Protein AF-A0A7V6B7C3-F1 (afdb_monomer_lite)

Foldseek 3Di:
DDAPPVPRDDDDDQDDWQDDDDPLFLQFPSWTDDPRHTDGDGNDQDPVAQQWDWDQDRVNSDIDTHGHDWQPFGPPPWLQADGWTDDPRHTDGDDGPQLCPVQPQWDWDADTPPGIDTAGHFQDWDPPQFQQQDTWTGDRSDTHGDDGDDLCPVQPQWDWDADRNPGIDTHGDFFDQDDLLFLQFDRFTTDPSDTDGDGDDLCPVQPQFDWDQDRNPGIDTHGDFAADDQQFLQFPRFTTDPSDTDGDGDDLDPVQQQWDWDQDRNPGIDTAGRCDQPRFRDDDPPFTWGGHRSDTDGPPFWWDQDPVRATFDDPPQQQFPWDDDPGHTDTDGDPDFAPRQDDLLFLQFPDWTADSVSHIGGHGDDQDPVFPQWDWDADRNPGIDTHGDDFQPDDVQATDDPSHGDHD

pLDDT: mean 84.81, std 11.3, range [44.75, 97.44]

Sequence (408 aa):
DYCNEQTGECLHRLLPDGTACSDHNPCTENDKCVSGKCTGTIVSCDDNNSCTSDTCDPVTGRCVHTPLPDGTGCSDNDPCTRIDTCQQGQCVGSDIDPCDDNNVCTRDYCEQFVGCKHERLTGTSCDDGNLCNGEDVCDNGQCKHINPLNCDDKNPCTQDSCDPQHGCINVPLDGVLCSANNACTQNDVCKAGVCVGQPVNCDDNNICTTDTCDRTKGCLHTDNTLPCNDGNFCTENDTCRGGQCQGTQVNCDDGNPCTDESCYPQIGCVYSPVTSAFRICGGSFPNYWTCISGVCSDWSNGCRNDQNGAIRCYDGNPCTNDRCREGQCRYPPPSNVTQIFCTDSNACTAPDRCTNQRSCTGTAISCDDANDCTLDACDTRTGCTYTKVQDGLPCQGGQCWFGVCLPL

Secondary structure (DSSP, 8-state):
-EE-TTT-PEEPPPPPTT-B---S-TTEEEEEEETTEEEEEEPP---S-TTEEEEE-TTT--EEEEEPPTT-B-----TTEEEEEEETTEEEEEEE-----S-TTEEEEEETTTEEEEEEPSS-EE--S-TTS-EEEEETTEEEEES--------TTEEEEEETTTEEEEEE-TT-B---S-TTEEEEEEETTEEEEEEP----S-TTEEEEEETTTEEEEEE---B---S-TTEEEEEEETTEEEEEEP----S-TTEEEEEETTTEEEEEEP--TT-EEEEETTEEEEEETTEEE---SSPEEPTTS-EE---S-TTS--EEETTEEE-PPPS-GGG-B---S-TTB-S-EE-TTS-EE-PBPP---S-TTEEEEEETTTEEEEEEPPTT-EETTEEEETTEEE--

Radius of gyration: 83.27 Å; chains: 1; bounding box: 205×44×205 Å

Structure (mmCIF, N/CA/C/O backbone):
data_AF-A0A7V6B7C3-F1
#
_entry.id   AF-A0A7V6B7C3-F1
#
loop_
_atom_site.group_PDB
_atom_site.id
_atom_site.type_symbol
_atom_site.label_atom_id
_atom_site.label_alt_id
_atom_site.label_comp_id
_atom_site.label_asym_id
_atom_site.label_entity_id
_atom_site.label_seq_id
_atom_site.pdbx_PDB_ins_code
_atom_site.Cartn_x
_atom_site.Cartn_y
_atom_site.Cartn_z
_atom_site.occupancy
_atom_site.B_iso_or_equiv
_atom_site.auth_seq_id
_atom_site.auth_comp_id
_atom_site.auth_asym_id
_atom_site.auth_atom_id
_atom_site.pdbx_PDB_model_num
ATOM 1 N N . ASP A 1 1 ? -82.911 -7.696 99.973 1.00 71.31 1 ASP A N 1
ATOM 2 C CA . ASP A 1 1 ? -84.295 -8.201 100.092 1.00 71.31 1 ASP A CA 1
ATOM 3 C C . ASP A 1 1 ? -84.853 -7.896 101.460 1.00 71.31 1 ASP A C 1
ATOM 5 O O . ASP A 1 1 ? -84.077 -7.756 102.401 1.00 71.31 1 ASP A O 1
ATOM 9 N N . TYR A 1 2 ? -86.170 -7.756 101.562 1.00 77.38 2 TYR A N 1
ATOM 10 C CA . TYR A 1 2 ? -86.874 -7.645 102.838 1.00 77.38 2 TYR A CA 1
ATOM 11 C C . TYR A 1 2 ? -88.186 -8.428 102.766 1.00 77.38 2 TYR A C 1
ATOM 13 O O . TYR A 1 2 ? -88.807 -8.521 101.707 1.00 77.38 2 TYR A O 1
ATOM 21 N N . CYS A 1 3 ? -88.587 -9.023 103.886 1.00 74.50 3 CYS A N 1
ATOM 22 C CA . CYS A 1 3 ? -89.841 -9.759 103.975 1.00 74.50 3 CYS A CA 1
ATOM 23 C C . CYS A 1 3 ? -90.998 -8.767 104.122 1.00 74.50 3 CYS A C 1
ATOM 25 O O . CYS A 1 3 ? -90.949 -7.875 104.972 1.00 74.50 3 CYS A O 1
ATOM 27 N N . ASN A 1 4 ? -92.037 -8.911 103.304 1.00 77.25 4 ASN A N 1
ATOM 28 C CA . ASN A 1 4 ? -93.300 -8.238 103.555 1.00 77.25 4 ASN A CA 1
ATOM 29 C C . ASN A 1 4 ? -94.009 -8.953 104.711 1.00 77.25 4 ASN A C 1
ATOM 31 O O . ASN A 1 4 ? -94.552 -10.040 104.532 1.00 77.25 4 ASN A O 1
ATOM 35 N N . GLU A 1 5 ? -94.033 -8.338 105.891 1.00 79.25 5 GLU A N 1
ATOM 36 C CA . GLU A 1 5 ? -94.595 -8.953 107.102 1.00 79.25 5 GLU A CA 1
ATOM 37 C C . GLU A 1 5 ? -96.110 -9.229 107.031 1.00 79.25 5 GLU A C 1
ATOM 39 O O . GLU A 1 5 ? -96.634 -9.963 107.865 1.00 79.25 5 GLU A O 1
ATOM 44 N N . GLN A 1 6 ? -96.825 -8.687 106.037 1.00 77.31 6 GLN A N 1
ATOM 45 C CA . GLN A 1 6 ? -98.259 -8.933 105.845 1.00 77.31 6 GLN A CA 1
ATOM 46 C C . GLN A 1 6 ? -98.562 -10.065 104.859 1.00 77.31 6 GLN A C 1
ATOM 48 O O . GLN A 1 6 ? -99.550 -10.773 105.046 1.00 77.31 6 GLN A O 1
ATOM 53 N N . THR A 1 7 ? -97.748 -10.241 103.814 1.00 80.19 7 THR A N 1
ATOM 54 C CA . THR A 1 7 ? -97.971 -11.282 102.788 1.00 80.19 7 THR A CA 1
ATOM 55 C C . THR A 1 7 ? -97.016 -12.467 102.914 1.00 80.19 7 THR A C 1
ATOM 57 O O . THR A 1 7 ? -97.270 -13.517 102.334 1.00 80.19 7 THR A O 1
ATOM 60 N N . GLY A 1 8 ? -95.929 -12.323 103.677 1.00 80.25 8 GLY A N 1
ATOM 61 C CA . GLY A 1 8 ? -94.854 -13.310 103.779 1.00 80.25 8 GLY A CA 1
ATOM 62 C C . GLY A 1 8 ? -93.966 -13.394 102.532 1.00 80.25 8 GLY A C 1
ATOM 63 O O . GLY A 1 8 ? -93.110 -14.271 102.456 1.00 80.25 8 GLY A O 1
ATOM 64 N N . GLU A 1 9 ? -94.156 -12.510 101.548 1.00 80.94 9 GLU A N 1
ATOM 65 C CA . GLU A 1 9 ? -93.390 -12.516 100.301 1.00 80.94 9 GLU A CA 1
ATOM 66 C C . GLU A 1 9 ? -92.057 -11.770 100.457 1.00 80.94 9 GLU A C 1
ATOM 68 O O . GLU A 1 9 ? -91.987 -10.695 101.060 1.00 80.94 9 GLU A O 1
ATOM 73 N N . CYS A 1 10 ? -90.990 -12.313 99.867 1.00 77.50 10 CYS A N 1
ATOM 74 C CA . CYS A 1 10 ? -89.726 -11.591 99.726 1.00 77.50 10 CYS A CA 1
ATOM 75 C C . CYS A 1 10 ? -89.873 -10.500 98.659 1.00 77.50 10 CYS A C 1
ATOM 77 O O . CYS A 1 10 ? -90.095 -10.794 97.486 1.00 77.50 10 CYS A O 1
ATOM 79 N N . LEU A 1 11 ? -89.716 -9.237 99.061 1.00 75.06 11 LEU A N 1
ATOM 80 C CA . LEU A 1 11 ? -89.668 -8.102 98.147 1.00 75.06 11 LEU A CA 1
ATOM 81 C C . LEU A 1 11 ? -88.210 -7.726 97.852 1.00 75.06 11 LEU A C 1
ATOM 83 O O . LEU A 1 11 ? -87.390 -7.514 98.755 1.00 75.06 11 LEU A O 1
ATOM 87 N N . HIS A 1 12 ? -87.901 -7.595 96.562 1.00 71.69 12 HIS A N 1
ATOM 88 C CA . HIS A 1 12 ? -86.601 -7.160 96.057 1.00 71.69 12 HIS A CA 1
ATOM 89 C C . HIS A 1 12 ? -86.659 -5.661 95.721 1.00 71.69 12 HIS A C 1
ATOM 91 O O . HIS A 1 12 ? -87.493 -5.227 94.927 1.00 71.69 12 HIS A O 1
ATOM 97 N N . ARG A 1 13 ? -85.781 -4.844 96.319 1.00 72.94 13 ARG A N 1
ATOM 98 C CA . ARG A 1 13 ? -85.583 -3.437 95.926 1.00 72.94 13 ARG A CA 1
ATOM 99 C C . ARG A 1 13 ? -84.305 -3.355 95.097 1.00 72.94 13 ARG A C 1
ATOM 101 O O . ARG A 1 13 ? -83.249 -3.741 95.590 1.00 72.94 13 ARG A O 1
ATOM 108 N N . LEU A 1 14 ? -84.400 -2.825 93.878 1.00 72.75 14 LEU A N 1
ATOM 109 C CA . LEU A 1 14 ? -83.226 -2.529 93.054 1.00 72.75 14 LEU A CA 1
ATOM 110 C C . LEU A 1 14 ? -82.358 -1.475 93.757 1.00 72.75 14 LEU A C 1
ATOM 112 O O . LEU A 1 14 ? -82.869 -0.442 94.200 1.00 72.75 14 LEU A O 1
ATOM 116 N N . LEU A 1 15 ? -81.059 -1.751 93.888 1.00 79.38 15 LEU A N 1
ATOM 117 C CA . LEU A 1 15 ? -80.087 -0.773 94.379 1.00 79.38 15 LEU A CA 1
ATOM 118 C C . LEU A 1 15 ? -79.859 0.308 93.304 1.00 79.38 15 LEU A C 1
ATOM 120 O O . LEU A 1 15 ? -79.829 -0.040 92.123 1.00 79.38 15 LEU A O 1
ATOM 124 N N . PRO A 1 16 ? -79.685 1.592 93.679 1.00 84.06 16 PRO A N 1
ATOM 125 C CA . PRO A 1 16 ? -79.365 2.651 92.724 1.00 84.06 16 PRO A CA 1
ATOM 126 C C . PRO A 1 16 ? -78.075 2.368 91.949 1.00 84.06 16 PRO A C 1
ATOM 128 O O . PRO A 1 16 ? -77.126 1.807 92.508 1.00 84.06 16 PRO A O 1
ATOM 131 N N . ASP A 1 17 ? -78.013 2.819 90.697 1.00 86.25 17 ASP A N 1
ATOM 132 C CA . ASP A 1 17 ? -76.798 2.724 89.889 1.00 86.25 17 ASP A CA 1
ATOM 133 C C . ASP A 1 17 ? -75.621 3.448 90.565 1.00 86.25 17 ASP A C 1
ATOM 135 O O . ASP A 1 17 ? -75.782 4.499 91.190 1.00 86.25 17 ASP A O 1
ATOM 139 N N . GLY A 1 18 ? -74.427 2.861 90.477 1.00 82.75 18 GLY A N 1
ATOM 140 C CA . GLY A 1 18 ? -73.211 3.349 91.132 1.00 82.75 18 GLY A CA 1
ATOM 141 C C . GLY A 1 18 ? -73.040 2.909 92.590 1.00 82.75 18 GLY A C 1
ATOM 142 O O . GLY A 1 18 ? -71.967 3.128 93.156 1.00 82.75 18 GLY A O 1
ATOM 143 N N . THR A 1 19 ? -74.045 2.263 93.195 1.00 88.25 19 THR A N 1
ATOM 144 C CA . THR A 1 19 ? -73.910 1.663 94.532 1.00 88.25 19 THR A CA 1
ATOM 145 C C . THR A 1 19 ? -72.855 0.560 94.496 1.00 88.25 19 THR A C 1
ATOM 147 O O . THR A 1 19 ? -72.911 -0.304 93.619 1.00 88.25 19 THR A O 1
ATOM 150 N N . ALA A 1 20 ? -71.914 0.578 95.447 1.00 87.25 20 ALA A N 1
ATOM 151 C CA . ALA A 1 20 ? -70.937 -0.494 95.604 1.00 87.25 20 ALA A CA 1
ATOM 152 C C . ALA A 1 20 ? -71.659 -1.820 95.864 1.00 87.25 20 ALA A C 1
ATOM 154 O O . ALA A 1 20 ? -72.533 -1.918 96.729 1.00 87.25 20 ALA A O 1
ATOM 155 N N . CYS A 1 21 ? -71.295 -2.832 95.098 1.00 87.31 21 CYS A N 1
ATOM 156 C CA . CYS A 1 21 ? -71.798 -4.189 95.229 1.00 87.31 21 CYS A CA 1
ATOM 157 C C . CYS A 1 21 ? -70.635 -5.148 94.962 1.00 87.31 21 CYS A C 1
ATOM 159 O O . CYS A 1 21 ? -69.515 -4.698 94.758 1.00 87.31 21 CYS A O 1
ATOM 161 N N . SER A 1 22 ? -70.879 -6.455 95.000 1.00 87.31 22 SER A N 1
ATOM 162 C CA . SER A 1 22 ? -69.912 -7.426 94.493 1.00 87.31 22 SER A CA 1
ATOM 163 C C . SER A 1 22 ? -70.611 -8.386 93.548 1.00 87.31 22 SER A C 1
ATOM 165 O O . SER A 1 22 ? -71.656 -8.949 93.894 1.00 87.31 22 SER A O 1
ATOM 167 N N . ASP A 1 23 ? -70.047 -8.571 92.360 1.00 85.31 23 ASP A N 1
ATOM 168 C CA . ASP A 1 23 ? -70.493 -9.601 91.420 1.00 85.31 23 ASP A CA 1
ATOM 169 C C . ASP A 1 23 ? -69.881 -10.979 91.742 1.00 85.31 23 ASP A C 1
ATOM 171 O O . ASP A 1 23 ? -70.206 -11.970 91.088 1.00 85.31 23 ASP A O 1
ATOM 175 N N . HIS A 1 24 ? -69.078 -11.043 92.816 1.00 86.31 24 HIS A N 1
ATOM 176 C CA . HIS A 1 24 ? -68.327 -12.202 93.297 1.00 86.31 24 HIS A CA 1
ATOM 177 C C . HIS A 1 24 ? -67.366 -12.785 92.255 1.00 86.31 24 HIS A C 1
ATOM 179 O O . HIS A 1 24 ? -66.953 -13.936 92.394 1.00 86.31 24 HIS A O 1
ATOM 185 N N . ASN A 1 25 ? -66.996 -12.008 91.236 1.00 88.81 25 ASN A N 1
ATOM 186 C CA . ASN A 1 25 ? -65.950 -12.353 90.296 1.00 88.81 25 ASN A CA 1
ATOM 187 C C . ASN A 1 25 ? -64.622 -11.741 90.779 1.00 88.81 25 ASN A C 1
ATOM 189 O O . ASN A 1 25 ? -64.445 -10.528 90.744 1.00 88.81 25 ASN A O 1
ATOM 193 N N . PRO A 1 26 ? -63.648 -12.555 91.216 1.00 87.75 26 PRO A N 1
ATOM 194 C CA . PRO A 1 26 ? -62.340 -12.061 91.647 1.00 87.75 26 PRO A CA 1
ATOM 195 C C . PRO A 1 26 ? -61.542 -11.341 90.547 1.00 87.75 26 PRO A C 1
ATOM 197 O O . PRO A 1 26 ? -60.558 -10.677 90.856 1.00 87.75 26 PRO A O 1
ATOM 200 N N . CYS A 1 27 ? -61.934 -11.493 89.276 1.00 91.31 27 CYS A N 1
ATOM 201 C CA . CYS A 1 27 ? -61.291 -10.875 88.115 1.00 91.31 27 CYS A CA 1
ATOM 202 C C . CYS A 1 27 ? -61.926 -9.559 87.672 1.00 91.31 27 CYS A C 1
ATOM 204 O O . CYS A 1 27 ? -61.607 -9.043 86.597 1.00 91.31 27 CYS A O 1
ATOM 206 N N . THR A 1 28 ? -62.821 -9.016 88.485 1.00 89.81 28 THR A N 1
ATOM 207 C CA . THR A 1 28 ? -63.338 -7.668 88.324 1.00 89.81 28 THR A CA 1
ATOM 208 C C . THR A 1 28 ? -63.030 -6.843 89.563 1.00 89.81 28 THR A C 1
ATOM 210 O O . THR A 1 28 ? -63.019 -7.326 90.693 1.00 89.81 28 THR A O 1
ATOM 213 N N . GLU A 1 29 ? -62.717 -5.576 89.336 1.00 88.12 29 GLU A N 1
ATOM 214 C CA . GLU A 1 29 ? -62.512 -4.588 90.380 1.00 88.12 29 GLU A CA 1
ATOM 215 C C . GLU A 1 29 ? -63.480 -3.422 90.198 1.00 88.12 29 GLU A C 1
ATOM 217 O O . GLU A 1 29 ? -64.020 -3.175 89.117 1.00 88.12 29 GLU A O 1
ATOM 222 N N . ASN A 1 30 ? -63.680 -2.656 91.270 1.00 88.62 30 ASN A N 1
ATOM 223 C CA . ASN A 1 30 ? -64.569 -1.495 91.268 1.00 88.62 30 ASN A CA 1
ATOM 224 C C . ASN A 1 30 ? -66.029 -1.831 90.897 1.00 88.62 30 ASN A C 1
ATOM 226 O O . ASN A 1 30 ? -66.707 -1.018 90.264 1.00 88.62 30 ASN A O 1
ATOM 230 N N . ASP A 1 31 ? -66.507 -2.999 91.334 1.00 90.75 31 ASP A N 1
ATOM 231 C CA . ASP A 1 31 ? -67.874 -3.495 91.170 1.00 90.75 31 ASP A CA 1
ATOM 232 C C . ASP A 1 31 ? -68.937 -2.473 91.601 1.00 90.75 31 ASP A C 1
ATOM 234 O O . ASP A 1 31 ? -69.002 -2.019 92.754 1.00 90.75 31 ASP A O 1
ATOM 238 N N . LYS A 1 32 ? -69.815 -2.119 90.660 1.00 91.31 32 LYS A N 1
ATOM 239 C CA . LYS A 1 32 ? -70.919 -1.181 90.885 1.00 91.31 32 LYS A CA 1
ATOM 240 C C . LYS A 1 32 ? -72.216 -1.713 90.306 1.00 91.31 32 LYS A C 1
ATOM 242 O O . LYS A 1 32 ? -72.234 -2.437 89.313 1.00 91.31 32 LYS A O 1
ATOM 247 N N . CYS A 1 33 ? -73.320 -1.334 90.941 1.00 88.19 33 CYS A N 1
ATOM 248 C CA . CYS A 1 33 ? -74.646 -1.640 90.430 1.00 88.19 33 CYS A CA 1
ATOM 249 C C . CYS A 1 33 ? -74.875 -0.826 89.151 1.00 88.19 33 CYS A C 1
ATOM 251 O O . CYS A 1 33 ? -74.703 0.393 89.163 1.00 88.19 33 CYS A O 1
ATOM 253 N N . VAL A 1 34 ? -75.248 -1.491 88.064 1.00 89.62 34 VAL A N 1
ATOM 254 C CA . VAL A 1 34 ? -75.648 -0.875 86.798 1.00 89.62 34 VAL A CA 1
ATOM 255 C C . VAL A 1 34 ? -76.915 -1.580 86.324 1.00 89.62 34 VAL A C 1
ATOM 257 O O . VAL A 1 34 ? -76.909 -2.781 86.050 1.00 89.62 34 VAL A O 1
ATOM 260 N N . SER A 1 35 ? -78.029 -0.848 86.262 1.00 85.19 35 SER A N 1
ATOM 261 C CA . SER A 1 35 ? -79.347 -1.363 85.866 1.00 85.19 35 SER A CA 1
ATOM 262 C C . SER A 1 35 ? -79.786 -2.603 86.659 1.00 85.19 35 SER A C 1
ATOM 264 O O . SER A 1 35 ? -80.356 -3.547 86.112 1.00 85.19 35 SER A O 1
ATOM 266 N N . GLY A 1 36 ? -79.510 -2.615 87.966 1.00 80.75 36 GLY A N 1
ATOM 267 C CA . GLY A 1 36 ? -79.906 -3.705 88.860 1.00 80.75 36 GLY A CA 1
ATOM 268 C C . GLY A 1 36 ? -79.014 -4.950 88.828 1.00 80.75 36 GLY A C 1
ATOM 269 O O . GLY A 1 36 ? -79.316 -5.910 89.536 1.00 80.75 36 GLY A O 1
ATOM 270 N N . LYS A 1 37 ? -77.919 -4.949 88.056 1.00 87.00 37 LYS A N 1
ATOM 271 C CA . LYS A 1 37 ? -76.891 -6.000 88.065 1.00 87.00 37 LYS A CA 1
ATOM 272 C C . LYS A 1 37 ? -75.584 -5.433 88.612 1.00 87.00 37 LYS A C 1
ATOM 274 O O . LYS A 1 37 ? -75.227 -4.303 88.301 1.00 87.00 37 LYS A O 1
ATOM 279 N N . CYS A 1 38 ? -74.864 -6.211 89.413 1.00 87.94 38 CYS A N 1
ATOM 280 C CA . CYS A 1 38 ? -73.507 -5.841 89.790 1.00 87.94 38 CYS A CA 1
ATOM 281 C C . CYS A 1 38 ? -72.549 -6.143 88.632 1.00 87.94 38 CYS A C 1
ATOM 283 O O . CYS A 1 38 ? -72.582 -7.249 88.091 1.00 87.94 38 CYS A O 1
ATOM 285 N N . THR A 1 39 ? -71.756 -5.156 88.225 1.00 89.12 39 THR A N 1
ATOM 286 C CA . THR A 1 39 ? -70.752 -5.287 87.163 1.00 89.12 39 THR A CA 1
ATOM 287 C C . THR A 1 39 ? -69.480 -4.566 87.585 1.00 89.12 39 THR A C 1
ATOM 289 O O . THR A 1 39 ? -69.563 -3.398 87.978 1.00 89.12 39 THR A O 1
ATOM 292 N N . GLY A 1 40 ? -68.324 -5.216 87.479 1.00 88.06 40 GLY A N 1
ATOM 293 C CA . GLY A 1 40 ? -67.028 -4.564 87.668 1.00 88.06 40 GLY A CA 1
ATOM 294 C C . GLY A 1 40 ? -66.222 -4.372 86.389 1.00 88.06 40 GLY A C 1
ATOM 295 O O . GLY A 1 40 ? -66.574 -4.854 85.308 1.00 88.06 40 GLY A O 1
ATOM 296 N N . THR A 1 41 ? -65.129 -3.631 86.524 1.00 89.00 41 THR A N 1
ATOM 297 C CA . THR A 1 41 ? -64.120 -3.451 85.480 1.00 89.00 41 THR A CA 1
ATOM 298 C C . THR A 1 41 ? -63.187 -4.653 85.505 1.00 89.00 41 THR A C 1
ATOM 300 O O . THR A 1 41 ? -62.711 -5.025 86.571 1.00 89.00 41 THR A O 1
ATOM 303 N N . ILE A 1 42 ? -62.919 -5.266 84.352 1.00 88.12 42 ILE A N 1
ATOM 304 C CA . ILE A 1 42 ? -61.997 -6.406 84.264 1.00 88.12 42 ILE A CA 1
ATOM 305 C C . ILE A 1 42 ? -60.606 -5.979 84.750 1.00 88.12 42 ILE A C 1
ATOM 307 O O . ILE A 1 42 ? -60.086 -4.953 84.309 1.00 88.12 42 ILE A O 1
ATOM 311 N N . VAL A 1 43 ? -60.009 -6.781 85.634 1.00 88.62 43 VAL A N 1
ATOM 312 C CA . VAL A 1 43 ? -58.620 -6.611 86.077 1.00 88.62 43 VAL A CA 1
ATOM 313 C C . VAL A 1 43 ? -57.694 -6.790 84.872 1.00 88.62 43 VAL A C 1
ATOM 315 O O . VAL A 1 43 ? -57.699 -7.841 84.230 1.00 88.62 43 VAL A O 1
ATOM 318 N N . SER A 1 44 ? -56.904 -5.761 84.554 1.00 89.62 44 SER A N 1
ATOM 319 C CA . SER A 1 44 ? -55.896 -5.841 83.493 1.00 89.62 44 SER A CA 1
ATOM 320 C C . SER A 1 44 ? -54.706 -6.658 83.978 1.00 89.62 44 SER A C 1
ATOM 322 O O . SER A 1 44 ? -54.040 -6.265 84.934 1.00 89.62 44 SER A O 1
ATOM 324 N N . CYS A 1 45 ? -54.439 -7.774 83.304 1.00 91.12 45 CYS A N 1
ATOM 325 C CA . CYS A 1 45 ? -53.311 -8.652 83.605 1.00 91.12 45 CYS A CA 1
ATOM 326 C C . CYS A 1 45 ? -52.160 -8.533 82.606 1.00 91.12 45 CYS A C 1
ATOM 328 O O . CYS A 1 45 ? -51.285 -9.380 82.633 1.00 91.12 45 CYS A O 1
ATOM 330 N N . ASP A 1 46 ? -52.157 -7.517 81.748 1.00 90.88 46 ASP A N 1
ATOM 331 C CA . ASP A 1 46 ? -51.095 -7.305 80.761 1.00 90.88 46 ASP A CA 1
ATOM 332 C C . ASP A 1 46 ? -49.733 -7.055 81.441 1.00 90.88 46 ASP A C 1
ATOM 334 O O . ASP A 1 46 ? -49.583 -6.078 82.187 1.00 90.88 46 ASP A O 1
ATOM 338 N N . ASP A 1 47 ? -48.752 -7.934 81.217 1.00 91.06 47 ASP A N 1
ATOM 339 C CA . ASP A 1 47 ? -47.374 -7.774 81.709 1.00 91.06 47 ASP A CA 1
ATOM 340 C C . ASP A 1 47 ? -46.441 -7.062 80.711 1.00 91.06 47 ASP A C 1
ATOM 342 O O . ASP A 1 47 ? -45.261 -6.849 81.008 1.00 91.06 47 ASP A O 1
ATOM 346 N N . ASN A 1 48 ? -46.979 -6.603 79.577 1.00 90.44 48 ASN A N 1
ATOM 347 C CA . ASN A 1 48 ? -46.275 -6.023 78.432 1.00 90.44 48 ASN A CA 1
ATOM 348 C C . ASN A 1 48 ? -45.268 -6.975 77.765 1.00 90.44 48 ASN A C 1
ATOM 350 O O . ASN A 1 48 ? -44.390 -6.519 77.027 1.00 90.44 48 ASN A O 1
ATOM 354 N N . ASN A 1 49 ? -45.365 -8.284 78.001 1.00 90.75 49 ASN A N 1
ATOM 355 C CA . ASN A 1 49 ? -44.586 -9.272 77.278 1.00 90.75 49 ASN A CA 1
ATOM 356 C C . ASN A 1 49 ? -45.442 -9.890 76.165 1.00 90.75 49 ASN A C 1
ATOM 358 O O . ASN A 1 49 ? -46.319 -10.714 76.383 1.00 90.75 49 ASN A O 1
ATOM 362 N N . SER A 1 50 ? -45.123 -9.557 74.916 1.00 92.31 50 SER A N 1
ATOM 363 C CA . SER A 1 50 ? -45.808 -10.104 73.734 1.00 92.31 50 SER A CA 1
ATOM 364 C C . SER A 1 50 ? -45.733 -11.637 73.616 1.00 92.31 50 SER A C 1
ATOM 366 O O . SER A 1 50 ? -46.425 -12.221 72.785 1.00 92.31 50 SER A O 1
ATOM 368 N N . CYS A 1 51 ? -44.877 -12.291 74.409 1.00 95.25 51 CYS A N 1
ATOM 369 C CA . CYS A 1 51 ? -44.705 -13.739 74.457 1.00 95.25 51 CYS A CA 1
ATOM 370 C C . CYS A 1 51 ? -45.435 -14.431 75.606 1.00 95.25 51 CYS A C 1
ATOM 372 O O . CYS A 1 51 ? -45.193 -15.616 75.847 1.00 95.25 51 CYS A O 1
ATOM 374 N N . THR A 1 52 ? -46.339 -13.741 76.292 1.00 93.88 52 THR A N 1
ATOM 375 C CA . THR A 1 52 ? -47.226 -14.315 77.304 1.00 93.88 52 THR A CA 1
ATOM 376 C C . THR A 1 52 ? -48.688 -14.119 76.916 1.00 93.88 52 THR A C 1
ATOM 378 O O . THR A 1 52 ? -49.087 -13.158 76.267 1.00 93.88 52 THR A O 1
ATOM 381 N N . SER A 1 53 ? -49.510 -15.105 77.271 1.00 92.88 53 SER A N 1
ATOM 382 C CA . SER A 1 53 ? -50.959 -14.958 77.311 1.00 92.88 53 SER A CA 1
ATOM 383 C C . SER A 1 53 ? -51.352 -14.594 78.731 1.00 92.88 53 SER A C 1
ATOM 385 O O . SER A 1 53 ? -51.208 -15.410 79.649 1.00 92.88 53 SER A O 1
ATOM 387 N N . ASP A 1 54 ? -51.918 -13.406 78.873 1.00 93.19 54 ASP A N 1
ATOM 388 C CA . ASP A 1 54 ? -52.246 -12.825 80.163 1.00 93.19 54 ASP A CA 1
ATOM 389 C C . ASP A 1 54 ? -53.715 -13.015 80.498 1.00 93.19 54 ASP A C 1
ATOM 391 O O . ASP A 1 54 ? -54.618 -12.549 79.801 1.00 93.19 54 ASP A O 1
ATOM 395 N N . THR A 1 55 ? -53.967 -13.737 81.584 1.00 91.94 55 THR A N 1
ATOM 396 C CA . THR A 1 55 ? -55.326 -14.046 82.029 1.00 91.94 55 THR A CA 1
ATOM 397 C C . THR A 1 55 ? -55.449 -13.860 83.528 1.00 91.94 55 THR A C 1
ATOM 399 O O . THR A 1 55 ? -54.502 -14.082 84.277 1.00 91.94 55 THR A O 1
ATOM 402 N N . CYS A 1 56 ? -56.629 -13.455 83.981 1.00 92.25 56 CYS A N 1
ATOM 403 C CA . CYS A 1 56 ? -56.945 -13.473 85.399 1.00 92.25 56 CYS A CA 1
ATOM 404 C C . CYS A 1 56 ? -57.542 -14.835 85.776 1.00 92.25 56 CYS A C 1
ATOM 406 O O . CYS A 1 56 ? -58.472 -15.312 85.122 1.00 92.25 56 CYS A O 1
ATOM 408 N N . ASP A 1 57 ? -57.015 -15.458 86.831 1.00 90.81 57 ASP A N 1
ATOM 409 C CA . ASP A 1 57 ? -57.565 -16.689 87.393 1.00 90.81 57 ASP A CA 1
ATOM 410 C C . ASP A 1 57 ? -58.927 -16.402 88.058 1.00 90.81 57 ASP A C 1
ATOM 412 O O . ASP A 1 57 ? -58.970 -15.716 89.087 1.00 90.81 57 ASP A O 1
ATOM 416 N N . PRO A 1 58 ? -60.041 -16.957 87.540 1.00 86.19 58 PRO A N 1
ATOM 417 C CA . PRO A 1 58 ? -61.392 -16.659 88.018 1.00 86.19 58 PRO A CA 1
ATOM 418 C C . PRO A 1 58 ? -61.671 -17.155 89.444 1.00 86.19 58 PRO A C 1
ATOM 420 O O . PRO A 1 58 ? -62.702 -16.808 90.016 1.00 86.19 58 PRO A O 1
ATOM 423 N N . VAL A 1 59 ? -60.794 -17.979 90.026 1.00 85.75 59 VAL A N 1
ATOM 424 C CA . VAL A 1 59 ? -60.933 -18.482 91.399 1.00 85.75 59 VAL A CA 1
ATOM 425 C C . VAL A 1 59 ? -60.162 -17.612 92.387 1.00 85.75 59 VAL A C 1
ATOM 427 O O . VAL A 1 59 ? -60.654 -17.343 93.483 1.00 85.75 59 VAL A O 1
ATOM 430 N N . THR A 1 60 ? -58.949 -17.188 92.028 1.00 88.69 60 THR A N 1
ATOM 431 C CA . THR A 1 60 ? -58.050 -16.477 92.954 1.00 88.69 60 THR A CA 1
ATOM 432 C C . THR A 1 60 ? -57.988 -14.969 92.728 1.00 88.69 60 THR A C 1
ATOM 434 O O . THR A 1 60 ? -57.522 -14.256 93.618 1.00 88.69 60 THR A O 1
ATOM 437 N N . GLY A 1 61 ? -58.433 -14.481 91.567 1.00 86.75 61 GLY A N 1
ATOM 438 C CA . GLY A 1 61 ? -58.319 -13.077 91.161 1.00 86.75 61 GLY A CA 1
ATOM 439 C C . GLY A 1 61 ? -56.886 -12.643 90.847 1.00 86.75 61 GLY A C 1
ATOM 440 O O . GLY A 1 61 ? -56.601 -11.451 90.782 1.00 86.75 61 GLY A O 1
ATOM 441 N N . ARG A 1 62 ? -55.949 -13.593 90.714 1.00 90.88 62 ARG A N 1
ATOM 442 C CA . ARG A 1 62 ? -54.538 -13.312 90.425 1.00 90.88 62 ARG A CA 1
ATOM 443 C C . ARG A 1 62 ? -54.265 -13.375 88.930 1.00 90.88 62 ARG A C 1
ATOM 445 O O . ARG A 1 62 ? -54.789 -14.247 88.241 1.00 90.88 62 ARG A O 1
ATOM 452 N N . CYS A 1 63 ? -53.385 -12.499 88.460 1.00 92.50 63 CYS A N 1
ATOM 453 C CA . CYS A 1 63 ? -52.883 -12.564 87.096 1.00 92.50 63 CYS A CA 1
ATOM 454 C C . CYS A 1 63 ? -51.972 -13.777 86.899 1.00 92.50 63 CYS A C 1
ATOM 456 O O . CYS A 1 63 ? -51.126 -14.094 87.742 1.00 92.50 63 CYS A O 1
ATOM 458 N N . VAL A 1 64 ? -52.190 -14.461 85.782 1.00 93.06 64 VAL A N 1
ATOM 459 C CA . VAL A 1 64 ? -51.448 -15.627 85.319 1.00 93.06 64 VAL A CA 1
ATOM 460 C C . VAL A 1 64 ? -50.954 -15.322 83.910 1.00 93.06 64 VAL A C 1
ATOM 462 O O . VAL A 1 64 ? -51.755 -15.169 82.987 1.00 93.06 64 VAL A O 1
ATOM 465 N N . HIS A 1 65 ? -49.632 -15.275 83.767 1.00 92.88 65 HIS A N 1
ATOM 466 C CA . HIS A 1 65 ? -48.926 -15.011 82.515 1.00 92.88 65 HIS A CA 1
ATOM 467 C C . HIS A 1 65 ? -48.355 -16.333 82.010 1.00 92.88 65 HIS A C 1
ATOM 469 O O . HIS A 1 65 ? -47.442 -16.902 82.615 1.00 92.88 65 HIS A O 1
ATOM 475 N N . THR A 1 66 ? -48.947 -16.884 80.954 1.00 92.94 66 THR A N 1
ATOM 476 C CA . THR A 1 66 ? -48.533 -18.189 80.422 1.00 92.94 66 THR A CA 1
ATOM 477 C C . THR A 1 66 ? -47.666 -17.982 79.186 1.00 92.94 66 THR A C 1
ATOM 479 O O . THR A 1 66 ? -48.164 -17.376 78.239 1.00 92.94 66 THR A O 1
ATOM 482 N N . PRO A 1 67 ? -46.417 -18.487 79.143 1.00 93.69 67 PRO A N 1
ATOM 483 C CA . PRO A 1 67 ? -45.580 -18.385 77.952 1.00 93.69 67 PRO A CA 1
ATOM 484 C C . PRO A 1 67 ? -46.277 -18.952 76.713 1.00 93.69 67 PRO A C 1
ATOM 486 O O . PRO A 1 67 ? -46.817 -20.062 76.743 1.00 93.69 67 PRO A O 1
ATOM 489 N N . LEU A 1 68 ? -46.251 -18.189 75.626 1.00 94.00 68 LEU A N 1
ATOM 490 C CA . LEU A 1 68 ? -46.684 -18.639 74.311 1.00 94.00 68 LEU A CA 1
ATOM 491 C C . LEU A 1 68 ? -45.685 -19.666 73.746 1.00 94.00 68 LEU A C 1
ATOM 493 O O . LEU A 1 68 ? -44.516 -19.672 74.143 1.00 94.00 68 LEU A O 1
ATOM 497 N N . PRO A 1 69 ? -46.119 -20.549 72.825 1.00 94.94 69 PRO A N 1
ATOM 498 C CA . PRO A 1 69 ? -45.231 -21.518 72.189 1.00 94.94 69 PRO A CA 1
ATOM 499 C C . PRO A 1 69 ? -44.044 -20.858 71.481 1.00 94.94 69 PRO A C 1
ATOM 501 O O . PRO A 1 69 ? -44.196 -19.800 70.861 1.00 94.94 69 PRO A O 1
ATOM 504 N N . ASP A 1 70 ? -42.891 -21.528 71.503 1.00 92.62 70 ASP A N 1
ATOM 505 C CA . ASP A 1 70 ? -41.715 -21.079 70.759 1.00 92.62 70 ASP A CA 1
ATOM 506 C C . ASP A 1 70 ? -42.036 -20.943 69.260 1.00 92.62 70 ASP A C 1
ATOM 508 O O . ASP A 1 70 ? -42.725 -21.784 68.674 1.00 92.62 70 ASP A O 1
ATOM 512 N N . GLY A 1 71 ? -41.550 -19.867 68.641 1.00 89.69 71 GLY A N 1
ATOM 513 C CA . GLY A 1 71 ? -41.854 -19.521 67.250 1.00 89.69 71 GLY A CA 1
ATOM 514 C C . GLY A 1 71 ? -43.141 -18.711 67.054 1.00 89.69 71 GLY A C 1
ATOM 515 O O . GLY A 1 71 ? -43.432 -18.314 65.926 1.00 89.69 71 GLY A O 1
ATOM 516 N N . THR A 1 72 ? -43.910 -18.435 68.116 1.00 93.88 72 THR A N 1
ATOM 517 C CA . THR A 1 72 ? -45.023 -17.473 68.037 1.00 93.88 72 THR A CA 1
ATOM 518 C C . THR A 1 72 ? -44.468 -16.094 67.686 1.00 93.88 72 THR A C 1
ATOM 520 O O . THR A 1 72 ? -43.488 -15.662 68.289 1.00 93.88 72 THR A O 1
ATOM 523 N N . GLY A 1 73 ? -45.071 -15.421 66.703 1.00 91.31 73 GLY A N 1
ATOM 524 C CA . GLY A 1 73 ? -44.657 -14.076 66.309 1.00 91.31 73 GLY A CA 1
ATOM 525 C C . GLY A 1 73 ? -44.851 -13.085 67.454 1.00 91.31 73 GLY A C 1
ATOM 526 O O . GLY A 1 73 ? -45.901 -13.079 68.097 1.00 91.31 73 GLY A O 1
ATOM 527 N N . CYS A 1 74 ? -43.842 -12.261 67.697 1.00 93.56 74 CYS A N 1
ATOM 528 C CA . CYS A 1 74 ? -43.855 -11.205 68.702 1.00 93.56 74 CYS A CA 1
ATOM 529 C C . CYS A 1 74 ? -43.200 -9.940 68.125 1.00 93.56 74 CYS A C 1
ATOM 531 O O . CYS A 1 74 ? -43.004 -9.855 66.919 1.00 93.56 74 CYS A O 1
ATOM 533 N N . SER A 1 75 ? -42.935 -8.940 68.962 1.00 90.00 75 SER A N 1
ATOM 534 C CA . SER A 1 75 ? -42.163 -7.748 68.596 1.00 90.00 75 SER A CA 1
ATOM 535 C C . SER A 1 75 ? -41.212 -7.448 69.743 1.00 90.00 75 SER A C 1
ATOM 537 O O . SER A 1 75 ? -41.684 -7.250 70.868 1.00 90.00 75 SER A O 1
ATOM 539 N N . ASP A 1 76 ? -39.904 -7.434 69.492 1.00 86.25 76 ASP A N 1
ATOM 540 C CA . ASP A 1 76 ? -38.901 -7.070 70.506 1.00 86.25 76 ASP A CA 1
ATOM 541 C C . ASP A 1 76 ? -38.639 -5.550 70.545 1.00 86.25 76 ASP A C 1
ATOM 543 O O . ASP A 1 76 ? -37.993 -5.041 71.464 1.00 86.25 76 ASP A O 1
ATOM 547 N N . ASN A 1 77 ? -39.262 -4.817 69.612 1.00 86.38 77 ASN A N 1
ATOM 548 C CA . ASN A 1 77 ? -39.132 -3.377 69.381 1.00 86.38 77 ASN A CA 1
ATOM 549 C C . ASN A 1 77 ? -37.733 -2.944 68.914 1.00 86.38 77 ASN A C 1
ATOM 551 O O . ASN A 1 77 ? -37.439 -1.743 68.939 1.00 86.38 77 ASN A O 1
ATOM 555 N N . ASP A 1 78 ? -36.882 -3.876 68.483 1.00 87.00 78 ASP A N 1
ATOM 556 C CA . ASP A 1 78 ? -35.644 -3.558 67.792 1.00 87.00 78 ASP A CA 1
ATOM 557 C C . ASP A 1 78 ? -35.955 -3.295 66.306 1.00 87.00 78 ASP A C 1
ATOM 559 O O . ASP A 1 78 ? -36.416 -4.177 65.586 1.00 87.00 78 ASP A O 1
ATOM 563 N N . PRO A 1 79 ? -35.721 -2.074 65.792 1.00 85.50 79 PRO A N 1
ATOM 564 C CA . PRO A 1 79 ? -35.934 -1.785 64.376 1.00 85.50 79 PRO A CA 1
ATOM 565 C C . PRO A 1 79 ? -34.953 -2.523 63.447 1.00 85.50 79 PRO A C 1
ATOM 567 O O . PRO A 1 79 ? -35.080 -2.388 62.234 1.00 85.50 79 PRO A O 1
ATOM 570 N N . CYS A 1 80 ? -33.957 -3.237 63.986 1.00 87.44 80 CYS A N 1
ATOM 571 C CA . CYS A 1 80 ? -32.957 -3.982 63.226 1.00 87.44 80 CYS A CA 1
ATOM 572 C C . CYS A 1 80 ? -33.249 -5.476 63.081 1.00 87.44 80 CYS A C 1
ATOM 574 O O . CYS A 1 80 ? -32.436 -6.180 62.479 1.00 87.44 80 CYS A O 1
ATOM 576 N N . THR A 1 81 ? -34.363 -5.978 63.609 1.00 86.81 81 THR A N 1
ATOM 577 C CA . THR A 1 81 ? -34.768 -7.381 63.477 1.00 86.81 81 THR A CA 1
ATOM 578 C C . THR A 1 81 ? -36.032 -7.479 62.635 1.00 86.81 81 THR A C 1
ATOM 580 O O . THR A 1 81 ? -36.971 -6.696 62.760 1.00 86.81 81 THR A O 1
ATOM 583 N N . ARG A 1 82 ? -36.037 -8.428 61.692 1.00 82.25 82 ARG A N 1
ATOM 584 C CA . ARG A 1 82 ? -37.184 -8.642 60.794 1.00 82.25 82 ARG A CA 1
ATOM 585 C C . ARG A 1 82 ? -38.083 -9.779 61.266 1.00 82.25 82 ARG A C 1
ATOM 587 O O . ARG A 1 82 ? -39.261 -9.828 60.908 1.00 82.25 82 ARG A O 1
ATOM 594 N N . ILE A 1 83 ? -37.518 -10.734 62.002 1.00 87.31 83 ILE A N 1
ATOM 595 C CA . ILE A 1 83 ? -38.227 -11.915 62.485 1.00 87.31 83 ILE A CA 1
ATOM 596 C C . ILE A 1 83 ? -38.110 -11.979 63.998 1.00 87.31 83 ILE A C 1
ATOM 598 O O . ILE A 1 83 ? -37.130 -12.486 64.544 1.00 87.31 83 ILE A O 1
ATOM 602 N N . ASP A 1 84 ? -39.174 -11.552 64.655 1.00 92.31 84 ASP A N 1
ATOM 603 C CA . ASP A 1 84 ? -39.285 -11.575 66.103 1.00 92.31 84 ASP A CA 1
ATOM 604 C C . ASP A 1 84 ? -40.150 -12.759 66.519 1.00 92.31 84 ASP A C 1
ATOM 606 O O . ASP A 1 84 ? -41.326 -12.875 66.149 1.00 92.31 84 ASP A O 1
ATOM 610 N N . THR A 1 85 ? -39.551 -13.680 67.272 1.00 94.44 85 THR A N 1
ATOM 611 C CA . THR A 1 85 ? -40.243 -14.889 67.726 1.00 94.44 85 THR A CA 1
ATOM 612 C C . THR A 1 85 ? -40.041 -15.140 69.204 1.00 94.44 85 THR A C 1
ATOM 614 O O . THR A 1 85 ? -38.988 -14.860 69.776 1.00 94.44 85 THR A O 1
ATOM 617 N N . CYS A 1 86 ? -41.067 -15.708 69.828 1.00 95.25 86 CYS A N 1
ATOM 618 C CA . CYS A 1 86 ? -40.975 -16.151 71.202 1.00 95.25 86 CYS A CA 1
ATOM 619 C C . CYS A 1 86 ? -39.995 -17.314 71.313 1.00 95.25 86 CYS A C 1
ATOM 621 O O . CYS A 1 86 ? -40.106 -18.300 70.582 1.00 95.25 86 CYS A O 1
ATOM 623 N N . GLN A 1 87 ? -39.057 -17.203 72.245 1.00 94.62 87 GLN A N 1
ATOM 624 C CA . GLN A 1 87 ? -38.181 -18.283 72.670 1.00 94.62 87 GLN A CA 1
ATOM 625 C C . GLN A 1 87 ? -38.138 -18.290 74.192 1.00 94.62 87 GLN A C 1
ATOM 627 O O . GLN A 1 87 ? -37.759 -17.303 74.820 1.00 94.62 87 GLN A O 1
ATOM 632 N N . GLN A 1 88 ? -38.555 -19.402 74.796 1.00 92.75 88 GLN A N 1
ATOM 633 C CA . GLN A 1 88 ? -38.580 -19.573 76.253 1.00 92.75 88 GLN A CA 1
ATOM 634 C C . GLN A 1 88 ? -39.382 -18.469 76.974 1.00 92.75 88 GLN A C 1
ATOM 636 O O . GLN A 1 88 ? -39.031 -18.042 78.072 1.00 92.75 88 GLN A O 1
ATOM 641 N N . GLY A 1 89 ? -40.472 -18.004 76.353 1.00 90.19 89 GLY A N 1
ATOM 642 C CA . GLY A 1 89 ? -41.347 -16.966 76.907 1.00 90.19 89 GLY A CA 1
ATOM 643 C C . GLY A 1 89 ? -40.813 -15.533 76.803 1.00 90.19 89 GLY A C 1
ATOM 644 O O . GLY A 1 89 ? -41.420 -14.633 77.378 1.00 90.19 89 GLY A O 1
ATOM 645 N N . GLN A 1 90 ? -39.715 -15.301 76.079 1.00 92.69 90 GLN A N 1
ATOM 646 C CA . GLN A 1 90 ? -39.211 -13.964 75.755 1.00 92.69 90 GLN A CA 1
ATOM 647 C C . GLN A 1 90 ? -39.264 -13.726 74.252 1.00 92.69 90 GLN A C 1
ATOM 649 O O . GLN A 1 90 ? -39.039 -14.650 73.472 1.00 92.69 90 GLN A O 1
ATOM 654 N N . CYS A 1 91 ? -39.538 -12.489 73.849 1.00 92.81 91 CYS A N 1
ATOM 655 C CA . CYS A 1 91 ? -39.427 -12.119 72.449 1.00 92.81 91 CYS A CA 1
ATOM 656 C C . CYS A 1 91 ? -37.954 -11.949 72.074 1.00 92.81 91 CYS A C 1
ATOM 658 O O . CYS A 1 91 ? -37.233 -11.204 72.737 1.00 92.81 91 CYS A O 1
ATOM 660 N N . VAL A 1 92 ? -37.514 -12.666 71.043 1.00 91.19 92 VAL A N 1
ATOM 661 C CA . VAL A 1 92 ? -36.149 -12.604 70.524 1.00 91.19 92 VAL A CA 1
ATOM 662 C C . VAL A 1 92 ? -36.222 -12.275 69.040 1.00 91.19 92 VAL A C 1
ATOM 664 O O . VAL A 1 92 ? -36.759 -13.065 68.255 1.00 91.19 92 VAL A O 1
ATOM 667 N N . GLY A 1 93 ? -35.667 -11.127 68.664 1.00 88.12 93 GLY A N 1
ATOM 668 C CA . GLY A 1 93 ? -35.450 -10.768 67.277 1.00 88.12 93 GLY A CA 1
ATOM 669 C C . GLY A 1 93 ? -34.311 -11.557 66.644 1.00 88.12 93 GLY A C 1
ATOM 670 O O . GLY A 1 93 ? -33.280 -11.867 67.249 1.00 88.12 93 GLY A O 1
ATOM 671 N N . SER A 1 94 ? -34.531 -11.938 65.396 1.00 80.69 94 SER A N 1
ATOM 672 C CA . SER A 1 94 ? -33.623 -12.698 64.545 1.00 80.69 94 SER A CA 1
ATOM 673 C C . SER A 1 94 ? -33.727 -12.180 63.111 1.00 80.69 94 SER A C 1
ATOM 675 O O . SER A 1 94 ? -34.631 -11.404 62.801 1.00 80.69 94 SER A O 1
ATOM 677 N N . ASP A 1 95 ? -32.791 -12.589 62.248 1.00 76.44 95 ASP A N 1
ATOM 678 C CA . ASP A 1 95 ? -32.584 -12.000 60.918 1.00 76.44 95 ASP A CA 1
ATOM 679 C C . ASP A 1 95 ? -32.380 -10.479 60.999 1.00 76.44 95 ASP A C 1
ATOM 681 O O . ASP A 1 95 ? -33.336 -9.704 60.918 1.00 76.44 95 ASP A O 1
ATOM 685 N N . ILE A 1 96 ? -31.112 -10.064 61.147 1.00 71.50 96 ILE A N 1
ATOM 686 C CA . ILE A 1 96 ? -30.728 -8.649 61.035 1.00 71.50 96 ILE A CA 1
ATOM 687 C C . ILE A 1 96 ? -31.287 -8.127 59.717 1.00 71.50 96 ILE A C 1
ATOM 689 O O . ILE A 1 96 ? -30.988 -8.712 58.673 1.00 71.50 96 ILE A O 1
ATOM 693 N N . ASP A 1 97 ? -32.085 -7.061 59.783 1.00 70.44 97 ASP A N 1
ATOM 694 C CA . ASP A 1 97 ? -32.677 -6.429 58.612 1.00 70.44 97 ASP A CA 1
ATOM 695 C C . ASP A 1 97 ? -31.544 -6.024 57.657 1.00 70.44 97 ASP A C 1
ATOM 697 O O . ASP A 1 97 ? -30.717 -5.167 58.010 1.00 70.44 97 ASP A O 1
ATOM 701 N N . PRO A 1 98 ? -31.416 -6.671 56.481 1.00 71.44 98 PRO A N 1
ATOM 702 C CA . PRO A 1 98 ? -30.499 -6.189 55.480 1.00 71.44 98 PRO A CA 1
ATOM 703 C C . PRO A 1 98 ? -31.130 -4.903 54.966 1.00 71.44 98 PRO A C 1
ATOM 705 O O . PRO A 1 98 ? -32.030 -4.935 54.132 1.00 71.44 98 PRO A O 1
ATOM 708 N N . CYS A 1 99 ? -30.654 -3.774 55.482 1.00 84.06 99 CYS A N 1
ATOM 709 C CA . CYS A 1 99 ? -31.013 -2.427 55.047 1.00 84.06 99 CYS A CA 1
ATOM 710 C C . CYS A 1 99 ? -30.604 -2.140 53.589 1.00 84.06 99 CYS A C 1
ATOM 712 O O . CYS A 1 99 ? -30.275 -1.010 53.265 1.00 84.06 99 CYS A O 1
ATOM 714 N N . ASP A 1 100 ? -30.567 -3.153 52.732 1.00 86.69 100 ASP A N 1
ATOM 715 C CA . ASP A 1 100 ? -30.128 -3.102 51.352 1.00 86.69 100 ASP A CA 1
ATOM 716 C C . ASP A 1 100 ? -31.124 -2.281 50.526 1.00 86.69 100 ASP A C 1
ATOM 718 O O . ASP A 1 100 ? -32.255 -2.710 50.265 1.00 86.69 100 ASP A O 1
ATOM 722 N N . ASP A 1 101 ? -30.716 -1.078 50.126 1.00 89.31 101 ASP A N 1
ATOM 723 C CA . ASP A 1 101 ? -31.505 -0.215 49.243 1.00 89.31 101 ASP A CA 1
ATOM 724 C C . ASP A 1 101 ? -31.267 -0.518 47.751 1.00 89.31 101 ASP A C 1
ATOM 726 O O . ASP A 1 101 ? -31.833 0.149 46.879 1.00 89.31 101 ASP A O 1
ATOM 730 N N . ASN A 1 102 ? -30.498 -1.572 47.450 1.00 89.88 102 ASN A N 1
ATOM 731 C CA . ASN A 1 102 ? -30.030 -1.984 46.129 1.00 89.88 102 ASN A CA 1
ATOM 732 C C . ASN A 1 102 ? -29.185 -0.921 45.405 1.00 89.88 102 ASN A C 1
ATOM 734 O O . ASN A 1 102 ? -29.030 -0.986 44.181 1.00 89.88 102 ASN A O 1
ATOM 738 N N . ASN A 1 103 ? -28.626 0.058 46.121 1.00 90.50 103 ASN A N 1
ATOM 739 C CA . ASN A 1 103 ? -27.696 1.022 45.553 1.00 90.50 103 ASN A CA 1
ATOM 740 C C . ASN A 1 103 ? -26.250 0.630 45.893 1.00 90.50 103 ASN A C 1
ATOM 742 O O . ASN A 1 103 ? -25.769 0.756 47.008 1.00 90.50 103 ASN A O 1
ATOM 746 N N . VAL A 1 104 ? -25.486 0.221 44.880 1.00 91.50 104 VAL A N 1
ATOM 747 C CA . VAL A 1 104 ? -24.064 -0.145 45.043 1.00 91.50 104 VAL A CA 1
ATOM 748 C C . VAL A 1 104 ? -23.187 1.007 45.573 1.00 91.50 104 VAL A C 1
ATOM 750 O O . VAL A 1 104 ? -22.087 0.781 46.077 1.00 91.50 104 VAL A O 1
ATOM 753 N N . CYS A 1 105 ? -23.657 2.254 45.467 1.00 94.62 105 CYS A N 1
ATOM 754 C CA . CYS A 1 105 ? -22.976 3.439 45.980 1.00 94.62 105 CYS A CA 1
ATOM 755 C C . CYS A 1 105 ? -23.407 3.851 47.389 1.00 94.62 105 CYS A C 1
ATOM 757 O O . CYS A 1 105 ? -23.019 4.929 47.855 1.00 94.62 105 CYS A O 1
ATOM 759 N N . THR A 1 106 ? -24.157 3.013 48.090 1.00 93.56 106 THR A N 1
ATOM 760 C CA . THR A 1 106 ? -24.411 3.139 49.522 1.00 93.56 106 THR A CA 1
ATOM 761 C C . THR A 1 106 ? -23.793 1.966 50.266 1.00 93.56 106 THR A C 1
ATOM 763 O O . THR A 1 106 ? -23.626 0.861 49.757 1.00 93.56 106 THR A O 1
ATOM 766 N N . ARG A 1 107 ? -23.354 2.240 51.493 1.00 91.50 107 ARG A N 1
ATOM 767 C CA . ARG A 1 107 ? -23.062 1.202 52.472 1.00 91.50 107 ARG A CA 1
ATOM 768 C C . ARG A 1 107 ? -24.235 1.131 53.427 1.00 91.50 107 ARG A C 1
ATOM 770 O O . ARG A 1 107 ? -24.454 2.068 54.198 1.00 91.50 107 ARG A O 1
ATOM 777 N N . ASP A 1 108 ? -24.908 -0.004 53.392 1.00 90.88 108 ASP A N 1
ATOM 778 C CA . ASP A 1 108 ? -26.111 -0.240 54.166 1.00 90.88 108 ASP A CA 1
ATOM 779 C C . ASP A 1 108 ? -25.803 -0.954 55.471 1.00 90.88 108 ASP A C 1
ATOM 781 O O . ASP A 1 108 ? -25.048 -1.929 55.523 1.00 90.88 108 ASP A O 1
ATOM 785 N N . TYR A 1 109 ? -26.371 -0.439 56.553 1.00 88.56 109 TYR A N 1
ATOM 786 C CA . TYR A 1 109 ? -26.269 -1.044 57.870 1.00 88.56 109 TYR A CA 1
ATOM 787 C C . TYR A 1 109 ? -27.448 -0.615 58.732 1.00 88.56 109 TYR A C 1
ATOM 789 O O . TYR A 1 109 ? -28.012 0.466 58.563 1.00 88.56 109 TYR A O 1
ATOM 797 N N . CYS A 1 110 ? -27.799 -1.461 59.693 1.00 88.19 110 CYS A N 1
ATOM 798 C CA . CYS A 1 110 ? -28.766 -1.086 60.706 1.00 88.19 110 CYS A CA 1
ATOM 799 C C . CYS A 1 110 ? -28.051 -0.499 61.924 1.00 88.19 110 CYS A C 1
ATOM 801 O O . CYS A 1 110 ? -27.125 -1.103 62.472 1.00 88.19 110 CYS A O 1
ATOM 803 N N . GLU A 1 111 ? -28.463 0.697 62.335 1.00 87.75 111 GLU A N 1
ATOM 804 C CA . GLU A 1 111 ? -27.993 1.324 63.564 1.00 87.75 111 GLU A CA 1
ATOM 805 C C . GLU A 1 111 ? -28.978 1.012 64.693 1.00 87.75 111 GLU A C 1
ATOM 807 O O . GLU A 1 111 ? -30.170 1.320 64.606 1.00 87.75 111 GLU A O 1
ATOM 812 N N . GLN A 1 112 ? -28.468 0.410 65.768 1.00 82.19 112 GLN A N 1
ATOM 813 C CA . GLN A 1 112 ? -29.273 -0.010 66.913 1.00 82.19 112 GLN A CA 1
ATOM 814 C C . GLN A 1 112 ? -30.123 1.156 67.447 1.00 82.19 112 GLN A C 1
ATOM 816 O O . GLN A 1 112 ? -29.615 2.262 67.641 1.00 82.19 112 GLN A O 1
ATOM 821 N N . PHE A 1 113 ? -31.416 0.911 67.685 1.00 80.75 113 PHE A N 1
ATOM 822 C CA . PHE A 1 113 ? -32.418 1.896 68.139 1.00 80.75 113 PHE A CA 1
ATOM 823 C C . PHE A 1 113 ? -32.760 3.037 67.165 1.00 80.75 113 PHE A C 1
ATOM 825 O O . PHE A 1 113 ? -33.651 3.834 67.462 1.00 80.75 113 PHE A O 1
ATOM 832 N N . VAL A 1 114 ? -32.086 3.136 66.018 1.00 86.69 114 VAL A N 1
ATOM 833 C CA . VAL A 1 114 ? -32.370 4.149 64.990 1.00 86.69 114 VAL A CA 1
ATOM 834 C C . VAL A 1 114 ? -33.018 3.515 63.760 1.00 86.69 114 VAL A C 1
ATOM 836 O O . VAL A 1 114 ? -33.887 4.135 63.148 1.00 86.69 114 VAL A O 1
ATOM 839 N N . GLY A 1 115 ? -32.625 2.286 63.422 1.00 84.25 115 GLY A N 1
ATOM 840 C CA . GLY A 1 115 ? -33.052 1.575 62.221 1.00 84.25 115 GLY A CA 1
ATOM 841 C C . GLY A 1 115 ? -32.072 1.764 61.062 1.00 84.25 115 GLY A C 1
ATOM 842 O O . GLY A 1 115 ? -30.893 2.071 61.262 1.00 84.25 115 GLY A O 1
ATOM 843 N N . CYS A 1 116 ? -32.554 1.574 59.838 1.00 88.44 116 CYS A N 1
ATOM 844 C CA . CYS A 1 116 ? -31.699 1.533 58.657 1.00 88.44 116 CYS A CA 1
ATOM 845 C C . CYS A 1 116 ? -30.965 2.841 58.339 1.00 88.44 116 CYS A C 1
ATOM 847 O O . CYS A 1 116 ? -31.519 3.946 58.400 1.00 88.44 116 CYS A O 1
ATOM 849 N N . LYS A 1 117 ? -29.696 2.688 57.951 1.00 91.56 117 LYS A N 1
ATOM 850 C CA . LYS A 1 117 ? -28.803 3.738 57.467 1.00 91.56 117 LYS A CA 1
ATOM 851 C C . LYS A 1 117 ? -28.180 3.324 56.137 1.00 91.56 117 LYS A C 1
ATOM 853 O O . LYS A 1 117 ? -27.736 2.192 55.985 1.00 91.56 117 LYS A O 1
ATOM 858 N N . HIS A 1 118 ? -28.086 4.300 55.236 1.00 92.31 118 HIS A N 1
ATOM 859 C CA . HIS A 1 118 ? -27.484 4.168 53.909 1.00 92.31 118 HIS A CA 1
ATOM 860 C C . HIS A 1 118 ? -26.418 5.258 53.756 1.00 92.31 118 HIS A C 1
ATOM 862 O O . HIS A 1 118 ? -26.721 6.438 53.534 1.00 92.31 118 HIS A O 1
ATOM 868 N N . GLU A 1 119 ? -25.151 4.907 53.962 1.00 93.56 119 GLU A N 1
ATOM 869 C CA . GLU A 1 119 ? -24.047 5.863 53.879 1.00 93.56 119 GLU A CA 1
ATOM 870 C C . GLU A 1 119 ? -23.556 6.014 52.443 1.00 93.56 119 GLU A C 1
ATOM 872 O O . GLU A 1 119 ? -23.114 5.055 51.819 1.00 93.56 119 GLU A O 1
ATOM 877 N N . ARG A 1 120 ? -23.582 7.245 51.927 1.00 95.31 120 ARG A N 1
ATOM 878 C CA . ARG A 1 120 ? -23.158 7.559 50.558 1.00 95.31 120 ARG A CA 1
ATOM 879 C C . ARG A 1 120 ? -21.653 7.360 50.383 1.00 95.31 120 ARG A C 1
ATOM 881 O O . ARG A 1 120 ? -20.860 8.017 51.058 1.00 95.31 120 ARG A O 1
ATOM 888 N N . LEU A 1 121 ? -21.273 6.506 49.439 1.00 94.25 121 LEU A N 1
ATOM 889 C CA . LEU A 1 121 ? -19.886 6.223 49.093 1.00 94.25 121 LEU A CA 1
ATOM 890 C C . LEU A 1 121 ? -19.353 7.198 48.034 1.00 94.25 121 LEU A C 1
ATOM 892 O O . LEU A 1 121 ? -20.099 7.716 47.195 1.00 94.25 121 LEU A O 1
ATOM 896 N N . THR A 1 122 ? -18.037 7.417 48.079 1.00 93.25 122 THR A N 1
ATOM 897 C CA . THR A 1 122 ? -17.265 8.136 47.061 1.00 93.25 122 THR A CA 1
ATOM 898 C C . THR A 1 122 ? -15.965 7.380 46.788 1.00 93.25 122 THR A C 1
ATOM 900 O O . THR A 1 122 ? -15.282 6.976 47.729 1.00 93.25 122 THR A O 1
ATOM 903 N N . GLY A 1 123 ? -15.595 7.212 45.518 1.00 88.62 123 GLY A N 1
ATOM 904 C CA . GLY A 1 123 ? -14.331 6.586 45.110 1.00 88.62 123 GLY A CA 1
ATOM 905 C C . GLY A 1 123 ? -14.355 5.056 45.030 1.00 88.62 123 GLY A C 1
ATOM 906 O O . GLY A 1 123 ? -13.368 4.458 44.612 1.00 88.62 123 GLY A O 1
ATOM 907 N N . THR A 1 124 ? -15.456 4.413 45.415 1.00 89.88 124 THR A N 1
ATOM 908 C CA . THR A 1 124 ? -15.675 2.976 45.206 1.00 89.88 124 THR A CA 1
ATOM 909 C C . THR A 1 124 ? -16.125 2.714 43.775 1.00 89.88 124 THR A C 1
ATOM 911 O O . THR A 1 124 ? -16.890 3.502 43.222 1.00 89.88 124 THR A O 1
ATOM 914 N N . SER A 1 125 ? -15.659 1.614 43.183 1.00 89.81 125 SER A N 1
ATOM 915 C CA . SER A 1 125 ? -16.135 1.180 41.868 1.00 89.81 125 SER A CA 1
ATOM 916 C C . SER A 1 125 ? -17.616 0.817 41.947 1.00 89.81 125 SER A C 1
ATOM 918 O O . SER A 1 125 ? -18.056 0.170 42.900 1.00 89.81 125 SER A O 1
ATOM 920 N N . CYS A 1 126 ? -18.357 1.261 40.946 1.00 90.94 126 CYS A N 1
ATOM 921 C CA . CYS A 1 126 ? -19.705 0.816 40.634 1.00 90.94 126 CYS A CA 1
ATOM 922 C C . CYS A 1 126 ? -19.740 0.397 39.156 1.00 90.94 126 CYS A C 1
ATOM 924 O O . CYS A 1 126 ? -18.708 0.452 38.493 1.00 90.94 126 CYS A O 1
ATOM 926 N N . ASP A 1 127 ? -20.882 -0.082 38.674 1.00 87.56 127 ASP A N 1
ATOM 927 C CA . ASP A 1 127 ? -21.110 -0.414 37.263 1.00 87.56 127 ASP A CA 1
ATOM 928 C C . ASP A 1 127 ? -22.579 -0.101 36.955 1.00 87.56 127 ASP A C 1
ATOM 930 O O . ASP A 1 127 ? -23.478 -0.635 37.617 1.00 87.56 127 ASP A O 1
ATOM 934 N N . ASP A 1 128 ? -22.829 0.813 36.020 1.00 83.38 128 ASP A N 1
ATOM 935 C CA . ASP A 1 128 ? -24.170 1.176 35.555 1.00 83.38 128 ASP A CA 1
ATOM 936 C C . ASP A 1 128 ? -24.613 0.382 34.309 1.00 83.38 128 ASP A C 1
ATOM 938 O O . ASP A 1 128 ? -25.734 0.552 33.813 1.00 83.38 128 ASP A O 1
ATOM 942 N N . GLY A 1 129 ? -23.759 -0.531 33.837 1.00 84.00 129 GLY A N 1
ATOM 943 C CA . GLY A 1 129 ? -23.992 -1.402 32.695 1.00 84.00 129 GLY A CA 1
ATOM 944 C C . GLY A 1 129 ? -23.779 -0.732 31.338 1.00 84.00 129 GLY A C 1
ATOM 945 O O . GLY A 1 129 ? -24.126 -1.337 30.320 1.00 84.00 129 GLY A O 1
ATOM 946 N N . ASN A 1 130 ? -23.251 0.494 31.288 1.00 87.81 130 ASN A N 1
ATOM 947 C CA . ASN A 1 130 ? -22.959 1.204 30.049 1.00 87.81 130 ASN A CA 1
ATOM 948 C C . ASN A 1 130 ? -21.461 1.184 29.735 1.00 87.81 130 ASN A C 1
ATOM 950 O O . ASN A 1 130 ? -20.679 1.985 30.226 1.00 87.81 130 ASN A O 1
ATOM 954 N N . LEU A 1 131 ? -21.056 0.353 28.781 1.00 87.38 131 LEU A N 1
ATOM 955 C CA . LEU A 1 131 ? -19.650 0.235 28.384 1.00 87.38 131 LEU A CA 1
ATOM 956 C C . LEU A 1 131 ? -19.057 1.520 27.771 1.00 87.38 131 LEU A C 1
ATOM 958 O O . LEU A 1 131 ? -17.842 1.619 27.613 1.00 87.38 131 LEU A O 1
ATOM 962 N N . CYS A 1 132 ? -19.882 2.500 27.391 1.00 89.25 132 CYS A N 1
ATOM 963 C CA . CYS A 1 132 ? -19.449 3.694 26.666 1.00 89.25 132 CYS A CA 1
ATOM 964 C C . CYS A 1 132 ? -18.995 4.854 27.545 1.00 89.25 132 CYS A C 1
ATOM 966 O O . CYS A 1 132 ? -18.415 5.817 27.037 1.00 89.25 132 CYS A O 1
ATOM 968 N N . ASN A 1 133 ? -19.309 4.829 28.832 1.00 83.69 133 ASN A N 1
ATOM 969 C CA . ASN A 1 133 ? -19.095 5.973 29.712 1.00 83.69 133 ASN A CA 1
ATOM 970 C C . ASN A 1 133 ? -17.809 5.841 30.559 1.00 83.69 133 ASN A C 1
ATOM 972 O O . ASN A 1 133 ? -17.374 6.846 31.123 1.00 83.69 133 ASN A O 1
ATOM 976 N N . GLY A 1 134 ? -17.136 4.686 30.497 1.00 81.56 134 GLY A N 1
ATOM 977 C CA . GLY A 1 134 ? -15.785 4.478 31.011 1.00 81.56 134 GLY A CA 1
ATOM 978 C C . GLY A 1 134 ? -15.756 3.657 32.292 1.00 81.56 134 GLY A C 1
ATOM 979 O O . GLY A 1 134 ? -16.476 2.674 32.423 1.00 81.56 134 GLY A O 1
ATOM 980 N N . GLU A 1 135 ? -14.863 4.030 33.211 1.00 83.06 135 GLU A N 1
ATOM 981 C CA . GLU A 1 135 ? -14.883 3.467 34.560 1.00 83.06 135 GLU A CA 1
ATOM 982 C C . GLU A 1 135 ? -15.948 4.186 35.387 1.00 83.06 135 GLU A C 1
ATOM 984 O O . GLU A 1 135 ? -16.041 5.418 35.393 1.00 83.06 135 GLU A O 1
ATOM 989 N N . ASP A 1 136 ? -16.713 3.396 36.124 1.00 90.19 136 ASP A N 1
ATOM 990 C CA . ASP A 1 136 ? -17.795 3.863 36.965 1.00 90.19 136 ASP A CA 1
ATOM 991 C C . ASP A 1 136 ? -17.342 3.943 38.422 1.00 90.19 136 ASP A C 1
ATOM 993 O O . ASP A 1 136 ? -16.845 2.983 39.027 1.00 90.19 136 ASP A O 1
ATOM 997 N N . VAL A 1 137 ? -17.496 5.131 39.002 1.00 92.19 137 VAL A N 1
ATOM 998 C CA . VAL A 1 137 ? -17.069 5.429 40.365 1.00 92.19 137 VAL A CA 1
ATOM 999 C C . VAL A 1 137 ? -18.187 6.145 41.103 1.00 92.19 137 VAL A C 1
ATOM 1001 O O . VAL A 1 137 ? -18.793 7.098 40.614 1.00 92.19 137 VAL A O 1
ATOM 1004 N N . CYS A 1 138 ? -18.444 5.715 42.331 1.00 93.56 138 CYS A N 1
ATOM 1005 C CA . CYS A 1 138 ? -19.392 6.392 43.194 1.00 93.56 138 CYS A CA 1
ATOM 1006 C C . CYS A 1 138 ? -18.916 7.817 43.497 1.00 93.56 138 CYS A C 1
ATOM 1008 O O . CYS A 1 138 ? -17.765 8.038 43.883 1.00 93.56 138 CYS A O 1
ATOM 1010 N N . ASP A 1 139 ? -19.819 8.783 43.387 1.00 93.50 139 ASP A N 1
ATOM 1011 C CA . ASP A 1 139 ? -19.616 10.154 43.834 1.00 93.50 139 ASP A CA 1
ATOM 1012 C C . ASP A 1 139 ? -20.856 10.627 44.588 1.00 93.50 139 ASP A C 1
ATOM 1014 O O . ASP A 1 139 ? -21.921 10.853 44.006 1.00 93.50 139 ASP A O 1
ATOM 1018 N N . ASN A 1 140 ? -20.709 10.759 45.908 1.00 92.94 140 ASN A N 1
ATOM 1019 C CA . ASN A 1 140 ? -21.776 11.163 46.816 1.00 92.94 140 ASN A CA 1
ATOM 1020 C C . ASN A 1 140 ? -23.038 10.295 46.646 1.00 92.94 140 ASN A C 1
ATOM 1022 O O . ASN A 1 140 ? -24.149 10.814 46.528 1.00 92.94 140 ASN A O 1
ATOM 1026 N N . GLY A 1 141 ? -22.860 8.970 46.650 1.00 90.75 141 GLY A N 1
ATOM 1027 C CA . GLY A 1 141 ? -23.959 7.997 46.651 1.00 90.75 141 GLY A CA 1
ATOM 1028 C C . GLY A 1 141 ? -24.619 7.746 45.297 1.00 90.75 141 GLY A C 1
ATOM 1029 O O . GLY A 1 141 ? -25.625 7.044 45.240 1.00 90.75 141 GLY A O 1
ATOM 1030 N N . GLN A 1 142 ? -24.078 8.314 44.220 1.00 91.62 142 GLN A N 1
ATOM 1031 C CA . GLN A 1 142 ? -24.520 8.063 42.851 1.00 91.62 142 GLN A CA 1
ATOM 1032 C C . GLN A 1 142 ? -23.373 7.473 42.046 1.00 91.62 142 GLN A C 1
ATOM 1034 O O . GLN A 1 142 ? -22.244 7.950 42.156 1.00 91.62 142 GLN A O 1
ATOM 1039 N N . CYS A 1 143 ? -23.669 6.471 41.222 1.00 90.31 143 CYS A N 1
ATOM 1040 C CA . CYS A 1 143 ? -22.692 5.959 40.278 1.00 90.31 143 CYS A CA 1
ATOM 1041 C C . CYS A 1 143 ? -22.467 7.004 39.184 1.00 90.31 143 CYS A C 1
ATOM 1043 O O . CYS A 1 143 ? -23.425 7.460 38.552 1.00 90.31 143 CYS A O 1
ATOM 1045 N N . LYS A 1 144 ? -21.223 7.461 39.034 1.00 88.81 144 LYS A N 1
ATOM 1046 C CA . LYS A 1 144 ? -20.841 8.432 38.016 1.00 88.81 144 LYS A CA 1
ATOM 1047 C C . LYS A 1 144 ? -19.749 7.858 37.141 1.00 88.81 144 LYS A C 1
ATOM 1049 O O . LYS A 1 144 ? -18.762 7.310 37.617 1.00 88.81 144 LYS A O 1
ATOM 1054 N N . HIS A 1 145 ? -19.901 8.138 35.866 1.00 84.62 145 HIS A N 1
ATOM 1055 C CA . HIS A 1 145 ? -18.975 7.735 34.836 1.00 84.62 145 HIS A CA 1
ATOM 1056 C C . HIS A 1 145 ? -17.853 8.760 34.663 1.00 84.62 145 HIS A C 1
ATOM 1058 O O . HIS A 1 145 ? -18.091 9.971 34.526 1.00 84.62 145 HIS A O 1
ATOM 1064 N N . ILE A 1 146 ? -16.618 8.270 34.640 1.00 75.88 146 ILE A N 1
ATOM 1065 C CA . ILE A 1 146 ? -15.428 9.059 34.339 1.00 75.88 146 ILE A CA 1
ATOM 1066 C C . ILE A 1 146 ? -14.755 8.520 33.076 1.00 75.88 146 ILE A C 1
ATOM 1068 O O . ILE A 1 146 ? -14.632 7.318 32.883 1.00 75.88 146 ILE A O 1
ATOM 1072 N N . ASN A 1 147 ? -14.252 9.438 32.245 1.00 78.69 147 ASN A N 1
ATOM 1073 C CA . ASN A 1 147 ? -13.540 9.140 30.996 1.00 78.69 147 ASN A CA 1
ATOM 1074 C C . ASN A 1 147 ? -14.371 8.328 29.980 1.00 78.69 147 ASN A C 1
ATOM 1076 O O . ASN A 1 147 ? -14.172 7.121 29.862 1.00 78.69 147 ASN A O 1
ATOM 1080 N N . PRO A 1 148 ? -15.224 8.997 29.178 1.00 82.75 148 PRO A N 1
ATOM 1081 C CA . PRO A 1 148 ? -15.991 8.340 28.124 1.00 82.75 148 PRO A CA 1
ATOM 1082 C C . PRO A 1 148 ? -15.109 7.471 27.222 1.00 82.75 148 PRO A C 1
ATOM 1084 O O . PRO A 1 148 ? -14.007 7.885 26.840 1.00 82.75 148 PRO A O 1
ATOM 1087 N N . LEU A 1 149 ? -15.613 6.292 26.855 1.00 88.00 149 LEU A N 1
ATOM 1088 C CA . LEU A 1 149 ? -14.926 5.374 25.959 1.00 88.00 149 LEU A CA 1
ATOM 1089 C C . LEU A 1 149 ? -14.758 6.038 24.588 1.00 88.00 149 LEU A C 1
ATOM 1091 O O . LEU A 1 149 ? -15.730 6.373 23.910 1.00 88.00 149 LEU A O 1
ATOM 1095 N N . ASN A 1 150 ? -13.507 6.242 24.178 1.00 91.12 150 ASN A N 1
ATOM 1096 C CA . ASN A 1 150 ? -13.199 6.761 22.854 1.00 91.12 150 ASN A CA 1
ATOM 1097 C C . ASN A 1 150 ? -13.141 5.608 21.844 1.00 91.12 150 ASN A C 1
ATOM 1099 O O . ASN A 1 150 ? -12.205 4.811 21.881 1.00 91.12 150 ASN A O 1
ATOM 1103 N N . CYS A 1 151 ? -14.125 5.554 20.946 1.00 93.62 151 CYS A N 1
ATOM 1104 C CA . CYS A 1 151 ? -14.226 4.531 19.904 1.00 93.62 151 CYS A CA 1
ATOM 1105 C C . CYS A 1 151 ? -13.594 4.922 18.562 1.00 93.62 151 CYS A C 1
ATOM 1107 O O . CYS A 1 151 ? -13.690 4.139 17.625 1.00 93.62 151 CYS A O 1
ATOM 1109 N N . ASP A 1 152 ? -12.947 6.090 18.472 1.00 94.62 152 ASP A N 1
ATOM 1110 C CA . ASP A 1 152 ? -12.232 6.523 17.266 1.00 94.62 152 ASP A CA 1
ATOM 1111 C C . ASP A 1 152 ? -11.072 5.566 16.946 1.00 94.62 152 ASP A C 1
ATOM 1113 O O . ASP A 1 152 ? -10.045 5.551 17.640 1.00 94.62 152 ASP A O 1
ATOM 1117 N N . ASP A 1 153 ? -11.229 4.764 15.892 1.00 94.38 153 ASP A N 1
ATOM 1118 C CA . ASP A 1 153 ? -10.213 3.813 15.429 1.00 94.38 153 ASP A CA 1
ATOM 1119 C C . ASP A 1 153 ? -9.253 4.423 14.390 1.00 94.38 153 ASP A C 1
ATOM 1121 O O . ASP A 1 153 ? -8.318 3.761 13.920 1.00 94.38 153 ASP A O 1
ATOM 1125 N N . LYS A 1 154 ? -9.440 5.715 14.083 1.00 94.62 154 LYS A N 1
ATOM 1126 C CA . LYS A 1 154 ? -8.698 6.514 13.100 1.00 94.62 154 LYS A CA 1
ATOM 1127 C C . LYS A 1 154 ? -8.826 6.012 11.667 1.00 94.62 154 LYS A C 1
ATOM 1129 O O . LYS A 1 154 ? -8.040 6.427 10.805 1.00 94.62 154 LYS A O 1
ATOM 1134 N N . ASN A 1 155 ? -9.784 5.136 11.387 1.00 93.81 155 ASN A N 1
ATOM 1135 C CA . ASN A 1 155 ? -10.066 4.668 10.050 1.00 93.81 155 ASN A CA 1
ATOM 1136 C C . ASN A 1 155 ? -11.122 5.577 9.398 1.00 93.81 155 ASN A C 1
ATOM 1138 O O . ASN A 1 155 ? -12.287 5.566 9.780 1.00 93.81 155 ASN A O 1
ATOM 1142 N N . PRO A 1 156 ? -10.777 6.333 8.341 1.00 94.25 156 PRO A N 1
ATOM 1143 C CA . PRO A 1 156 ? -11.752 7.180 7.651 1.00 94.25 156 PRO A CA 1
ATOM 1144 C C . PRO A 1 156 ? -12.869 6.385 6.947 1.00 94.25 156 PRO A C 1
ATOM 1146 O O . PRO A 1 156 ? -13.810 6.986 6.434 1.00 94.25 156 PRO A O 1
ATOM 1149 N N . CYS A 1 157 ? -12.752 5.053 6.876 1.00 97.12 157 CYS A N 1
ATOM 1150 C CA . CYS A 1 157 ? -13.727 4.159 6.259 1.00 97.12 157 CYS A CA 1
ATOM 1151 C C . CYS A 1 157 ? -14.678 3.475 7.233 1.00 97.12 157 CYS A C 1
ATOM 1153 O O . CYS A 1 157 ? -15.442 2.598 6.812 1.00 97.12 157 CYS A O 1
ATOM 1155 N N . THR A 1 158 ? -14.663 3.878 8.496 1.00 96.69 158 THR A N 1
ATOM 1156 C CA . THR A 1 158 ? -15.643 3.462 9.490 1.00 96.69 158 THR A CA 1
ATOM 1157 C C . THR A 1 158 ? -16.368 4.671 10.052 1.00 96.69 158 THR A C 1
ATOM 1159 O O . THR A 1 158 ? -15.852 5.785 10.125 1.00 96.69 158 THR A O 1
ATOM 1162 N N . GLN A 1 159 ? -17.633 4.453 10.389 1.00 96.06 159 GLN A N 1
ATOM 1163 C CA . GLN A 1 159 ? -18.374 5.334 11.261 1.00 96.06 159 GLN A CA 1
ATOM 1164 C C . GLN A 1 159 ? -18.282 4.763 12.666 1.00 96.06 159 GLN A C 1
ATOM 1166 O O . GLN A 1 159 ? -18.887 3.729 12.966 1.00 96.06 159 GLN A O 1
ATOM 1171 N N . ASP A 1 160 ? -17.534 5.464 13.503 1.00 96.06 160 ASP A N 1
ATOM 1172 C CA . ASP A 1 160 ? -17.289 5.047 14.870 1.00 96.06 160 ASP A CA 1
ATOM 1173 C C . ASP A 1 160 ? -18.432 5.522 15.760 1.00 96.06 160 ASP A C 1
ATOM 1175 O O . ASP A 1 160 ? -18.876 6.675 15.725 1.00 96.06 160 ASP A O 1
ATOM 1179 N N . SER A 1 161 ? -18.949 4.599 16.553 1.00 94.31 161 SER A N 1
ATOM 1180 C CA . SER A 1 161 ? -19.972 4.874 17.550 1.00 94.31 161 SER A CA 1
ATOM 1181 C C . SER A 1 161 ? -19.788 3.939 18.736 1.00 94.31 161 SER A C 1
ATOM 1183 O O . SER A 1 161 ? -18.974 3.016 18.703 1.00 94.31 161 SER A O 1
ATOM 1185 N N . CYS A 1 162 ? -20.512 4.209 19.814 1.00 93.69 162 CYS A N 1
ATOM 1186 C CA . CYS A 1 162 ? -20.488 3.356 20.984 1.00 93.69 162 CYS A CA 1
ATOM 1187 C C . CYS A 1 162 ? -21.901 2.884 21.307 1.00 93.69 162 CYS A C 1
ATOM 1189 O O . CYS A 1 162 ? -22.826 3.692 21.415 1.00 93.69 162 CYS A O 1
ATOM 1191 N N . ASP A 1 163 ? -22.050 1.570 21.428 1.00 93.75 163 ASP A N 1
ATOM 1192 C CA . ASP A 1 163 ? -23.255 0.902 21.884 1.00 93.75 163 ASP A CA 1
ATOM 1193 C C . ASP A 1 163 ? -23.132 0.609 23.390 1.00 93.75 163 ASP A C 1
ATOM 1195 O O . ASP A 1 163 ? -22.177 -0.057 23.794 1.00 93.75 163 ASP A O 1
ATOM 1199 N N . PRO A 1 164 ? -24.073 1.058 24.241 1.00 90.19 164 PRO A N 1
ATOM 1200 C CA . PRO A 1 164 ? -23.965 0.885 25.691 1.00 90.19 164 PRO A CA 1
ATOM 1201 C C . PRO A 1 164 ? -23.785 -0.563 26.167 1.00 90.19 164 PRO A C 1
ATOM 1203 O O . PRO A 1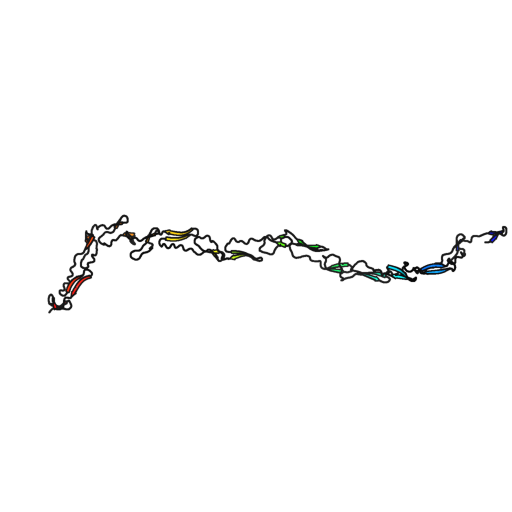 164 ? -23.201 -0.777 27.222 1.00 90.19 164 PRO A O 1
ATOM 1206 N N . GLN A 1 165 ? -24.259 -1.557 25.409 1.00 90.50 165 GLN A N 1
ATOM 1207 C CA . GLN A 1 165 ? -24.179 -2.973 25.788 1.00 90.50 165 GLN A CA 1
ATOM 1208 C C . GLN A 1 165 ? -23.015 -3.710 25.123 1.00 90.50 165 GLN A C 1
ATOM 1210 O O . GLN A 1 165 ? -22.514 -4.688 25.677 1.00 90.50 165 GLN A O 1
ATOM 1215 N N . HIS A 1 166 ? -22.601 -3.275 23.932 1.00 90.44 166 HIS A N 1
ATOM 1216 C CA . HIS A 1 166 ? -21.588 -3.960 23.123 1.00 90.44 166 HIS A CA 1
ATOM 1217 C C . HIS A 1 166 ? -20.253 -3.201 23.033 1.00 90.44 166 HIS A C 1
ATOM 1219 O O . HIS A 1 166 ? -19.281 -3.744 22.509 1.00 90.44 166 HIS A O 1
ATOM 1225 N N . GLY A 1 167 ? -20.180 -1.976 23.557 1.00 91.38 167 GLY A N 1
ATOM 1226 C CA . GLY A 1 167 ? -19.000 -1.120 23.506 1.00 91.38 167 GLY A CA 1
ATOM 1227 C C . GLY A 1 167 ? -18.804 -0.491 22.125 1.00 91.38 167 GLY A C 1
ATOM 1228 O O . GLY A 1 167 ? -19.760 -0.075 21.471 1.00 91.38 167 GLY A O 1
ATOM 1229 N N . CYS A 1 168 ? -17.554 -0.389 21.674 1.00 94.38 168 CYS A N 1
ATOM 1230 C CA . CYS A 1 168 ? -17.245 0.262 20.403 1.00 94.38 168 CYS A CA 1
ATOM 1231 C C . CYS A 1 168 ? -17.759 -0.518 19.190 1.00 94.38 168 CYS A C 1
ATOM 1233 O O . CYS A 1 168 ? -17.528 -1.720 19.052 1.00 94.38 168 CYS A O 1
ATOM 1235 N N . ILE A 1 169 ? -18.411 0.209 18.285 1.00 95.44 169 ILE A N 1
ATOM 1236 C CA . ILE A 1 169 ? -18.952 -0.296 17.028 1.00 95.44 169 ILE A CA 1
ATOM 1237 C C . ILE A 1 169 ? -18.460 0.575 15.864 1.00 95.44 169 ILE A C 1
ATOM 1239 O O . ILE A 1 169 ? -18.711 1.779 15.816 1.00 95.44 169 ILE A O 1
ATOM 1243 N N . ASN A 1 170 ? -17.790 -0.059 14.898 1.00 96.12 170 ASN A N 1
ATOM 1244 C CA . ASN A 1 170 ? -17.166 0.621 13.759 1.00 96.12 170 ASN A CA 1
ATOM 1245 C C . ASN A 1 170 ? -17.841 0.128 12.474 1.00 96.12 170 ASN A C 1
ATOM 1247 O O . ASN A 1 170 ? -17.568 -0.974 11.989 1.00 96.12 170 ASN A O 1
ATOM 1251 N N . VAL A 1 171 ? -18.784 0.910 11.946 1.00 95.62 171 VAL A N 1
ATOM 1252 C CA . VAL A 1 171 ? -19.618 0.495 10.806 1.00 95.62 171 VAL A CA 1
ATOM 1253 C C . VAL A 1 171 ? -18.948 0.894 9.484 1.00 95.62 171 VAL A C 1
ATOM 1255 O O . VAL A 1 171 ? -18.658 2.074 9.307 1.00 95.62 171 VAL A O 1
ATOM 1258 N N . PRO A 1 172 ? -18.724 -0.031 8.527 1.00 97.12 172 PRO A N 1
ATOM 1259 C CA . PRO A 1 172 ? -18.142 0.297 7.224 1.00 97.12 172 PRO A CA 1
ATOM 1260 C C . PRO A 1 172 ? -18.911 1.372 6.440 1.00 97.12 172 PRO A C 1
ATOM 1262 O O . PRO A 1 172 ? -20.123 1.266 6.251 1.00 97.12 172 PRO A O 1
ATOM 1265 N N . LEU A 1 173 ? -18.189 2.363 5.913 1.00 95.75 173 LEU A N 1
ATOM 1266 C CA . LEU A 1 173 ? -18.727 3.465 5.109 1.00 95.75 173 LEU A CA 1
ATOM 1267 C C . LEU A 1 173 ? -18.478 3.274 3.605 1.00 95.75 173 LEU A C 1
ATOM 1269 O O . LEU A 1 173 ? -17.698 4.000 2.994 1.00 95.75 173 LEU A O 1
ATOM 1273 N N . ASP A 1 174 ? -19.139 2.302 2.979 1.00 95.38 174 ASP A N 1
ATOM 1274 C CA . ASP A 1 174 ? -18.919 1.995 1.559 1.00 95.38 174 ASP A CA 1
ATOM 1275 C C . ASP A 1 174 ? -19.227 3.179 0.619 1.00 95.38 174 ASP A C 1
ATOM 1277 O O . ASP A 1 174 ? -20.283 3.808 0.686 1.00 95.38 174 ASP A O 1
ATOM 1281 N N . GLY A 1 175 ? -18.303 3.461 -0.304 1.00 92.44 175 GLY A N 1
ATOM 1282 C CA . GLY A 1 175 ? -18.430 4.513 -1.319 1.00 92.44 175 GLY A CA 1
ATOM 1283 C C . GLY A 1 175 ? -18.048 5.922 -0.855 1.00 92.44 175 GLY A C 1
ATOM 1284 O O . GLY A 1 175 ? -18.021 6.837 -1.680 1.00 92.44 175 GLY A O 1
ATOM 1285 N N . VAL A 1 176 ? -17.719 6.113 0.425 1.00 94.94 176 VAL A N 1
ATOM 1286 C CA . VAL A 1 176 ? -17.191 7.388 0.933 1.00 94.94 176 VAL A CA 1
ATOM 1287 C C . VAL A 1 176 ? -15.766 7.606 0.418 1.00 94.94 176 VAL A C 1
ATOM 1289 O O . VAL A 1 176 ? -14.974 6.666 0.350 1.00 94.94 176 VAL A O 1
ATOM 1292 N N . LEU A 1 177 ? -15.445 8.846 0.031 1.00 94.50 177 LEU A N 1
ATOM 1293 C CA . LEU A 1 177 ? -14.092 9.229 -0.379 1.00 94.50 177 LEU A CA 1
ATOM 1294 C C . LEU A 1 177 ? -13.132 9.119 0.804 1.00 94.50 177 LEU A C 1
ATOM 1296 O O . LEU A 1 177 ? -13.418 9.607 1.896 1.00 94.50 177 LEU A O 1
ATOM 1300 N N . CYS A 1 178 ? -11.967 8.541 0.559 1.00 94.81 178 CYS A N 1
ATOM 1301 C CA . CYS A 1 178 ? -10.909 8.397 1.551 1.00 94.81 178 CYS A CA 1
ATOM 1302 C C . CYS A 1 178 ? -9.542 8.646 0.902 1.00 94.81 178 CYS A C 1
ATOM 1304 O O . CYS A 1 178 ? -9.463 8.966 -0.280 1.00 94.81 178 CYS A O 1
ATOM 1306 N N . SER A 1 179 ? -8.462 8.539 1.678 1.00 92.38 179 SER A N 1
ATOM 1307 C CA . SER A 1 179 ? -7.091 8.545 1.155 1.00 92.38 179 SER A CA 1
ATOM 1308 C C . SER A 1 179 ? -6.409 7.250 1.564 1.00 92.38 179 SER A C 1
ATOM 1310 O O . SER A 1 179 ? -6.201 7.010 2.755 1.00 92.38 179 SER A O 1
ATOM 1312 N N . ALA A 1 180 ? -6.021 6.430 0.590 1.00 88.56 180 ALA A N 1
ATOM 1313 C CA . ALA A 1 180 ? -5.234 5.225 0.829 1.00 88.56 180 ALA A CA 1
ATOM 1314 C C . ALA A 1 180 ? -3.762 5.561 1.136 1.00 88.56 180 ALA A C 1
ATOM 1316 O O . ALA A 1 180 ? -2.968 4.659 1.406 1.00 88.56 180 ALA A O 1
ATOM 1317 N N . ASN A 1 181 ? -3.392 6.853 1.088 1.00 89.12 181 ASN A N 1
ATOM 1318 C CA . ASN A 1 181 ? -2.024 7.358 1.234 1.00 89.12 181 ASN A CA 1
ATOM 1319 C C . ASN A 1 181 ? -1.039 6.627 0.309 1.00 89.12 181 ASN A C 1
ATOM 1321 O O . ASN A 1 181 ? 0.097 6.334 0.681 1.00 89.12 181 ASN A O 1
ATOM 1325 N N . ASN A 1 182 ? -1.505 6.308 -0.897 1.00 93.06 182 ASN A N 1
ATOM 1326 C CA . ASN A 1 182 ? -0.767 5.578 -1.908 1.00 93.06 182 ASN A CA 1
ATOM 1327 C C . ASN A 1 182 ? -0.818 6.369 -3.216 1.00 93.06 182 ASN A C 1
ATOM 1329 O O . ASN A 1 182 ? -1.862 6.461 -3.850 1.00 93.06 182 ASN A O 1
ATOM 1333 N N . ALA A 1 183 ? 0.320 6.910 -3.645 1.00 94.50 183 ALA A N 1
ATOM 1334 C CA . ALA A 1 183 ? 0.425 7.686 -4.880 1.00 94.50 183 ALA A CA 1
ATOM 1335 C C . ALA A 1 183 ? 0.155 6.856 -6.155 1.00 94.50 183 ALA A C 1
ATOM 1337 O O . ALA A 1 183 ? 0.019 7.418 -7.239 1.00 94.50 183 ALA A O 1
ATOM 1338 N N . CYS A 1 184 ? 0.073 5.527 -6.032 1.00 95.12 184 CYS A N 1
ATOM 1339 C CA . CYS A 1 184 ? -0.263 4.602 -7.115 1.00 95.12 184 CYS A CA 1
ATOM 1340 C C . CYS A 1 184 ? -1.752 4.320 -7.259 1.00 95.12 184 CYS A C 1
ATOM 1342 O O . CYS A 1 184 ? -2.135 3.499 -8.097 1.00 95.12 184 CYS A O 1
ATOM 1344 N N . THR A 1 185 ? -2.587 4.942 -6.432 1.00 94.44 185 THR A N 1
ATOM 1345 C CA . THR A 1 185 ? -4.032 4.837 -6.548 1.00 94.44 185 THR A CA 1
ATOM 1346 C C . THR A 1 185 ? -4.677 6.200 -6.746 1.00 94.44 185 THR A C 1
ATOM 1348 O O . THR A 1 185 ? -4.146 7.235 -6.354 1.00 94.44 185 THR A O 1
ATOM 1351 N N . GLN A 1 186 ? -5.815 6.194 -7.428 1.00 93.62 186 GLN A N 1
ATOM 1352 C CA . GLN A 1 186 ? -6.660 7.357 -7.646 1.00 93.62 186 GLN A CA 1
ATOM 1353 C C . GLN A 1 186 ? -8.117 6.998 -7.368 1.00 93.62 186 GLN A C 1
ATOM 1355 O O . GLN A 1 186 ? -8.514 5.835 -7.477 1.00 93.62 186 GLN A O 1
ATOM 1360 N N . ASN A 1 187 ? -8.935 8.017 -7.096 1.00 93.25 187 ASN A N 1
ATOM 1361 C CA . ASN A 1 187 ? -10.358 7.848 -6.785 1.00 93.25 187 ASN A CA 1
ATOM 1362 C C . ASN A 1 187 ? -10.572 6.852 -5.632 1.00 93.25 187 ASN A C 1
ATOM 1364 O O . ASN A 1 187 ? -11.384 5.931 -5.734 1.00 93.25 187 ASN A O 1
ATOM 1368 N N . ASP A 1 188 ? -9.787 7.030 -4.570 1.00 96.31 188 ASP A N 1
ATOM 1369 C CA . ASP A 1 188 ? -9.818 6.211 -3.367 1.00 96.31 188 ASP A CA 1
ATOM 1370 C C . ASP A 1 188 ? -11.195 6.301 -2.689 1.00 96.31 188 ASP A C 1
ATOM 1372 O O . ASP A 1 188 ? -11.703 7.384 -2.380 1.00 96.31 188 ASP A O 1
ATOM 1376 N N . VAL A 1 189 ? -11.803 5.139 -2.467 1.00 96.62 189 VAL A N 1
ATOM 1377 C CA . VAL A 1 189 ? -13.109 4.985 -1.831 1.00 96.62 189 VAL A CA 1
ATOM 1378 C C . VAL A 1 189 ? -13.079 3.864 -0.810 1.00 96.62 189 VAL A C 1
ATOM 1380 O O . VAL A 1 189 ? -12.366 2.868 -0.933 1.00 96.62 189 VAL A O 1
ATOM 1383 N N . CYS A 1 190 ? -13.904 4.012 0.207 1.00 97.12 190 CYS A N 1
ATOM 1384 C CA . CYS A 1 190 ? -14.091 2.994 1.213 1.00 97.12 190 CYS A CA 1
ATOM 1385 C C . CYS A 1 190 ? -14.864 1.801 0.644 1.00 97.12 190 CYS A C 1
ATOM 1387 O O . CYS A 1 190 ? -15.882 1.959 -0.036 1.00 97.12 190 CYS A O 1
ATOM 1389 N N . LYS A 1 191 ? -14.369 0.594 0.921 1.00 96.56 191 LYS A N 1
ATOM 1390 C CA . LYS A 1 191 ? -15.024 -0.669 0.584 1.00 96.56 191 LYS A CA 1
ATOM 1391 C C . LYS A 1 191 ? -14.758 -1.697 1.677 1.00 96.56 191 LYS A C 1
ATOM 1393 O O . LYS A 1 191 ? -13.606 -2.038 1.935 1.00 96.56 191 LYS A O 1
ATOM 1398 N N . ALA A 1 192 ? -15.821 -2.201 2.294 1.00 94.62 192 ALA A N 1
ATOM 1399 C CA . ALA A 1 192 ? -15.783 -3.130 3.418 1.00 94.62 192 ALA A CA 1
ATOM 1400 C C . ALA A 1 192 ? -14.864 -2.653 4.562 1.00 94.62 192 ALA A C 1
ATOM 1402 O O . ALA A 1 192 ? -14.092 -3.431 5.116 1.00 94.62 192 ALA A O 1
ATOM 1403 N N . GLY A 1 193 ? -14.922 -1.356 4.885 1.00 93.75 193 GLY A N 1
ATOM 1404 C CA . GLY A 1 193 ? -14.152 -0.755 5.980 1.00 93.75 193 GLY A CA 1
ATOM 1405 C C . GLY A 1 193 ? -12.683 -0.483 5.650 1.00 93.75 193 GLY A C 1
ATOM 1406 O O . GLY A 1 193 ? -11.924 -0.105 6.534 1.00 93.75 193 GLY A O 1
ATOM 1407 N N . VAL A 1 194 ? -12.260 -0.650 4.394 1.00 95.25 194 VAL A N 1
ATOM 1408 C CA . VAL A 1 194 ? -10.884 -0.385 3.953 1.00 95.25 194 VAL A CA 1
ATOM 1409 C C . VAL A 1 194 ? -10.888 0.664 2.852 1.00 95.25 194 VAL A C 1
ATOM 1411 O O . VAL A 1 194 ? -11.702 0.600 1.930 1.00 95.25 194 VAL A O 1
ATOM 1414 N N . CYS A 1 195 ? -9.957 1.613 2.921 1.00 95.56 195 CYS A N 1
ATOM 1415 C CA . CYS A 1 195 ? -9.755 2.573 1.846 1.00 95.56 195 CYS A CA 1
ATOM 1416 C C . CYS A 1 195 ? -9.029 1.903 0.675 1.00 95.56 195 CYS A C 1
ATOM 1418 O O . CYS A 1 195 ? -7.886 1.463 0.814 1.00 95.56 195 CYS A O 1
ATOM 1420 N N . VAL A 1 196 ? -9.695 1.805 -0.474 1.00 93.81 196 VAL A N 1
ATOM 1421 C CA . VAL A 1 196 ? -9.156 1.181 -1.687 1.00 93.81 196 VAL A CA 1
ATOM 1422 C C . VAL A 1 196 ? -9.267 2.143 -2.859 1.00 93.81 196 VAL A C 1
ATOM 1424 O O . VAL A 1 196 ? -10.272 2.827 -3.018 1.00 93.81 196 VAL A O 1
ATOM 1427 N N . GLY A 1 197 ? -8.255 2.178 -3.716 1.00 92.44 197 GLY A N 1
ATOM 1428 C CA . GLY A 1 197 ? -8.259 3.038 -4.894 1.00 92.44 197 GLY A CA 1
ATOM 1429 C C . GLY A 1 197 ? -8.047 2.288 -6.194 1.00 92.44 197 GLY A C 1
ATOM 1430 O O . GLY A 1 197 ? -7.627 1.129 -6.211 1.00 92.44 197 GLY A O 1
ATOM 1431 N N . GLN A 1 198 ? -8.358 2.959 -7.300 1.00 91.69 198 GLN A N 1
ATOM 1432 C CA . GLN A 1 198 ? -8.107 2.437 -8.638 1.00 91.69 198 GLN A CA 1
ATOM 1433 C C . GLN A 1 198 ? -6.627 2.609 -8.988 1.00 91.69 198 GLN A C 1
ATOM 1435 O O . GLN A 1 198 ? -6.093 3.688 -8.736 1.00 91.69 198 GLN A O 1
ATOM 1440 N N . PRO A 1 199 ? -5.960 1.602 -9.579 1.00 93.25 199 PRO A N 1
ATOM 1441 C CA . PRO A 1 199 ? -4.570 1.736 -9.999 1.00 93.25 199 PRO A CA 1
ATOM 1442 C C . PRO A 1 199 ? -4.388 2.909 -10.967 1.00 93.25 199 PRO A C 1
ATOM 1444 O O . PRO A 1 199 ? -5.142 3.045 -11.934 1.00 93.25 199 PRO A O 1
ATOM 1447 N N . VAL A 1 200 ? -3.379 3.740 -10.718 1.00 94.00 200 VAL A N 1
ATOM 1448 C CA . VAL A 1 200 ? -2.926 4.753 -11.677 1.00 94.00 200 VAL A CA 1
ATOM 1449 C C . VAL A 1 200 ? -2.208 4.046 -12.826 1.00 94.00 200 VAL A C 1
ATOM 1451 O O . VAL A 1 200 ? -1.391 3.152 -12.599 1.00 94.00 200 VAL A O 1
ATOM 1454 N N . ASN A 1 201 ? -2.510 4.441 -14.065 1.00 94.81 201 ASN A N 1
ATOM 1455 C CA . ASN A 1 201 ? -1.726 4.012 -15.217 1.00 94.81 201 ASN A CA 1
ATOM 1456 C C . ASN A 1 201 ? -0.447 4.855 -15.289 1.00 94.81 201 ASN A C 1
ATOM 1458 O O . ASN A 1 201 ? -0.530 6.059 -15.525 1.00 94.81 201 ASN A O 1
ATOM 1462 N N . CYS A 1 202 ? 0.704 4.220 -15.077 1.00 95.75 202 CYS A N 1
ATOM 1463 C CA . CYS A 1 202 ? 2.012 4.870 -15.130 1.00 95.75 202 CYS A CA 1
ATOM 1464 C C . CYS A 1 202 ? 2.715 4.731 -16.483 1.00 95.75 202 CYS A C 1
ATOM 1466 O O . CYS A 1 202 ? 3.887 5.063 -16.563 1.00 95.75 202 CYS A O 1
ATOM 1468 N N . ASP A 1 203 ? 2.038 4.241 -17.519 1.00 95.56 203 ASP A N 1
ATOM 1469 C CA . ASP A 1 203 ? 2.597 4.163 -18.870 1.00 95.56 203 ASP A CA 1
ATOM 1470 C C . ASP A 1 203 ? 2.819 5.571 -19.456 1.00 95.56 203 ASP A C 1
ATOM 1472 O O . ASP A 1 203 ? 1.856 6.321 -19.662 1.00 95.56 203 ASP A O 1
ATOM 1476 N N . ASP A 1 204 ? 4.078 5.948 -19.703 1.00 95.62 204 ASP A N 1
ATOM 1477 C CA . ASP A 1 204 ? 4.442 7.221 -20.347 1.00 95.62 204 ASP A CA 1
ATOM 1478 C C . ASP A 1 204 ? 4.508 7.127 -21.883 1.00 95.62 204 ASP A C 1
ATOM 1480 O O . ASP A 1 204 ? 4.766 8.125 -22.561 1.00 95.62 204 ASP A O 1
ATOM 1484 N N . ASN A 1 205 ? 4.191 5.957 -22.444 1.00 95.50 205 ASN A N 1
ATOM 1485 C CA . ASN A 1 205 ? 4.311 5.589 -23.852 1.00 95.50 205 ASN A CA 1
ATOM 1486 C C . ASN A 1 205 ? 5.748 5.651 -24.398 1.00 95.50 205 ASN A C 1
ATOM 1488 O O . ASN A 1 205 ? 5.939 5.697 -25.619 1.00 95.50 205 ASN A O 1
ATOM 1492 N N . ASN A 1 206 ? 6.767 5.642 -23.537 1.00 94.56 206 ASN A N 1
ATOM 1493 C CA . ASN A 1 206 ? 8.160 5.548 -23.942 1.00 94.56 206 ASN A CA 1
ATOM 1494 C C . ASN A 1 206 ? 8.663 4.106 -23.784 1.00 94.56 206 ASN A C 1
ATOM 1496 O O . ASN A 1 206 ? 8.926 3.614 -22.697 1.00 94.56 206 ASN A O 1
ATOM 1500 N N . ILE A 1 207 ? 8.902 3.421 -24.903 1.00 94.94 207 ILE A N 1
ATOM 1501 C CA . ILE A 1 207 ? 9.445 2.050 -24.891 1.00 94.94 207 ILE A CA 1
ATOM 1502 C C . ILE A 1 207 ? 10.813 1.938 -24.185 1.00 94.94 207 ILE A C 1
ATOM 1504 O O . ILE A 1 207 ? 11.212 0.855 -23.752 1.00 94.94 207 ILE A O 1
ATOM 1508 N N . CYS A 1 208 ? 11.541 3.053 -24.069 1.00 97.31 208 CYS A N 1
ATOM 1509 C CA . CYS A 1 208 ? 12.858 3.118 -23.447 1.00 97.31 208 CYS A CA 1
ATOM 1510 C C . CYS A 1 208 ? 12.860 3.426 -21.955 1.00 97.31 208 CYS A C 1
ATOM 1512 O O . CYS A 1 208 ? 13.936 3.567 -21.366 1.00 97.31 208 CYS A O 1
ATOM 1514 N N . THR A 1 209 ? 11.692 3.451 -21.328 1.00 97.19 209 THR A N 1
ATOM 1515 C CA . THR A 1 209 ? 11.531 3.480 -19.879 1.00 97.19 209 THR A CA 1
ATOM 1516 C C . THR A 1 209 ? 10.866 2.189 -19.406 1.00 97.19 209 THR A C 1
ATOM 1518 O O . THR A 1 209 ? 10.245 1.436 -20.152 1.00 97.19 209 THR A O 1
ATOM 1521 N N . THR A 1 210 ? 11.124 1.823 -18.156 1.00 96.50 210 THR A N 1
ATOM 1522 C CA . THR A 1 210 ? 10.341 0.820 -17.434 1.00 96.50 210 THR A CA 1
ATOM 1523 C C . THR A 1 210 ? 9.451 1.564 -16.467 1.00 96.50 210 THR A C 1
ATOM 1525 O O . THR A 1 210 ? 9.949 2.182 -15.518 1.00 96.50 210 THR A O 1
ATOM 1528 N N . ASP A 1 211 ? 8.151 1.478 -16.710 1.00 97.00 211 ASP A N 1
ATOM 1529 C CA . ASP A 1 211 ? 7.155 2.131 -15.883 1.00 97.00 211 ASP A CA 1
ATOM 1530 C C . ASP A 1 211 ? 6.878 1.305 -14.643 1.00 97.00 211 ASP A C 1
ATOM 1532 O O . ASP A 1 211 ? 6.524 0.123 -14.681 1.00 97.00 211 ASP A O 1
ATOM 1536 N N . THR A 1 212 ? 7.060 1.948 -13.505 1.00 95.69 212 THR A N 1
ATOM 1537 C CA . THR A 1 212 ? 6.760 1.379 -12.202 1.00 95.69 212 THR A CA 1
ATOM 1538 C C . THR A 1 212 ? 5.995 2.401 -11.390 1.00 95.69 212 THR A C 1
ATOM 1540 O O . THR A 1 212 ? 5.973 3.590 -11.709 1.00 95.69 212 THR A O 1
ATOM 1543 N N . CYS A 1 213 ? 5.355 1.941 -10.324 1.00 96.31 213 CYS A N 1
ATOM 1544 C CA . CYS A 1 213 ? 4.723 2.846 -9.390 1.00 96.31 213 CYS A CA 1
ATOM 1545 C C . CYS A 1 213 ? 5.247 2.616 -7.977 1.00 96.31 213 CYS A C 1
ATOM 1547 O O . CYS A 1 213 ? 5.147 1.518 -7.424 1.00 96.31 213 CYS A O 1
ATOM 1549 N N . ASP A 1 214 ? 5.814 3.672 -7.403 1.00 96.06 214 ASP A N 1
ATOM 1550 C CA . ASP A 1 214 ? 6.256 3.723 -6.018 1.00 96.06 214 ASP A CA 1
ATOM 1551 C C . ASP A 1 214 ? 5.140 4.313 -5.151 1.00 96.06 214 ASP A C 1
ATOM 1553 O O . ASP A 1 214 ? 4.604 5.380 -5.446 1.00 96.06 214 ASP A O 1
ATOM 1557 N N . ARG A 1 215 ? 4.799 3.636 -4.047 1.00 92.69 215 ARG A N 1
ATOM 1558 C CA . ARG A 1 215 ? 3.660 4.026 -3.194 1.00 92.69 215 ARG A CA 1
ATOM 1559 C C . ARG A 1 215 ? 3.746 5.452 -2.648 1.00 92.69 215 ARG A C 1
ATOM 1561 O O . ARG A 1 215 ? 2.712 6.031 -2.334 1.00 92.69 215 ARG A O 1
ATOM 1568 N N . THR A 1 216 ? 4.949 6.004 -2.519 1.00 94.38 216 THR A N 1
ATOM 1569 C CA . THR A 1 216 ? 5.180 7.337 -1.956 1.00 94.38 216 THR A CA 1
ATOM 1570 C C . THR A 1 216 ? 5.454 8.366 -3.047 1.00 94.38 216 THR A C 1
ATOM 1572 O O . THR A 1 216 ? 4.991 9.499 -2.953 1.00 94.38 216 THR A O 1
ATOM 1575 N N . LYS A 1 217 ? 6.232 7.997 -4.071 1.00 93.69 217 LYS A N 1
ATOM 1576 C CA . LYS A 1 217 ? 6.678 8.919 -5.128 1.00 93.69 217 LYS A CA 1
ATOM 1577 C C . LYS A 1 217 ? 5.739 8.971 -6.335 1.00 93.69 217 LYS A C 1
ATOM 1579 O O . LYS A 1 217 ? 5.835 9.917 -7.110 1.00 93.69 217 LYS A O 1
ATOM 1584 N N . GLY A 1 218 ? 4.843 7.998 -6.483 1.00 94.19 218 GLY A N 1
ATOM 1585 C CA . GLY A 1 218 ? 3.952 7.862 -7.632 1.00 94.19 218 GLY A CA 1
ATOM 1586 C C . GLY A 1 218 ? 4.629 7.160 -8.805 1.00 94.19 218 GLY A C 1
ATOM 1587 O O . GLY A 1 218 ? 5.481 6.288 -8.615 1.00 94.19 218 GLY A O 1
ATOM 1588 N N . CYS A 1 219 ? 4.228 7.524 -10.022 1.00 96.50 219 CYS A N 1
ATOM 1589 C CA . CYS A 1 219 ? 4.775 6.941 -11.242 1.00 96.50 219 CYS A CA 1
ATOM 1590 C C . CYS A 1 219 ? 6.265 7.260 -11.405 1.00 96.50 219 CYS A C 1
ATOM 1592 O O . CYS A 1 219 ? 6.700 8.401 -11.241 1.00 96.50 219 CYS A O 1
ATOM 1594 N N . LEU A 1 220 ? 7.039 6.226 -11.727 1.00 97.38 220 LEU A N 1
ATOM 1595 C CA . LEU A 1 220 ? 8.469 6.292 -11.986 1.00 97.38 220 LEU A CA 1
ATOM 1596 C C . LEU A 1 220 ? 8.760 5.659 -13.345 1.00 97.38 220 LEU A C 1
ATOM 1598 O O . LEU A 1 220 ? 8.406 4.504 -13.577 1.00 97.38 220 LEU A O 1
ATOM 1602 N N . HIS A 1 221 ? 9.492 6.391 -14.178 1.00 96.62 221 HIS A N 1
ATOM 1603 C CA . HIS A 1 221 ? 9.899 5.973 -15.518 1.00 96.62 221 HIS A CA 1
ATOM 1604 C C . HIS A 1 221 ? 11.419 5.821 -15.512 1.00 96.62 221 HIS A C 1
ATOM 1606 O O . HIS A 1 221 ? 12.150 6.811 -15.477 1.00 96.62 221 HIS A O 1
ATOM 1612 N N . THR A 1 222 ? 11.910 4.583 -15.422 1.00 96.69 222 THR A N 1
ATOM 1613 C CA . THR A 1 222 ? 13.358 4.329 -15.314 1.00 96.69 222 THR A CA 1
ATOM 1614 C C . THR A 1 222 ? 13.917 3.912 -16.661 1.00 96.69 222 THR A C 1
ATOM 1616 O O . THR A 1 222 ? 13.461 2.911 -17.209 1.00 96.69 222 THR A O 1
ATOM 1619 N N . ASP A 1 223 ? 14.916 4.634 -17.166 1.00 97.44 223 ASP A N 1
ATOM 1620 C CA . ASP A 1 223 ? 15.602 4.300 -18.417 1.00 97.44 223 ASP A CA 1
ATOM 1621 C C . ASP A 1 223 ? 16.018 2.823 -18.453 1.00 97.44 223 ASP A C 1
ATOM 1623 O O . ASP A 1 223 ? 16.684 2.323 -17.541 1.00 97.44 223 ASP A O 1
ATOM 1627 N N . ASN A 1 224 ? 15.637 2.127 -19.520 1.00 95.38 224 ASN A N 1
ATOM 1628 C CA . ASN A 1 224 ? 15.967 0.724 -19.734 1.00 95.38 224 ASN A CA 1
ATOM 1629 C C . ASN A 1 224 ? 16.996 0.567 -20.871 1.00 95.38 224 ASN A C 1
ATOM 1631 O O . ASN A 1 224 ? 17.410 1.542 -21.499 1.00 95.38 224 ASN A O 1
ATOM 1635 N N . THR A 1 225 ? 17.442 -0.668 -21.113 1.00 96.12 225 THR A N 1
ATOM 1636 C CA . THR A 1 225 ? 18.382 -1.010 -22.199 1.00 96.12 225 THR A CA 1
ATOM 1637 C C . THR A 1 225 ? 17.805 -2.059 -23.148 1.00 96.12 225 THR A C 1
ATOM 1639 O O . THR A 1 225 ? 18.540 -2.876 -23.706 1.00 96.12 225 THR A O 1
ATOM 1642 N N . LEU A 1 226 ? 16.476 -2.115 -23.253 1.00 95.81 226 LEU A N 1
ATOM 1643 C CA . LEU A 1 226 ? 15.783 -3.082 -24.093 1.00 95.81 226 LEU A CA 1
ATOM 1644 C C . LEU A 1 226 ? 15.914 -2.715 -25.582 1.00 95.81 226 LEU A C 1
ATOM 1646 O O . LEU A 1 226 ? 16.199 -1.560 -25.914 1.00 95.81 226 LEU A O 1
ATOM 1650 N N . PRO A 1 227 ? 15.725 -3.689 -26.491 1.00 96.25 227 PRO A N 1
ATOM 1651 C CA . PRO A 1 227 ? 15.591 -3.408 -27.914 1.00 96.25 227 PRO A CA 1
ATOM 1652 C C . PRO A 1 227 ? 14.411 -2.475 -28.184 1.00 96.25 227 PRO A C 1
ATOM 1654 O O . PRO A 1 227 ? 13.342 -2.625 -27.588 1.00 96.25 227 PRO A O 1
ATOM 1657 N N . CYS A 1 228 ? 14.597 -1.550 -29.114 1.00 96.19 228 CYS A N 1
ATOM 1658 C CA . CYS A 1 228 ? 13.576 -0.599 -29.538 1.00 96.19 228 CYS A CA 1
ATOM 1659 C C . CYS A 1 228 ? 13.650 -0.401 -31.059 1.00 96.19 228 CYS A C 1
ATOM 1661 O O . CYS A 1 228 ? 14.353 -1.138 -31.743 1.00 96.19 228 CYS A O 1
ATOM 1663 N N . ASN A 1 229 ? 12.873 0.534 -31.600 1.00 93.94 229 ASN A N 1
ATOM 1664 C CA . ASN A 1 229 ? 12.970 0.950 -32.996 1.00 93.94 229 ASN A CA 1
ATOM 1665 C C . ASN A 1 229 ? 12.838 2.474 -33.045 1.00 93.94 229 ASN A C 1
ATOM 1667 O O . ASN A 1 229 ? 11.834 3.009 -32.568 1.00 93.94 229 ASN A O 1
ATOM 1671 N N . ASP A 1 230 ? 13.848 3.165 -33.570 1.00 92.44 230 ASP A N 1
ATOM 1672 C CA . ASP A 1 230 ? 13.869 4.634 -33.642 1.00 92.44 230 ASP A CA 1
ATOM 1673 C C . ASP A 1 230 ? 13.203 5.185 -34.921 1.00 92.44 230 ASP A C 1
ATOM 1675 O O . ASP A 1 230 ? 13.111 6.398 -35.124 1.00 92.44 230 ASP A O 1
ATOM 1679 N N . GLY A 1 231 ? 12.695 4.292 -35.776 1.00 92.25 231 GLY A N 1
ATOM 1680 C CA . GLY A 1 231 ? 12.053 4.599 -37.049 1.00 92.25 231 GLY A CA 1
ATOM 1681 C C . GLY A 1 231 ? 13.026 5.042 -38.142 1.00 92.25 231 GLY A C 1
ATOM 1682 O O . GLY A 1 231 ? 12.573 5.489 -39.200 1.00 92.25 231 GLY A O 1
ATOM 1683 N N . ASN A 1 232 ? 14.335 4.955 -37.904 1.00 94.19 232 ASN A N 1
ATOM 1684 C CA . ASN A 1 232 ? 15.368 5.393 -38.824 1.00 94.19 232 ASN A CA 1
ATOM 1685 C C . ASN A 1 232 ? 16.015 4.187 -39.525 1.00 94.19 232 ASN A C 1
ATOM 1687 O O . ASN A 1 232 ? 16.745 3.396 -38.950 1.00 94.19 232 ASN A O 1
ATOM 1691 N N . PHE A 1 233 ? 15.806 4.075 -40.836 1.00 94.69 233 PHE A N 1
ATOM 1692 C CA . PHE A 1 233 ? 16.386 3.002 -41.656 1.00 94.69 233 PHE A CA 1
ATOM 1693 C C . PHE A 1 233 ? 17.911 3.118 -41.845 1.00 94.69 233 PHE A C 1
ATOM 1695 O O . PHE A 1 233 ? 18.524 2.244 -42.455 1.00 94.69 233 PHE A O 1
ATOM 1702 N N . CYS A 1 234 ? 18.521 4.210 -41.377 1.00 94.81 234 CYS A N 1
ATOM 1703 C CA . CYS A 1 234 ? 19.970 4.417 -41.382 1.00 94.81 234 CYS A CA 1
ATOM 1704 C C . CYS A 1 234 ? 20.659 3.953 -40.104 1.00 94.81 234 CYS A C 1
ATOM 1706 O O . CYS A 1 234 ? 21.875 4.117 -39.982 1.00 94.81 234 CYS A O 1
ATOM 1708 N N . THR A 1 235 ? 19.902 3.405 -39.165 1.00 94.62 235 THR A N 1
ATOM 1709 C CA . THR A 1 235 ? 20.393 2.838 -37.920 1.00 94.62 235 THR A CA 1
ATOM 1710 C C . THR A 1 235 ? 20.021 1.360 -37.839 1.00 94.62 235 THR A C 1
ATOM 1712 O O . THR A 1 235 ? 19.041 0.899 -38.421 1.00 94.62 235 THR A O 1
ATOM 1715 N N . GLU A 1 236 ? 20.883 0.584 -37.191 1.00 93.94 236 GLU A N 1
ATOM 1716 C CA . GLU A 1 236 ? 20.667 -0.828 -36.901 1.00 93.94 236 GLU A CA 1
ATOM 1717 C C . GLU A 1 236 ? 20.996 -1.132 -35.438 1.00 93.94 236 GLU A C 1
ATOM 1719 O O . GLU A 1 236 ? 21.759 -0.414 -34.787 1.00 93.94 236 GLU A O 1
ATOM 1724 N N . ASN A 1 237 ? 20.469 -2.249 -34.929 1.00 94.50 237 ASN A N 1
ATOM 1725 C CA . ASN A 1 237 ? 20.659 -2.678 -33.539 1.00 94.50 237 ASN A CA 1
ATOM 1726 C C . ASN A 1 237 ? 20.195 -1.625 -32.515 1.00 94.50 237 ASN A C 1
ATOM 1728 O O . ASN A 1 237 ? 20.863 -1.376 -31.509 1.00 94.50 237 ASN A O 1
ATOM 1732 N N . ASP A 1 238 ? 19.042 -1.019 -32.791 1.00 97.06 238 ASP A N 1
ATOM 1733 C CA . ASP A 1 238 ? 18.391 -0.019 -31.954 1.00 97.06 238 ASP A CA 1
ATOM 1734 C C . ASP A 1 238 ? 18.152 -0.539 -30.532 1.00 97.06 238 ASP A C 1
ATOM 1736 O O . ASP A 1 238 ? 17.459 -1.537 -30.295 1.00 97.06 238 ASP A O 1
ATOM 1740 N N . THR A 1 239 ? 18.734 0.162 -29.564 1.00 97.00 239 THR A N 1
ATOM 1741 C CA . THR A 1 239 ? 18.590 -0.141 -28.141 1.00 97.00 239 THR A CA 1
ATOM 1742 C C . THR A 1 239 ? 18.367 1.130 -27.346 1.00 97.00 239 THR A C 1
ATOM 1744 O O . THR A 1 239 ? 18.783 2.229 -27.719 1.00 97.00 239 THR A O 1
ATOM 1747 N N . CYS A 1 240 ? 17.682 0.980 -26.224 1.00 97.38 240 CYS A N 1
ATOM 1748 C CA . CYS A 1 240 ? 17.423 2.091 -25.336 1.00 97.38 240 CYS A CA 1
ATOM 1749 C C . CYS A 1 240 ? 18.693 2.525 -24.598 1.00 97.38 240 CYS A C 1
ATOM 1751 O O . CYS A 1 240 ? 19.429 1.709 -24.033 1.00 97.38 240 CYS A O 1
ATOM 1753 N N . ARG A 1 241 ? 18.961 3.834 -24.605 1.00 95.50 241 ARG A N 1
ATOM 1754 C CA . ARG A 1 241 ? 20.091 4.440 -23.900 1.00 95.50 241 ARG A CA 1
ATOM 1755 C C . ARG A 1 241 ? 19.742 5.851 -23.443 1.00 95.50 241 ARG A C 1
ATOM 1757 O O . ARG A 1 241 ? 19.511 6.735 -24.261 1.00 95.50 241 ARG A O 1
ATOM 1764 N N . GLY A 1 242 ? 19.733 6.068 -22.127 1.00 93.75 242 GLY A N 1
ATOM 1765 C CA . GLY A 1 242 ? 19.385 7.372 -21.546 1.00 93.75 242 GLY A CA 1
ATOM 1766 C C . GLY A 1 242 ? 17.954 7.813 -21.883 1.00 93.75 242 GLY A C 1
ATOM 1767 O O . GLY A 1 242 ? 17.748 8.964 -22.262 1.00 93.75 242 GLY A O 1
ATOM 1768 N N . GLY A 1 243 ? 17.006 6.868 -21.871 1.00 94.31 243 GLY A N 1
ATOM 1769 C CA . GLY A 1 243 ? 15.583 7.129 -22.116 1.00 94.31 243 GLY A CA 1
ATOM 1770 C C . GLY A 1 243 ? 15.211 7.351 -23.584 1.00 94.31 243 GLY A C 1
ATOM 1771 O O . GLY A 1 243 ? 14.066 7.685 -23.881 1.00 94.31 243 GLY A O 1
ATOM 1772 N N . GLN A 1 244 ? 16.154 7.167 -24.511 1.00 95.94 244 GLN A N 1
ATOM 1773 C CA . GLN A 1 244 ? 15.950 7.338 -25.949 1.00 95.94 244 GLN A CA 1
ATOM 1774 C C . GLN A 1 244 ? 16.315 6.069 -26.710 1.00 95.94 244 GLN A C 1
ATOM 1776 O O . GLN A 1 244 ? 17.265 5.373 -26.345 1.00 95.94 244 GLN A O 1
ATOM 1781 N N . CYS A 1 245 ? 15.588 5.804 -27.792 1.00 96.12 245 CYS A N 1
ATOM 1782 C CA . CYS A 1 245 ? 15.936 4.738 -28.716 1.00 96.12 245 CYS A CA 1
ATOM 1783 C C . CYS A 1 245 ? 17.068 5.204 -29.632 1.00 96.12 245 CYS A C 1
ATOM 1785 O O . CYS A 1 245 ? 16.942 6.242 -30.283 1.00 96.12 245 CYS A O 1
ATOM 1787 N N . GLN A 1 246 ? 18.189 4.484 -29.625 1.00 94.44 246 GLN A N 1
ATOM 1788 C CA . GLN A 1 246 ? 19.380 4.834 -30.395 1.00 94.44 246 GLN A CA 1
ATOM 1789 C C . GLN A 1 246 ? 19.949 3.578 -31.058 1.00 94.44 246 GLN A C 1
ATOM 1791 O O . GLN A 1 246 ? 20.193 2.575 -30.384 1.00 94.44 246 GLN A O 1
ATOM 1796 N N . GLY A 1 247 ? 20.206 3.644 -32.363 1.00 92.75 247 GLY A N 1
ATOM 1797 C CA . GLY A 1 247 ? 20.911 2.596 -33.099 1.00 92.75 247 GLY A CA 1
ATOM 1798 C C . GLY A 1 247 ? 22.327 2.968 -33.521 1.00 92.75 247 GLY A C 1
ATOM 1799 O O . GLY A 1 247 ? 22.806 4.091 -33.348 1.00 92.75 247 GLY A O 1
ATOM 1800 N N . THR A 1 248 ? 23.021 1.987 -34.086 1.00 93.81 248 THR A N 1
ATOM 1801 C CA . THR A 1 248 ? 24.336 2.167 -34.707 1.00 93.81 248 THR A CA 1
ATOM 1802 C C . THR A 1 248 ? 24.146 2.551 -36.165 1.00 93.81 248 THR A C 1
ATOM 1804 O O . THR A 1 248 ? 23.341 1.942 -36.857 1.00 93.81 248 THR A O 1
ATOM 1807 N N . GLN A 1 249 ? 24.890 3.548 -36.643 1.00 93.38 249 GLN A N 1
ATOM 1808 C CA . GLN A 1 249 ? 24.809 3.984 -38.035 1.00 93.38 249 GLN A CA 1
ATOM 1809 C C . GLN A 1 249 ? 25.144 2.828 -38.992 1.00 93.38 249 GLN A C 1
ATOM 1811 O O . GLN A 1 249 ? 26.231 2.251 -38.913 1.00 93.38 249 GLN A O 1
ATOM 1816 N N . VAL A 1 250 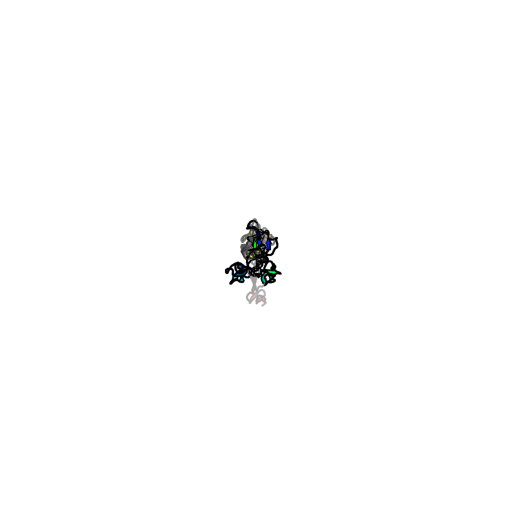? 24.237 2.546 -39.926 1.00 93.25 250 VAL A N 1
ATOM 1817 C CA . VAL A 1 250 ? 24.452 1.588 -41.013 1.00 93.25 250 VAL A CA 1
ATOM 1818 C C . VAL A 1 250 ? 25.544 2.116 -41.942 1.00 93.25 250 VAL A C 1
ATOM 1820 O O . VAL A 1 250 ? 25.523 3.278 -42.361 1.00 93.25 250 VAL A O 1
ATOM 1823 N N . ASN A 1 251 ? 26.502 1.254 -42.286 1.00 92.38 251 ASN A N 1
ATOM 1824 C CA . ASN A 1 251 ? 27.486 1.559 -43.315 1.00 92.38 251 ASN A CA 1
ATOM 1825 C C . ASN A 1 251 ? 26.860 1.365 -44.704 1.00 92.38 251 ASN A C 1
ATOM 1827 O O . ASN A 1 251 ? 26.579 0.238 -45.103 1.00 92.38 251 ASN A O 1
ATOM 1831 N N . CYS A 1 252 ? 26.668 2.464 -45.432 1.00 92.69 252 CYS A N 1
ATOM 1832 C CA . CYS A 1 252 ? 26.109 2.451 -46.781 1.00 92.69 252 CYS A CA 1
ATOM 1833 C C . CYS A 1 252 ? 27.158 2.309 -47.891 1.00 92.69 252 CYS A C 1
ATOM 1835 O O . CYS A 1 252 ? 26.825 2.586 -49.030 1.00 92.69 252 CYS A O 1
ATOM 1837 N N . ASP A 1 253 ? 28.397 1.917 -47.600 1.00 91.19 253 ASP A N 1
ATOM 1838 C CA . ASP A 1 253 ? 29.397 1.609 -48.630 1.00 91.19 253 ASP A CA 1
ATOM 1839 C C . ASP A 1 253 ? 29.059 0.284 -49.340 1.00 91.19 253 ASP A C 1
ATOM 1841 O O . ASP A 1 253 ? 29.032 -0.774 -48.707 1.00 91.19 253 ASP A O 1
ATOM 1845 N N . ASP A 1 254 ? 28.786 0.325 -50.649 1.00 90.75 254 ASP A N 1
ATOM 1846 C CA . ASP A 1 254 ? 28.575 -0.871 -51.482 1.00 90.75 254 ASP A CA 1
ATOM 1847 C C . ASP A 1 254 ? 29.871 -1.404 -52.118 1.00 90.75 254 ASP A C 1
ATOM 1849 O O . ASP A 1 254 ? 29.847 -2.388 -52.864 1.00 90.75 254 ASP A O 1
ATOM 1853 N N . GLY A 1 255 ? 31.012 -0.775 -51.826 1.00 89.94 255 GLY A N 1
ATOM 1854 C CA . GLY A 1 255 ? 32.308 -1.101 -52.403 1.00 89.94 255 GLY A CA 1
ATOM 1855 C C . GLY A 1 255 ? 32.471 -0.653 -53.857 1.00 89.94 255 GLY A C 1
ATOM 1856 O O . GLY A 1 255 ? 33.480 -1.005 -54.481 1.00 89.94 255 GLY A O 1
ATOM 1857 N N . ASN A 1 256 ? 31.522 0.101 -54.422 1.00 88.62 256 ASN A N 1
ATOM 1858 C CA . ASN A 1 256 ? 31.624 0.653 -55.763 1.00 88.62 256 ASN A CA 1
ATOM 1859 C C . ASN A 1 256 ? 32.148 2.101 -55.715 1.00 88.62 256 ASN A C 1
ATOM 1861 O O . ASN A 1 256 ? 31.407 3.032 -55.422 1.00 88.62 256 ASN A O 1
ATOM 1865 N N . PRO A 1 257 ? 33.396 2.372 -56.135 1.00 86.38 257 PRO A N 1
ATOM 1866 C CA . PRO A 1 257 ? 33.933 3.738 -56.151 1.00 86.38 257 PRO A CA 1
ATOM 1867 C C . PRO A 1 257 ? 33.198 4.692 -57.115 1.00 86.38 257 PRO A C 1
ATOM 1869 O O . PRO A 1 257 ? 33.492 5.890 -57.140 1.00 86.38 257 PRO A O 1
ATOM 1872 N N . CYS A 1 258 ? 32.293 4.178 -57.953 1.00 87.69 258 CYS A N 1
ATOM 1873 C CA . CYS A 1 258 ? 31.513 4.942 -58.921 1.00 87.69 258 CYS A CA 1
ATOM 1874 C C . CYS A 1 258 ? 30.083 5.254 -58.489 1.00 87.69 258 CYS A C 1
ATOM 1876 O O . CYS A 1 258 ? 29.318 5.786 -59.300 1.00 87.69 258 CYS A O 1
ATOM 1878 N N . THR A 1 259 ? 29.730 4.983 -57.240 1.00 90.19 259 THR A N 1
ATOM 1879 C CA . THR A 1 259 ? 28.519 5.496 -56.604 1.00 90.19 259 THR A CA 1
ATOM 1880 C C . THR A 1 259 ? 28.856 6.606 -55.614 1.00 90.19 259 THR A C 1
ATOM 1882 O O . THR A 1 259 ? 30.005 6.799 -55.218 1.00 90.19 259 THR A O 1
ATOM 1885 N N . ASP A 1 260 ? 27.854 7.437 -55.344 1.00 89.25 260 ASP A N 1
ATOM 1886 C CA . ASP A 1 260 ? 27.797 8.284 -54.164 1.00 89.25 260 ASP A CA 1
ATOM 1887 C C . ASP A 1 260 ? 26.774 7.670 -53.208 1.00 89.25 260 ASP A C 1
ATOM 1889 O O . ASP A 1 260 ? 25.614 7.436 -53.575 1.00 89.25 260 ASP A O 1
ATOM 1893 N N . GLU A 1 261 ? 27.215 7.416 -51.984 1.00 91.25 261 GLU A N 1
ATOM 1894 C CA . GLU A 1 261 ? 26.438 6.760 -50.945 1.00 91.25 261 GLU A CA 1
ATOM 1895 C C . GLU A 1 261 ? 25.759 7.819 -50.078 1.00 91.25 261 GLU A C 1
ATOM 1897 O O . GLU A 1 261 ? 26.379 8.748 -49.555 1.00 91.25 261 GLU A O 1
ATOM 1902 N N . SER A 1 262 ? 24.448 7.707 -49.916 1.00 92.19 262 SER A N 1
ATOM 1903 C CA . SER A 1 262 ? 23.687 8.555 -49.004 1.00 92.19 262 SER A CA 1
ATOM 1904 C C . SER A 1 262 ? 22.689 7.709 -48.247 1.00 92.19 262 SER A C 1
ATOM 1906 O O . SER A 1 262 ? 22.073 6.811 -48.813 1.00 92.19 262 SER A O 1
ATOM 1908 N N . CYS A 1 263 ? 22.510 8.004 -46.965 1.00 94.31 263 CYS A N 1
ATOM 1909 C CA . CYS A 1 263 ? 21.495 7.340 -46.170 1.00 94.31 263 CYS A CA 1
ATOM 1910 C C . CYS A 1 263 ? 20.349 8.295 -45.857 1.00 94.31 263 CYS A C 1
ATOM 1912 O O . CYS A 1 263 ? 20.566 9.381 -45.316 1.00 94.31 263 CYS A O 1
ATOM 1914 N N . TYR A 1 264 ? 19.128 7.878 -46.189 1.00 93.06 264 TYR A N 1
ATOM 1915 C CA . TYR A 1 264 ? 17.914 8.635 -45.907 1.00 93.06 264 TYR A CA 1
ATOM 1916 C C . TYR A 1 264 ? 17.103 7.938 -44.812 1.00 93.06 264 TYR A C 1
ATOM 1918 O O . TYR A 1 264 ? 16.706 6.793 -45.019 1.00 93.06 264 TYR A O 1
ATOM 1926 N N . PRO A 1 265 ? 16.755 8.612 -43.699 1.00 91.62 265 PRO A N 1
ATOM 1927 C CA . PRO A 1 265 ? 16.141 7.955 -42.543 1.00 91.62 265 PRO A CA 1
ATOM 1928 C C . PRO A 1 265 ? 14.847 7.174 -42.792 1.00 91.62 265 PRO A C 1
ATOM 1930 O O . PRO A 1 265 ? 14.473 6.346 -41.979 1.00 91.62 265 PRO A O 1
ATOM 1933 N N . GLN A 1 266 ? 14.145 7.430 -43.896 1.00 93.81 266 GLN A N 1
ATOM 1934 C CA . GLN A 1 266 ? 12.870 6.786 -44.236 1.00 93.81 266 GLN A CA 1
ATOM 1935 C C . GLN A 1 266 ? 12.997 5.691 -45.308 1.00 93.81 266 GLN A C 1
ATOM 1937 O O . GLN A 1 266 ? 12.022 5.009 -45.608 1.00 93.81 266 GLN A O 1
ATOM 1942 N N . ILE A 1 267 ? 14.164 5.579 -45.948 1.00 92.44 267 ILE A N 1
ATOM 1943 C CA . ILE A 1 267 ? 14.382 4.735 -47.135 1.00 92.44 267 ILE A CA 1
ATOM 1944 C C . ILE A 1 267 ? 15.576 3.793 -46.917 1.00 92.44 267 ILE A C 1
ATOM 1946 O O . ILE A 1 267 ? 15.579 2.682 -47.437 1.00 92.44 267 ILE A O 1
ATOM 1950 N N . GLY A 1 268 ? 16.569 4.216 -46.131 1.00 92.12 268 GLY A N 1
ATOM 1951 C CA . GLY A 1 268 ? 17.830 3.515 -45.915 1.00 92.12 268 GLY A CA 1
ATOM 1952 C C . GLY A 1 268 ? 18.917 3.982 -46.882 1.00 92.12 268 GLY A C 1
ATOM 1953 O O . GLY A 1 268 ? 18.901 5.124 -47.358 1.00 92.12 268 GLY A O 1
ATOM 1954 N N . CYS A 1 269 ? 19.882 3.105 -47.151 1.00 94.06 269 CYS A N 1
ATOM 1955 C CA . CYS A 1 269 ? 20.985 3.385 -48.062 1.00 94.06 269 CYS A CA 1
ATOM 1956 C C . CYS A 1 269 ? 20.496 3.550 -49.506 1.00 94.06 269 CYS A C 1
ATOM 1958 O O . CYS A 1 269 ? 19.770 2.714 -50.044 1.00 94.06 269 CYS A O 1
ATOM 1960 N N . VAL A 1 270 ? 20.929 4.633 -50.142 1.00 94.56 270 VAL A N 1
ATOM 1961 C CA . VAL A 1 270 ? 20.670 4.949 -51.543 1.00 94.56 270 VAL A CA 1
ATOM 1962 C C . VAL A 1 270 ? 22.003 5.203 -52.233 1.00 94.56 270 VAL A C 1
ATOM 1964 O O . VAL A 1 270 ? 22.811 6.014 -51.780 1.00 94.56 270 VAL A O 1
ATOM 1967 N N . TYR A 1 271 ? 22.190 4.523 -53.360 1.00 92.94 271 TYR A N 1
ATOM 1968 C CA . TYR A 1 271 ? 23.418 4.526 -54.146 1.00 92.94 271 TYR A CA 1
ATOM 1969 C C . TYR A 1 271 ? 23.166 5.282 -55.448 1.00 92.94 271 TYR A C 1
ATOM 197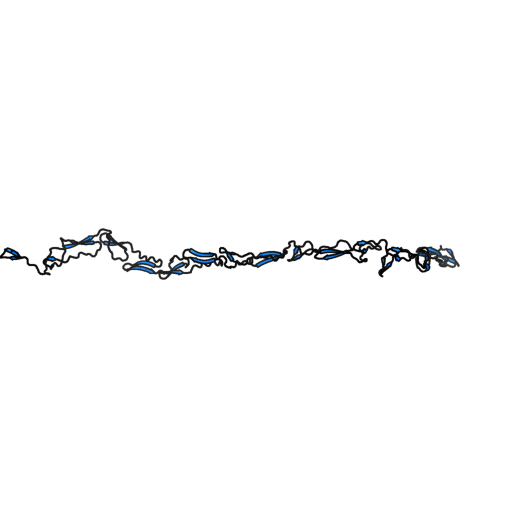1 O O . TYR A 1 271 ? 22.415 4.822 -56.313 1.00 92.94 271 TYR A O 1
ATOM 1979 N N . SER A 1 272 ? 23.745 6.475 -55.576 1.00 90.00 272 SER A N 1
ATOM 1980 C CA . SER A 1 272 ? 23.552 7.326 -56.753 1.00 90.00 272 SER A CA 1
ATOM 1981 C C . SER A 1 272 ? 24.727 7.179 -57.720 1.00 90.00 272 SER A C 1
ATOM 1983 O O . SER A 1 272 ? 25.865 7.392 -57.315 1.00 90.00 272 SER A O 1
ATOM 1985 N N . PRO A 1 273 ? 24.503 6.849 -59.005 1.00 86.94 273 PRO A N 1
ATOM 1986 C CA . PRO A 1 273 ? 25.585 6.740 -59.978 1.00 86.94 273 PRO A CA 1
ATOM 1987 C C . PRO A 1 273 ? 26.337 8.064 -60.146 1.00 86.94 273 PRO A C 1
ATOM 1989 O O . PRO A 1 273 ? 25.732 9.087 -60.479 1.00 86.94 273 PRO A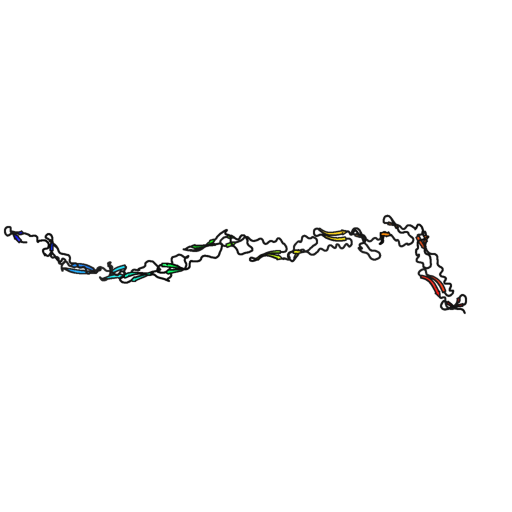 O 1
ATOM 1992 N N . VAL A 1 274 ? 27.666 8.041 -60.017 1.00 81.75 274 VAL A N 1
ATOM 1993 C CA . VAL A 1 274 ? 28.501 9.207 -60.323 1.00 81.75 274 VAL A CA 1
ATOM 1994 C C . VAL A 1 274 ? 28.423 9.483 -61.826 1.00 81.75 274 VAL A C 1
ATOM 1996 O O . VAL A 1 274 ? 28.784 8.649 -62.661 1.00 81.75 274 VAL A O 1
ATOM 1999 N N . THR A 1 275 ? 27.940 10.674 -62.188 1.00 68.38 275 THR A N 1
ATOM 2000 C CA . THR A 1 275 ? 27.809 11.118 -63.588 1.00 68.38 275 THR A CA 1
ATOM 2001 C C . THR A 1 275 ? 29.052 11.838 -64.111 1.00 68.38 275 THR A C 1
ATOM 2003 O O . THR A 1 275 ? 29.132 12.144 -65.301 1.00 68.38 275 THR A O 1
ATOM 2006 N N . SER A 1 276 ? 30.032 12.117 -63.244 1.00 62.03 276 SER A N 1
ATOM 2007 C CA . SER A 1 276 ? 31.265 12.800 -63.626 1.00 62.03 276 SER A CA 1
ATOM 2008 C C . SER A 1 276 ? 32.335 11.804 -64.084 1.00 62.03 276 SER A C 1
ATOM 2010 O O . SER A 1 276 ? 32.845 10.998 -63.310 1.00 62.03 276 SER A O 1
ATOM 2012 N N . ALA A 1 277 ? 32.742 11.921 -65.350 1.00 60.19 277 ALA A N 1
ATOM 2013 C CA . ALA A 1 277 ? 33.762 11.073 -65.980 1.00 60.19 277 ALA A CA 1
ATOM 2014 C C . ALA A 1 277 ? 35.194 11.259 -65.425 1.00 60.19 277 ALA A C 1
ATOM 2016 O O . ALA A 1 277 ? 36.144 10.709 -65.978 1.00 60.19 277 ALA A O 1
ATOM 2017 N N . PHE A 1 278 ? 35.364 12.053 -64.361 1.00 64.06 278 PHE A N 1
ATOM 2018 C CA . PHE A 1 278 ? 36.659 12.408 -63.777 1.00 64.06 278 PHE A CA 1
ATOM 2019 C C . PHE A 1 278 ? 36.957 11.703 -62.446 1.00 64.06 278 PHE A C 1
ATOM 2021 O O . PHE A 1 278 ? 38.091 11.788 -61.976 1.00 64.06 278 PHE A O 1
ATOM 2028 N N . ARG A 1 279 ? 35.992 10.997 -61.831 1.00 77.00 279 ARG A N 1
ATOM 2029 C CA . ARG A 1 279 ? 36.278 10.183 -60.640 1.00 77.00 279 ARG A CA 1
ATOM 2030 C C . ARG A 1 279 ? 37.069 8.942 -61.064 1.00 77.00 279 ARG A C 1
ATOM 2032 O O . ARG A 1 279 ? 36.573 8.129 -61.843 1.00 77.00 279 ARG A O 1
ATOM 2039 N N . ILE A 1 280 ? 38.308 8.831 -60.582 1.00 78.12 280 ILE A N 1
ATOM 2040 C CA . ILE A 1 280 ? 39.174 7.669 -60.815 1.00 78.12 280 ILE A CA 1
ATOM 2041 C C . ILE A 1 280 ? 38.686 6.525 -59.928 1.00 78.12 280 ILE A C 1
ATOM 2043 O O . ILE A 1 280 ? 38.532 6.707 -58.724 1.00 78.12 280 ILE A O 1
ATOM 2047 N N . CYS A 1 281 ? 38.468 5.358 -60.522 1.00 81.50 281 CYS A N 1
ATOM 2048 C CA . CYS A 1 281 ?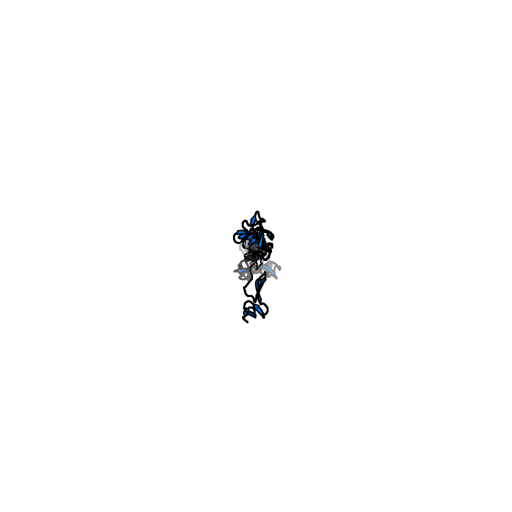 37.952 4.172 -59.836 1.00 81.50 281 CYS A CA 1
ATOM 2049 C C . CYS A 1 281 ? 38.916 2.981 -59.853 1.00 81.50 281 CYS A C 1
ATOM 2051 O O . CYS A 1 281 ? 38.642 1.957 -59.235 1.00 81.50 281 CYS A O 1
ATOM 2053 N N . GLY A 1 282 ? 40.047 3.098 -60.554 1.00 80.38 282 GLY A N 1
ATOM 2054 C CA . GLY A 1 282 ? 41.043 2.038 -60.652 1.00 80.38 282 GLY A CA 1
ATOM 2055 C C . GLY A 1 282 ? 42.148 2.350 -61.658 1.00 80.38 282 GLY A C 1
ATOM 2056 O O . GLY A 1 282 ? 42.202 3.441 -62.230 1.00 80.38 282 GLY A O 1
ATOM 2057 N N . GLY A 1 283 ? 43.027 1.374 -61.879 1.00 71.44 283 GLY A N 1
ATOM 2058 C CA . GLY A 1 283 ? 44.156 1.486 -62.800 1.00 71.44 283 GLY A CA 1
ATOM 2059 C C . GLY A 1 283 ? 45.396 2.164 -62.206 1.00 71.44 283 GLY A C 1
ATOM 2060 O O . GLY A 1 283 ? 45.394 2.687 -61.092 1.00 71.44 283 GLY A O 1
ATOM 2061 N N . SER A 1 284 ? 46.491 2.126 -62.957 1.00 68.12 284 SER A N 1
ATOM 2062 C CA . SER A 1 284 ? 47.777 2.731 -62.601 1.00 68.12 284 SER A CA 1
ATOM 2063 C C . SER A 1 284 ? 48.352 3.453 -63.814 1.00 68.12 284 SER A C 1
ATOM 2065 O O . SER A 1 284 ? 48.012 3.130 -64.951 1.00 68.12 284 SER A O 1
ATOM 2067 N N . PHE A 1 285 ? 49.196 4.464 -63.592 1.00 54.66 285 PHE A N 1
ATOM 2068 C CA . PHE A 1 285 ? 49.769 5.253 -64.684 1.00 54.66 285 PHE A CA 1
ATOM 2069 C C . PHE A 1 285 ? 50.419 4.341 -65.747 1.00 54.66 285 PHE A C 1
ATOM 2071 O O . PHE A 1 285 ? 51.237 3.496 -65.372 1.00 54.66 285 PHE A O 1
ATOM 2078 N N . PRO A 1 286 ? 50.110 4.495 -67.053 1.00 55.00 286 PRO A N 1
ATOM 2079 C CA . PRO A 1 286 ? 49.310 5.554 -67.695 1.00 55.00 286 PRO A CA 1
ATOM 2080 C C . PRO A 1 286 ? 47.808 5.238 -67.908 1.00 55.00 286 PRO A C 1
ATOM 2082 O O . PRO A 1 286 ? 47.096 6.043 -68.508 1.00 55.00 286 PRO A O 1
ATOM 2085 N N . ASN A 1 287 ? 47.307 4.094 -67.435 1.00 63.25 287 ASN A N 1
ATOM 2086 C CA . ASN A 1 287 ? 45.959 3.580 -67.701 1.00 63.25 287 ASN A CA 1
ATOM 2087 C C . ASN A 1 287 ? 45.061 3.658 -66.456 1.00 63.25 287 ASN A C 1
ATOM 2089 O O . ASN A 1 287 ? 44.846 2.662 -65.769 1.00 63.25 287 ASN A O 1
ATOM 2093 N N . TYR A 1 288 ? 44.532 4.848 -66.169 1.00 68.44 288 TYR A N 1
ATOM 2094 C CA . TYR A 1 288 ? 43.497 5.029 -65.146 1.00 68.44 288 TYR A CA 1
ATOM 2095 C C . TYR A 1 288 ? 42.109 4.669 -65.683 1.00 68.44 288 TYR A C 1
ATOM 2097 O O . TYR A 1 288 ? 41.795 4.940 -66.845 1.00 68.44 288 TYR A O 1
ATOM 2105 N N . TRP A 1 289 ? 41.274 4.107 -64.814 1.00 76.25 289 TRP A N 1
ATOM 2106 C CA . TRP A 1 289 ? 39.864 3.818 -65.062 1.00 76.25 289 TRP A CA 1
ATOM 2107 C C . TRP A 1 289 ? 39.006 4.912 -64.433 1.00 76.25 289 TRP A C 1
ATOM 2109 O O . TRP A 1 289 ? 39.314 5.387 -63.334 1.00 76.25 289 TRP A O 1
ATOM 2119 N N . THR A 1 290 ? 37.934 5.311 -65.115 1.00 75.50 290 THR A N 1
ATOM 2120 C CA . THR A 1 290 ? 37.025 6.356 -64.630 1.00 75.50 290 THR A CA 1
ATOM 2121 C C . THR A 1 290 ? 35.579 5.885 -64.569 1.00 75.50 290 THR A C 1
ATOM 2123 O O . THR A 1 290 ? 35.169 4.936 -65.248 1.00 75.50 290 THR A O 1
ATOM 2126 N N . CYS A 1 291 ? 34.811 6.558 -63.715 1.00 80.56 291 CYS A N 1
ATOM 2127 C CA . CYS A 1 291 ? 33.397 6.289 -63.511 1.00 80.56 291 CYS A CA 1
ATOM 2128 C C . CYS A 1 291 ? 32.539 6.854 -64.637 1.00 80.56 291 CYS A C 1
ATOM 2130 O O . CYS A 1 291 ? 32.579 8.051 -64.918 1.00 80.56 291 CYS A O 1
ATOM 2132 N N . ILE A 1 292 ? 31.718 6.003 -65.249 1.00 77.50 292 ILE A N 1
ATOM 2133 C CA . ILE A 1 292 ? 30.721 6.410 -66.241 1.00 77.50 292 ILE A CA 1
ATOM 2134 C C . ILE A 1 292 ? 29.401 5.751 -65.866 1.00 77.50 292 ILE A C 1
ATOM 2136 O O . ILE A 1 292 ? 29.294 4.527 -65.855 1.00 77.50 292 ILE A O 1
ATOM 2140 N N . SER A 1 293 ? 28.394 6.569 -65.550 1.00 80.31 293 SER A N 1
ATOM 2141 C CA . SER A 1 293 ? 27.045 6.095 -65.214 1.00 80.31 293 SER A CA 1
ATOM 2142 C C . SER A 1 293 ? 27.039 4.994 -64.141 1.00 80.31 293 SER A C 1
ATOM 2144 O O . SER A 1 293 ? 26.298 4.023 -64.255 1.00 80.31 293 SER A O 1
ATOM 2146 N N . GLY A 1 294 ? 27.870 5.137 -63.102 1.00 80.12 294 GLY A N 1
ATOM 2147 C CA . GLY A 1 294 ? 27.925 4.188 -61.982 1.00 80.12 294 GLY A CA 1
ATOM 2148 C C . GLY A 1 294 ? 28.832 2.972 -62.176 1.00 80.12 294 GLY A C 1
ATOM 2149 O O . GLY A 1 294 ? 28.925 2.145 -61.273 1.00 80.12 294 GLY A O 1
ATOM 2150 N N . VAL A 1 295 ? 29.515 2.850 -63.319 1.00 82.75 295 VAL A N 1
ATOM 2151 C CA . VAL A 1 295 ? 30.387 1.706 -63.626 1.00 82.75 295 VAL A CA 1
ATOM 2152 C C . VAL A 1 295 ? 31.832 2.165 -63.803 1.00 82.75 295 VAL A C 1
ATOM 2154 O O . VAL A 1 295 ? 32.103 3.141 -64.507 1.00 82.75 295 VAL A O 1
ATOM 2157 N N . CYS A 1 296 ? 32.766 1.438 -63.186 1.00 80.75 296 CYS A N 1
ATOM 2158 C CA . CYS A 1 296 ? 34.193 1.638 -63.407 1.00 80.75 296 CYS A CA 1
ATOM 2159 C C . CYS A 1 296 ? 34.608 1.018 -64.745 1.00 80.75 296 CYS A C 1
ATOM 2161 O O . CYS A 1 296 ? 34.448 -0.187 -64.943 1.00 80.75 296 CYS A O 1
ATOM 2163 N N . SER A 1 297 ? 35.120 1.830 -65.672 1.00 73.12 297 SER A N 1
ATOM 2164 C CA . SER A 1 297 ? 35.440 1.371 -67.028 1.00 73.12 297 SER A CA 1
ATOM 2165 C C . SER A 1 297 ? 36.889 1.667 -67.429 1.00 73.12 297 SER A C 1
ATOM 2167 O O . SER A 1 297 ? 37.372 2.794 -67.295 1.00 73.12 297 SER A O 1
ATOM 2169 N N . ASP A 1 298 ? 37.576 0.634 -67.934 1.00 65.50 298 ASP A N 1
ATOM 2170 C CA . ASP A 1 298 ? 38.866 0.743 -68.620 1.00 65.50 298 ASP A CA 1
ATOM 2171 C C . ASP A 1 298 ? 38.612 1.160 -70.071 1.00 65.50 298 ASP A C 1
ATOM 2173 O O . ASP A 1 298 ? 38.027 0.419 -70.865 1.00 65.50 298 ASP A O 1
ATOM 2177 N N . TRP A 1 299 ? 39.015 2.377 -70.423 1.00 55.31 299 TRP A N 1
ATOM 2178 C CA . TRP A 1 299 ? 38.865 2.886 -71.778 1.00 55.31 299 TRP A CA 1
ATOM 2179 C C . TRP A 1 299 ? 40.085 2.511 -72.619 1.00 55.31 299 TRP A C 1
ATOM 2181 O O . TRP A 1 299 ? 40.973 3.323 -72.884 1.00 55.31 299 TRP A O 1
ATOM 2191 N N . SER A 1 300 ? 40.128 1.249 -73.043 1.00 50.56 300 SER A N 1
ATOM 2192 C CA . SER A 1 300 ? 41.292 0.687 -73.727 1.00 50.56 300 SER A CA 1
ATOM 2193 C C . SER A 1 300 ? 41.423 1.068 -75.211 1.00 50.56 300 SER A C 1
ATOM 2195 O O . SER A 1 300 ? 42.383 0.614 -75.811 1.00 50.56 300 SER A O 1
ATOM 2197 N N . ASN A 1 301 ? 40.529 1.871 -75.830 1.00 48.91 301 ASN A N 1
ATOM 2198 C CA . ASN A 1 301 ? 40.639 2.303 -77.249 1.00 48.91 301 ASN A CA 1
ATOM 2199 C C . ASN A 1 301 ? 39.729 3.515 -77.638 1.00 48.91 301 ASN A C 1
ATOM 2201 O O . ASN A 1 301 ? 38.798 3.356 -78.429 1.00 48.91 301 ASN A O 1
ATOM 2205 N N . GLY A 1 302 ? 39.969 4.743 -77.143 1.00 55.53 302 GLY A N 1
ATOM 2206 C CA . GLY A 1 302 ? 39.157 5.919 -77.539 1.00 55.53 302 GLY A CA 1
ATOM 2207 C C . GLY A 1 302 ? 39.694 7.312 -77.151 1.00 55.53 302 GLY A C 1
ATOM 2208 O O . GLY A 1 302 ? 40.607 7.437 -76.338 1.00 55.53 302 GLY A O 1
ATOM 2209 N N . CYS A 1 303 ? 39.117 8.369 -77.752 1.00 56.22 303 CYS A N 1
ATOM 2210 C CA . CYS A 1 303 ? 39.543 9.783 -77.690 1.00 56.22 303 CYS A CA 1
ATOM 2211 C C . CYS A 1 303 ? 39.346 10.490 -76.326 1.00 56.22 303 CYS A C 1
ATOM 2213 O O . CYS A 1 303 ? 38.214 10.635 -75.867 1.00 56.22 303 CYS A O 1
ATOM 2215 N N . ARG A 1 304 ? 40.405 11.020 -75.702 1.00 60.66 304 ARG A N 1
ATOM 2216 C CA . ARG A 1 304 ? 40.340 11.653 -74.366 1.00 60.66 304 ARG A CA 1
ATOM 2217 C C . ARG A 1 304 ? 40.129 13.171 -74.456 1.00 60.66 304 ARG A C 1
ATOM 2219 O O . ARG A 1 304 ? 40.597 13.789 -75.406 1.00 60.66 304 ARG A O 1
ATOM 2226 N N . ASN A 1 305 ? 39.503 13.781 -73.447 1.00 52.00 305 ASN A N 1
ATOM 2227 C CA . ASN A 1 305 ? 39.585 15.232 -73.226 1.00 52.00 305 ASN A CA 1
ATOM 2228 C C . ASN A 1 305 ? 40.908 15.562 -72.523 1.00 52.00 305 ASN A C 1
ATOM 2230 O O . ASN A 1 305 ? 41.227 14.939 -71.509 1.00 52.00 305 ASN A O 1
ATOM 2234 N N . ASP A 1 306 ? 41.667 16.536 -73.026 1.00 49.94 306 ASP A N 1
ATOM 2235 C CA . ASP A 1 306 ? 42.740 17.147 -72.235 1.00 49.94 306 ASP A CA 1
ATOM 2236 C C . ASP A 1 306 ? 42.174 18.142 -71.198 1.00 49.94 306 ASP A C 1
ATOM 2238 O O . ASP A 1 306 ? 40.977 18.440 -71.182 1.00 49.94 306 ASP A O 1
ATOM 2242 N N . GLN A 1 307 ? 43.033 18.659 -70.310 1.00 45.97 307 GLN A N 1
ATOM 2243 C CA . GLN A 1 307 ? 42.662 19.601 -69.238 1.00 45.97 307 GLN A CA 1
ATOM 2244 C C . GLN A 1 307 ? 42.037 20.918 -69.752 1.00 45.97 307 GLN A C 1
ATOM 2246 O O . GLN A 1 307 ? 41.530 21.700 -68.954 1.00 45.97 307 GLN A O 1
ATOM 2251 N N . ASN A 1 308 ? 42.030 21.138 -71.073 1.00 44.75 308 ASN A N 1
ATOM 2252 C CA . ASN A 1 308 ? 41.469 22.307 -71.744 1.00 44.75 308 ASN A CA 1
ATOM 2253 C C . ASN A 1 308 ? 40.206 21.979 -72.570 1.00 44.75 308 ASN A C 1
ATOM 2255 O O . ASN A 1 308 ? 39.728 22.831 -73.318 1.00 44.75 308 ASN A O 1
ATOM 2259 N N . GLY A 1 309 ? 39.657 20.763 -72.454 1.00 48.44 309 GLY A N 1
ATOM 2260 C CA . GLY A 1 309 ? 38.418 20.359 -73.127 1.00 48.44 309 GLY A CA 1
ATOM 2261 C C . GLY A 1 309 ? 38.568 20.021 -74.615 1.00 48.44 309 GLY A C 1
ATOM 2262 O O . GLY A 1 309 ? 37.557 19.896 -75.307 1.00 48.44 309 GLY A O 1
ATOM 2263 N N . ALA A 1 310 ? 39.793 19.856 -75.129 1.00 49.81 310 ALA A N 1
ATOM 2264 C CA . ALA A 1 310 ? 40.010 19.400 -76.499 1.00 49.81 310 ALA A CA 1
ATOM 2265 C C . ALA A 1 310 ? 40.068 17.863 -76.559 1.00 49.81 310 ALA A C 1
ATOM 2267 O O . ALA A 1 310 ? 40.885 17.235 -75.881 1.00 49.81 310 ALA A O 1
ATOM 2268 N N . ILE A 1 311 ? 39.219 17.255 -77.399 1.00 55.62 311 ILE A N 1
ATOM 2269 C CA . ILE A 1 311 ? 39.214 15.808 -77.654 1.00 55.62 311 ILE A CA 1
ATOM 2270 C C . ILE A 1 311 ? 40.446 15.448 -78.500 1.00 55.62 311 ILE A C 1
ATOM 2272 O O . ILE A 1 311 ? 40.485 15.761 -79.694 1.00 55.62 311 ILE A O 1
ATOM 2276 N N . ARG A 1 312 ? 41.431 14.751 -77.921 1.00 58.94 312 ARG A N 1
ATOM 2277 C CA . ARG A 1 312 ? 42.585 14.199 -78.648 1.00 58.94 312 ARG A CA 1
ATOM 2278 C C . ARG A 1 312 ? 42.649 12.680 -78.538 1.00 58.94 312 ARG A C 1
ATOM 2280 O O . ARG A 1 312 ? 42.484 12.085 -77.474 1.00 58.94 312 ARG A O 1
ATOM 2287 N N . CYS A 1 313 ? 42.915 12.052 -79.673 1.00 63.28 313 CYS A N 1
ATOM 2288 C CA . CYS A 1 313 ? 43.448 10.700 -79.757 1.00 63.28 313 CYS A CA 1
ATOM 2289 C C . CYS A 1 313 ? 44.925 10.806 -80.144 1.00 63.28 313 CYS A C 1
ATOM 2291 O O . CYS A 1 313 ? 45.281 11.758 -80.829 1.00 63.28 313 CYS A O 1
ATOM 2293 N N . TYR A 1 314 ? 45.766 9.876 -79.698 1.00 65.25 314 TYR A N 1
ATOM 2294 C CA . TYR A 1 314 ? 47.171 9.818 -80.099 1.00 65.25 314 TYR A CA 1
ATOM 2295 C C . TYR A 1 314 ? 47.547 8.362 -80.361 1.00 65.25 314 TYR A C 1
ATOM 2297 O O . TYR A 1 314 ? 47.308 7.524 -79.490 1.00 65.25 314 TYR A O 1
ATOM 2305 N N . ASP A 1 315 ? 48.067 8.042 -81.546 1.00 62.00 315 ASP A N 1
ATOM 2306 C CA . ASP A 1 315 ? 48.515 6.681 -81.900 1.00 62.00 315 ASP A CA 1
ATOM 2307 C C . ASP A 1 315 ? 50.022 6.457 -81.698 1.00 62.00 315 ASP A C 1
ATOM 2309 O O . ASP A 1 315 ? 50.537 5.381 -81.999 1.00 62.00 315 ASP A O 1
ATOM 2313 N N . GLY A 1 316 ? 50.734 7.454 -81.166 1.00 63.38 316 GLY A N 1
ATOM 2314 C CA . GLY A 1 316 ? 52.187 7.399 -81.033 1.00 63.38 316 GLY A CA 1
ATOM 2315 C C . GLY A 1 316 ? 52.940 7.881 -82.273 1.00 63.38 316 GLY A C 1
ATOM 2316 O O . GLY A 1 316 ? 54.161 8.014 -82.195 1.00 63.38 316 GLY A O 1
ATOM 2317 N N . ASN A 1 317 ? 52.257 8.170 -83.387 1.00 69.62 317 ASN A N 1
ATOM 2318 C CA . ASN A 1 317 ? 52.868 8.655 -84.616 1.00 69.62 317 ASN A CA 1
ATOM 2319 C C . ASN A 1 317 ? 52.779 10.193 -84.703 1.00 69.62 317 ASN A C 1
ATOM 2321 O O . ASN A 1 317 ? 51.710 10.752 -84.934 1.00 69.62 317 ASN A O 1
ATOM 2325 N N . PRO A 1 318 ? 53.901 10.926 -84.603 1.00 68.88 318 PRO A N 1
ATOM 2326 C CA . PRO A 1 318 ? 53.888 12.384 -84.745 1.00 68.88 318 PRO A CA 1
ATOM 2327 C C . PRO A 1 318 ? 53.556 12.852 -86.176 1.00 68.88 318 PRO A C 1
ATOM 2329 O O . PRO A 1 318 ? 53.304 14.036 -86.387 1.00 68.88 318 PRO A O 1
ATOM 2332 N N . CYS A 1 319 ? 53.565 11.952 -87.167 1.00 72.19 319 CYS A N 1
ATOM 2333 C CA . CYS A 1 319 ? 53.330 12.251 -88.581 1.00 72.19 319 CYS A CA 1
ATOM 2334 C C . CYS A 1 319 ? 51.886 12.027 -89.052 1.00 72.19 319 CYS A C 1
ATOM 2336 O O . CYS A 1 319 ? 51.620 12.001 -90.261 1.00 72.19 319 CYS A O 1
ATOM 2338 N N . THR A 1 320 ? 50.940 11.904 -88.125 1.00 72.00 320 THR A N 1
ATOM 2339 C CA . THR A 1 320 ? 49.500 11.861 -88.392 1.00 72.00 320 THR A CA 1
ATOM 2340 C C . THR A 1 320 ? 48.789 13.044 -87.738 1.00 72.00 320 THR A C 1
ATOM 2342 O O . THR A 1 320 ? 49.241 13.608 -86.745 1.00 72.00 320 THR A O 1
ATOM 2345 N N . ASN A 1 321 ? 47.684 13.495 -88.346 1.00 69.50 321 ASN A N 1
ATOM 2346 C CA . ASN A 1 321 ? 46.834 14.518 -87.731 1.00 69.50 321 ASN A CA 1
ATOM 2347 C C . ASN A 1 321 ? 45.707 13.836 -86.963 1.00 69.50 321 ASN A C 1
ATOM 2349 O O . ASN A 1 321 ? 44.597 13.673 -87.483 1.00 69.50 321 ASN A O 1
ATOM 2353 N N . ASP A 1 322 ? 46.034 13.393 -85.759 1.00 68.62 322 ASP A N 1
ATOM 2354 C CA . ASP A 1 322 ? 45.159 12.554 -84.958 1.00 68.62 322 ASP A CA 1
ATOM 2355 C C . ASP A 1 322 ? 43.930 13.343 -84.514 1.00 68.62 322 ASP A C 1
ATOM 2357 O O . ASP A 1 322 ? 44.009 14.318 -83.763 1.00 68.62 322 ASP A O 1
ATOM 2361 N N . ARG A 1 323 ? 42.761 12.926 -85.004 1.00 68.06 323 ARG A N 1
ATOM 2362 C CA . ARG A 1 323 ? 41.498 13.591 -84.691 1.00 68.06 323 ARG A CA 1
ATOM 2363 C C . ARG A 1 323 ? 40.402 12.596 -84.390 1.00 68.06 323 ARG A 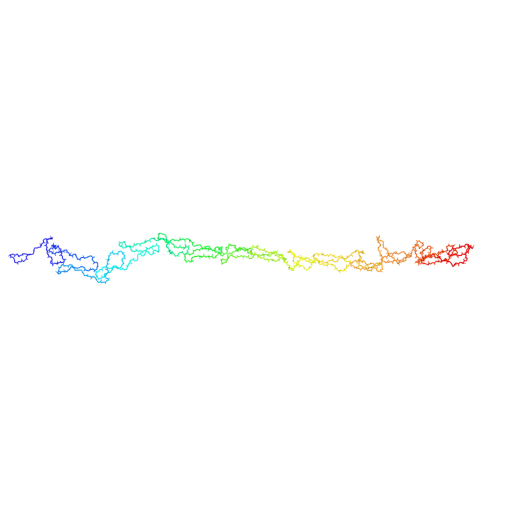C 1
ATOM 2365 O O . ARG A 1 323 ? 40.249 11.571 -85.057 1.00 68.06 323 ARG A O 1
ATOM 2372 N N . CYS A 1 324 ? 39.575 12.962 -83.425 1.00 63.75 324 CYS A N 1
ATOM 2373 C CA . CYS A 1 324 ? 38.381 12.205 -83.120 1.00 63.75 324 CYS A CA 1
ATOM 2374 C C . CYS A 1 324 ? 37.249 12.576 -84.080 1.00 63.75 324 CYS A C 1
ATOM 2376 O O . CYS A 1 324 ? 36.955 13.758 -84.274 1.00 63.75 324 CYS A O 1
ATOM 2378 N N . ARG A 1 325 ? 36.588 11.578 -84.674 1.00 60.91 325 ARG A N 1
ATOM 2379 C CA . ARG A 1 325 ? 35.375 11.778 -85.480 1.00 60.91 325 ARG A CA 1
ATOM 2380 C C . ARG A 1 325 ? 34.374 10.684 -85.139 1.00 60.91 325 ARG A C 1
ATOM 2382 O O . ARG A 1 325 ? 34.716 9.512 -85.242 1.00 60.91 325 ARG A O 1
ATOM 2389 N N . GLU A 1 326 ? 33.158 11.069 -84.748 1.00 59.28 326 GLU A N 1
ATOM 2390 C CA . GLU A 1 326 ? 32.072 10.128 -84.399 1.00 59.28 326 GLU A CA 1
ATOM 2391 C C . GLU A 1 326 ? 32.482 9.110 -83.308 1.00 59.28 326 GLU A C 1
ATOM 2393 O O . GLU A 1 326 ? 32.123 7.941 -83.364 1.00 59.28 326 GLU A O 1
ATOM 2398 N N . GLY A 1 327 ? 33.279 9.546 -82.323 1.00 55.66 327 GLY A N 1
ATOM 2399 C CA . GLY A 1 327 ? 33.724 8.699 -81.206 1.00 55.66 327 GLY A CA 1
ATOM 2400 C C . GLY A 1 327 ? 34.842 7.706 -81.544 1.00 55.66 327 GLY A C 1
ATOM 2401 O O . GLY A 1 327 ? 35.246 6.937 -80.678 1.00 55.66 327 GLY A O 1
ATOM 2402 N N . GLN A 1 328 ? 35.369 7.731 -82.772 1.00 57.25 328 GLN A N 1
ATOM 2403 C CA . GLN A 1 328 ? 36.473 6.877 -83.209 1.00 57.25 328 GLN A CA 1
ATOM 2404 C C . GLN A 1 328 ? 37.717 7.704 -83.542 1.00 57.25 328 GLN A C 1
ATOM 2406 O O . GLN A 1 328 ? 37.637 8.786 -84.140 1.00 57.25 328 GLN A O 1
ATOM 2411 N N . CYS A 1 329 ? 38.884 7.169 -83.188 1.00 63.00 329 CYS A N 1
ATOM 2412 C CA . CYS A 1 329 ? 40.169 7.753 -83.549 1.00 63.00 329 CYS A CA 1
ATOM 2413 C C . CYS A 1 329 ? 40.386 7.612 -85.058 1.00 63.00 329 CYS A C 1
ATOM 2415 O O . CYS A 1 329 ? 40.337 6.507 -85.603 1.00 63.00 329 CYS A O 1
ATOM 2417 N N . ARG A 1 330 ? 40.623 8.729 -85.750 1.00 68.31 330 ARG A N 1
ATOM 2418 C CA . ARG A 1 330 ? 41.031 8.720 -87.154 1.00 68.31 330 ARG A CA 1
ATOM 2419 C C . ARG A 1 330 ? 42.391 9.380 -87.293 1.00 68.31 330 ARG A C 1
ATOM 2421 O O . ARG A 1 330 ? 42.592 10.499 -86.832 1.00 68.31 330 ARG A O 1
ATOM 2428 N N . TYR A 1 331 ? 43.257 8.719 -88.052 1.00 71.38 331 TYR A N 1
ATOM 2429 C CA . TYR A 1 331 ? 44.626 9.150 -88.324 1.00 71.38 331 TYR A CA 1
ATOM 2430 C C . TYR A 1 331 ? 44.749 9.475 -89.822 1.00 71.38 331 TYR A C 1
ATOM 2432 O O . TYR A 1 331 ? 45.183 8.640 -90.613 1.00 71.38 331 TYR A O 1
ATOM 2440 N N . PRO A 1 332 ? 44.226 10.603 -90.323 1.00 65.88 332 PRO A N 1
ATOM 2441 C CA . PRO A 1 332 ? 44.434 11.027 -91.705 1.00 65.88 332 PRO A CA 1
ATOM 2442 C C . PRO A 1 332 ? 45.872 11.525 -91.928 1.00 65.88 332 PRO A C 1
ATOM 2444 O O . PRO A 1 332 ? 46.498 12.037 -90.996 1.00 65.88 332 PRO A O 1
ATOM 2447 N N . PRO A 1 333 ? 46.390 11.427 -93.168 1.00 62.47 333 PRO A N 1
ATOM 2448 C CA . PRO A 1 333 ? 47.664 12.039 -93.501 1.00 62.47 333 PRO A CA 1
ATOM 2449 C C . PRO A 1 333 ? 47.525 13.576 -93.463 1.00 62.47 333 PRO A C 1
ATOM 2451 O O . PRO A 1 333 ? 46.453 14.095 -93.805 1.00 62.47 333 PRO A O 1
ATOM 2454 N N . PRO A 1 334 ? 48.565 14.318 -93.050 1.00 63.78 334 PRO A N 1
ATOM 2455 C CA . PRO A 1 334 ? 48.532 15.777 -93.025 1.00 63.78 334 PRO A CA 1
ATOM 2456 C C . PRO A 1 334 ? 48.332 16.368 -94.424 1.00 63.78 334 PRO A C 1
ATOM 2458 O O . PRO A 1 334 ? 48.889 15.874 -95.401 1.00 63.78 334 PRO A O 1
ATOM 2461 N N . SER A 1 335 ? 47.595 17.475 -94.524 1.00 65.31 335 SER A N 1
ATOM 2462 C CA . SER A 1 335 ? 47.449 18.245 -95.769 1.00 65.31 335 SER A CA 1
ATOM 2463 C C . SER A 1 335 ? 48.736 18.976 -96.184 1.00 65.31 335 SER A C 1
ATOM 2465 O O . SER A 1 335 ? 48.856 19.372 -97.340 1.00 65.31 335 SER A O 1
ATOM 2467 N N . ASN A 1 336 ? 49.698 19.140 -95.268 1.00 65.12 336 ASN A N 1
ATOM 2468 C CA . ASN A 1 336 ? 51.024 19.697 -95.536 1.00 65.12 336 ASN A CA 1
ATOM 2469 C C . ASN A 1 336 ? 52.081 19.033 -94.627 1.00 65.12 336 ASN A C 1
ATOM 2471 O O . ASN A 1 336 ? 52.322 19.480 -93.507 1.00 65.12 336 ASN A O 1
ATOM 2475 N N . VAL A 1 337 ? 52.672 17.924 -95.080 1.00 65.00 337 VAL A N 1
ATOM 2476 C CA . VAL A 1 337 ? 53.601 17.092 -94.282 1.00 65.00 337 VAL A CA 1
ATOM 2477 C C . VAL A 1 337 ? 54.958 17.748 -93.993 1.00 65.00 337 VAL A C 1
ATOM 2479 O O . VAL A 1 337 ? 55.618 17.373 -93.031 1.00 65.00 337 VAL A O 1
ATOM 2482 N N . THR A 1 338 ? 55.381 18.754 -94.764 1.00 57.12 338 THR A N 1
ATOM 2483 C CA . THR A 1 338 ? 56.743 19.316 -94.667 1.00 57.12 338 THR A CA 1
ATOM 2484 C C . THR A 1 338 ? 56.946 20.303 -93.514 1.00 57.12 338 THR A C 1
ATOM 2486 O O . THR A 1 338 ? 58.085 20.700 -93.272 1.00 57.12 338 THR A O 1
ATOM 2489 N N . GLN A 1 339 ? 55.894 20.690 -92.782 1.00 58.88 339 GLN A N 1
ATOM 2490 C CA . GLN A 1 339 ? 55.965 21.615 -91.635 1.00 58.88 339 GLN A CA 1
ATOM 2491 C C . GLN A 1 339 ? 55.769 20.947 -90.263 1.00 58.88 339 GLN A C 1
ATOM 2493 O O . GLN A 1 339 ? 55.843 21.634 -89.246 1.00 58.88 339 GLN A O 1
ATOM 2498 N N . ILE A 1 340 ? 55.538 19.632 -90.213 1.00 65.81 340 ILE A N 1
ATOM 2499 C CA . ILE A 1 340 ? 55.401 18.898 -88.950 1.00 65.81 340 ILE A CA 1
ATOM 2500 C C . ILE A 1 340 ? 56.786 18.429 -88.508 1.00 65.81 340 ILE A C 1
ATOM 2502 O O . ILE A 1 340 ? 57.435 17.644 -89.202 1.00 65.81 340 ILE A O 1
ATOM 2506 N N . PHE A 1 341 ? 57.230 18.943 -87.362 1.00 67.50 341 PHE A N 1
ATOM 2507 C CA . PHE A 1 341 ? 58.449 18.496 -86.701 1.00 67.50 341 PHE A CA 1
ATOM 2508 C C . PHE A 1 341 ? 58.188 17.141 -86.049 1.00 67.50 341 PHE A C 1
ATOM 2510 O O . PHE A 1 341 ? 57.264 16.993 -85.250 1.00 67.50 341 PHE A O 1
ATOM 2517 N N . CYS A 1 342 ? 59.002 16.160 -86.404 1.00 73.06 342 CYS A N 1
ATOM 2518 C CA . CYS A 1 342 ? 58.997 14.827 -85.823 1.00 73.06 342 CYS A CA 1
ATOM 2519 C C . CYS A 1 342 ? 60.432 14.463 -85.432 1.00 73.06 342 CYS A C 1
ATOM 2521 O O . CYS A 1 342 ? 61.346 15.250 -85.662 1.00 73.06 342 CYS A O 1
ATOM 2523 N N . THR A 1 343 ? 60.627 13.294 -84.831 1.00 78.25 343 THR A N 1
ATOM 2524 C CA . THR A 1 343 ? 61.961 12.712 -84.684 1.00 78.25 343 THR A CA 1
ATOM 2525 C C . THR A 1 343 ? 61.935 11.280 -85.184 1.00 78.25 343 THR A C 1
ATOM 2527 O O . THR A 1 343 ? 61.022 10.525 -84.841 1.00 78.25 343 THR A O 1
ATOM 2530 N N . ASP A 1 344 ? 62.904 10.904 -86.012 1.00 76.50 344 ASP A N 1
ATOM 2531 C CA . ASP A 1 344 ? 63.081 9.510 -86.431 1.00 76.50 344 ASP A CA 1
ATOM 2532 C C . ASP A 1 344 ? 63.941 8.720 -85.428 1.00 76.50 344 ASP A C 1
ATOM 2534 O O . ASP A 1 344 ? 64.248 7.548 -85.640 1.00 76.50 344 ASP A O 1
ATOM 2538 N N . SER A 1 345 ? 64.262 9.354 -84.288 1.00 81.06 345 SER A N 1
ATOM 2539 C CA . SER A 1 345 ? 65.143 8.850 -83.230 1.00 81.06 345 SER A CA 1
ATOM 2540 C C . SER A 1 345 ? 66.546 8.492 -83.720 1.00 81.06 345 SER A C 1
ATOM 2542 O O . SER A 1 345 ? 67.282 7.817 -82.999 1.00 81.06 345 SER A O 1
ATOM 2544 N N . ASN A 1 346 ? 66.923 8.949 -84.916 1.00 83.25 346 ASN A N 1
ATOM 2545 C CA . ASN A 1 346 ? 68.255 8.815 -85.455 1.00 83.25 346 ASN A CA 1
ATOM 2546 C C . ASN A 1 346 ? 68.976 10.164 -85.350 1.00 83.25 346 ASN A C 1
ATOM 2548 O O . ASN A 1 346 ? 68.770 11.085 -86.130 1.00 83.25 346 ASN A O 1
ATOM 2552 N N . ALA A 1 347 ? 69.882 10.277 -84.383 1.00 83.25 347 ALA A N 1
ATOM 2553 C CA . ALA A 1 347 ? 70.650 11.498 -84.150 1.00 83.25 347 ALA A CA 1
ATOM 2554 C C . ALA A 1 347 ? 71.607 11.859 -85.310 1.00 83.25 347 ALA A C 1
ATOM 2556 O O . ALA A 1 347 ? 72.197 12.938 -85.306 1.00 83.25 347 ALA A O 1
ATOM 2557 N N . CYS A 1 348 ? 71.759 10.969 -86.296 1.00 84.12 348 CYS A N 1
ATOM 2558 C CA . CYS A 1 348 ? 72.547 11.175 -87.510 1.00 84.12 348 CYS A CA 1
ATOM 2559 C C . CYS A 1 348 ? 71.770 11.796 -88.663 1.00 84.12 348 CYS A C 1
ATOM 2561 O O . CYS A 1 348 ? 72.311 11.945 -89.760 1.00 84.12 348 CYS A O 1
ATOM 2563 N N . THR A 1 349 ? 70.504 12.127 -88.452 1.00 84.31 349 THR A N 1
ATOM 2564 C CA . THR A 1 349 ? 69.641 12.711 -89.465 1.00 84.31 349 THR A CA 1
ATOM 2565 C C . THR A 1 349 ? 69.006 13.986 -88.918 1.00 84.31 349 THR A C 1
ATOM 2567 O O . THR A 1 349 ? 68.550 14.034 -87.784 1.00 84.31 349 THR A O 1
ATOM 2570 N N . ALA A 1 350 ? 69.070 15.075 -89.692 1.00 80.12 350 ALA A N 1
ATOM 2571 C CA . ALA A 1 350 ? 68.447 16.350 -89.347 1.00 80.12 350 ALA A CA 1
ATOM 2572 C C . ALA A 1 350 ? 68.320 17.281 -90.577 1.00 80.12 350 ALA A C 1
ATOM 2574 O O . ALA A 1 350 ? 69.162 17.246 -91.474 1.00 80.12 350 ALA A O 1
ATOM 2575 N N . PRO A 1 351 ? 67.311 18.173 -90.625 1.00 76.19 351 PRO A N 1
ATOM 2576 C CA . PRO A 1 351 ? 66.144 18.191 -89.750 1.00 76.19 351 PRO A CA 1
ATOM 2577 C C . PRO A 1 351 ? 65.179 17.052 -90.105 1.00 76.19 351 PRO A C 1
ATOM 2579 O O . PRO A 1 351 ? 64.904 16.808 -91.282 1.00 76.19 351 PRO A O 1
ATOM 2582 N N . ASP A 1 352 ? 64.634 16.405 -89.082 1.00 81.44 352 ASP A N 1
ATOM 2583 C CA . ASP A 1 352 ? 63.634 15.350 -89.224 1.00 81.44 352 ASP A CA 1
ATOM 2584 C C . ASP A 1 352 ? 62.292 15.931 -89.670 1.00 81.44 352 ASP A C 1
ATOM 2586 O O . ASP A 1 352 ? 61.762 16.879 -89.076 1.00 81.44 352 ASP A O 1
ATOM 2590 N N . ARG A 1 353 ? 61.740 15.380 -90.755 1.00 81.38 353 ARG A N 1
ATOM 2591 C CA . ARG A 1 353 ? 60.454 15.812 -91.311 1.00 81.38 353 ARG A CA 1
ATOM 2592 C C . ARG A 1 353 ? 59.582 14.618 -91.653 1.00 81.38 353 ARG A C 1
ATOM 2594 O O . ARG A 1 353 ? 60.057 13.555 -92.050 1.00 81.38 353 ARG A O 1
ATOM 2601 N N . CYS A 1 354 ? 58.276 14.820 -91.538 1.00 80.25 354 CYS A N 1
ATOM 2602 C CA . CYS A 1 354 ? 57.307 13.815 -91.936 1.00 80.25 354 CYS A CA 1
ATOM 2603 C C . CYS A 1 354 ? 57.251 13.661 -93.460 1.00 80.25 354 CYS A C 1
ATOM 2605 O O . CYS A 1 354 ? 57.239 14.640 -94.210 1.00 80.25 354 CYS A O 1
ATOM 2607 N N . THR A 1 355 ? 57.166 12.415 -93.922 1.00 74.69 355 THR A N 1
ATOM 2608 C CA . THR A 1 355 ? 56.979 12.075 -95.335 1.00 74.69 355 THR A CA 1
ATOM 2609 C C . THR A 1 355 ? 55.500 11.880 -95.675 1.00 74.69 355 THR A C 1
ATOM 2611 O O . THR A 1 355 ? 54.653 11.638 -94.811 1.00 74.69 355 THR A O 1
ATOM 2614 N N . ASN A 1 356 ? 55.181 11.883 -96.974 1.00 69.81 356 ASN A N 1
ATOM 2615 C CA . ASN A 1 356 ? 53.846 11.531 -97.479 1.00 69.81 356 ASN A CA 1
ATOM 2616 C C . ASN A 1 356 ? 53.414 10.088 -97.131 1.00 69.81 356 ASN A C 1
ATOM 2618 O O . ASN A 1 356 ? 52.240 9.753 -97.277 1.00 69.81 356 ASN A O 1
ATOM 2622 N N . GLN A 1 357 ? 54.339 9.237 -96.673 1.00 71.06 357 GLN A N 1
ATOM 2623 C CA . GLN A 1 357 ? 54.078 7.857 -96.256 1.00 71.06 357 GLN A CA 1
ATOM 2624 C C . GLN A 1 357 ? 53.866 7.714 -94.740 1.00 71.06 357 GLN A C 1
ATOM 2626 O O . GLN A 1 357 ? 53.782 6.591 -94.251 1.00 71.06 357 GLN A O 1
ATOM 2631 N N . ARG A 1 358 ? 53.715 8.829 -94.002 1.00 74.25 358 ARG A N 1
ATOM 2632 C CA . ARG A 1 358 ? 53.472 8.854 -92.542 1.00 74.25 358 ARG A CA 1
ATOM 2633 C C . ARG A 1 358 ? 54.625 8.270 -91.720 1.00 74.25 358 ARG A C 1
ATOM 2635 O O . ARG A 1 358 ? 54.409 7.746 -90.629 1.00 74.25 358 ARG A O 1
ATOM 2642 N N . SER A 1 359 ? 55.836 8.366 -92.256 1.00 75.50 359 SER A N 1
ATOM 2643 C CA . SER A 1 359 ? 57.083 8.082 -91.553 1.00 75.50 359 SER A CA 1
ATOM 2644 C C . SER A 1 359 ? 57.820 9.386 -91.267 1.00 75.50 359 SER A C 1
ATOM 2646 O O . SER A 1 359 ? 57.735 10.333 -92.054 1.00 75.50 359 SER A O 1
ATOM 2648 N N . CYS A 1 360 ? 58.535 9.436 -90.147 1.00 80.44 360 CYS A N 1
ATOM 2649 C CA . CYS A 1 360 ? 59.498 10.494 -89.882 1.00 80.44 360 CYS A CA 1
ATOM 2650 C C . CYS A 1 360 ? 60.848 10.094 -90.478 1.00 80.44 360 CYS A C 1
ATOM 2652 O O . CYS A 1 360 ? 61.277 8.959 -90.279 1.00 80.44 360 CYS A O 1
ATOM 2654 N N . THR A 1 361 ? 61.487 10.993 -91.224 1.00 81.38 361 THR A N 1
ATOM 2655 C CA . THR A 1 361 ? 62.832 10.775 -91.775 1.00 81.38 361 THR A CA 1
ATOM 2656 C C . THR A 1 361 ? 63.594 12.095 -91.816 1.00 81.38 361 THR A C 1
ATOM 2658 O O . THR A 1 361 ? 63.028 13.100 -92.260 1.00 81.38 361 THR A O 1
ATOM 2661 N N . GLY A 1 362 ? 64.867 12.105 -91.437 1.00 81.31 362 GLY A N 1
ATOM 2662 C CA . GLY A 1 362 ? 65.761 13.241 -91.670 1.00 81.31 362 GLY A CA 1
ATOM 2663 C C . GLY A 1 362 ? 66.750 13.029 -92.821 1.00 81.31 362 GLY A C 1
ATOM 2664 O O . GLY A 1 362 ? 66.832 11.968 -93.441 1.00 81.31 362 GLY A O 1
ATOM 2665 N N . THR A 1 363 ? 67.507 14.081 -93.138 1.00 82.44 363 THR A N 1
ATOM 2666 C CA . THR A 1 363 ? 68.637 14.005 -94.082 1.00 82.44 363 THR A CA 1
ATOM 2667 C C . THR A 1 363 ? 69.914 13.726 -93.301 1.00 82.44 363 THR A C 1
ATOM 2669 O O . THR A 1 363 ? 70.091 14.306 -92.236 1.00 82.44 363 THR A O 1
ATOM 2672 N N . ALA A 1 364 ? 70.791 12.852 -93.802 1.00 84.12 364 ALA A N 1
ATOM 2673 C CA . ALA A 1 364 ? 72.034 12.511 -93.112 1.00 84.12 364 ALA A CA 1
ATOM 2674 C C . ALA A 1 364 ? 72.879 13.765 -92.832 1.00 84.12 364 ALA A C 1
ATOM 2676 O O . ALA A 1 364 ? 73.129 14.563 -93.740 1.00 84.12 364 ALA A O 1
ATOM 2677 N N . ILE A 1 365 ? 73.309 13.930 -91.582 1.00 83.19 365 ILE A N 1
ATOM 2678 C CA . ILE A 1 365 ? 74.213 15.007 -91.180 1.00 83.19 365 ILE A CA 1
ATOM 2679 C C . ILE A 1 365 ? 75.659 14.613 -91.484 1.00 83.19 365 ILE A C 1
ATOM 2681 O O . ILE A 1 365 ? 76.024 13.439 -91.417 1.00 83.19 365 ILE A O 1
ATOM 2685 N N . SER A 1 366 ? 76.492 15.602 -91.808 1.00 84.81 366 SER A N 1
ATOM 2686 C CA . SER A 1 366 ? 77.938 15.394 -91.881 1.00 84.81 366 SER A CA 1
ATOM 2687 C C . SER A 1 366 ? 78.521 15.500 -90.478 1.00 84.81 366 SER A C 1
ATOM 2689 O O . SER A 1 366 ? 78.328 16.522 -89.821 1.00 84.81 366 SER A O 1
ATOM 2691 N N . CYS A 1 367 ? 79.225 14.461 -90.038 1.00 84.44 367 CYS A N 1
ATOM 2692 C CA . CYS A 1 367 ? 79.903 14.436 -88.745 1.00 84.44 367 CYS A CA 1
ATOM 2693 C C . CYS A 1 367 ? 81.387 14.784 -88.831 1.00 84.44 367 CYS A C 1
ATOM 2695 O O . CYS A 1 367 ? 82.083 14.517 -87.873 1.00 84.44 367 CYS A O 1
ATOM 2697 N N . ASP A 1 368 ? 81.855 15.363 -89.934 1.00 85.12 368 ASP A N 1
ATOM 2698 C CA . ASP A 1 368 ? 83.250 15.787 -90.103 1.00 85.12 368 ASP A CA 1
ATOM 2699 C C . ASP A 1 368 ? 83.598 16.945 -89.140 1.00 85.12 368 ASP A C 1
ATOM 2701 O O . ASP A 1 368 ? 83.005 18.024 -89.257 1.00 85.12 368 ASP A O 1
ATOM 2705 N N . ASP A 1 369 ? 84.503 16.733 -88.173 1.00 83.81 369 ASP A N 1
ATOM 2706 C CA . ASP A 1 369 ? 85.000 17.800 -87.279 1.00 83.81 369 ASP A CA 1
ATOM 2707 C C . ASP A 1 369 ? 86.233 18.535 -87.816 1.00 83.81 369 ASP A C 1
ATOM 2709 O O . ASP A 1 369 ? 86.763 19.430 -87.146 1.00 83.81 369 ASP A O 1
ATOM 2713 N N . ALA A 1 370 ? 86.655 18.207 -89.038 1.00 84.38 370 ALA A N 1
ATOM 2714 C CA . ALA A 1 370 ? 87.839 18.738 -89.692 1.00 84.38 370 ALA A CA 1
ATOM 2715 C C . ALA A 1 370 ? 89.143 18.507 -88.900 1.00 84.38 370 ALA A C 1
ATOM 2717 O O . ALA A 1 370 ? 90.113 19.255 -89.075 1.00 84.38 370 ALA A O 1
ATOM 2718 N N . ASN A 1 371 ? 89.194 17.484 -88.040 1.00 83.50 371 ASN A N 1
ATOM 2719 C CA . ASN A 1 371 ? 90.407 17.029 -87.374 1.00 83.50 371 ASN A CA 1
ATOM 2720 C C . ASN A 1 371 ? 90.835 15.661 -87.922 1.00 83.50 371 ASN A C 1
ATOM 2722 O O . ASN A 1 371 ? 90.305 14.617 -87.566 1.00 83.50 371 ASN A O 1
ATOM 2726 N N . ASP A 1 372 ? 91.901 15.649 -88.723 1.00 84.12 372 ASP A N 1
ATOM 2727 C CA . ASP A 1 372 ? 92.455 14.419 -89.311 1.00 84.12 372 ASP A CA 1
ATOM 2728 C C . ASP A 1 372 ? 92.877 13.353 -88.272 1.00 84.12 372 ASP A C 1
ATOM 2730 O O . ASP A 1 372 ? 93.112 12.196 -88.621 1.00 84.12 372 ASP A O 1
ATOM 2734 N N . CYS A 1 373 ? 93.031 13.736 -86.997 1.00 85.44 373 CYS A N 1
ATOM 2735 C CA . CYS A 1 373 ? 93.408 12.839 -85.903 1.00 85.44 373 CYS A CA 1
ATOM 2736 C C . CYS A 1 373 ? 92.221 12.226 -85.149 1.00 85.44 373 CYS A C 1
ATOM 2738 O O . CYS A 1 373 ? 92.406 11.580 -84.106 1.00 85.44 373 CYS A O 1
ATOM 2740 N N . THR A 1 374 ? 91.013 12.391 -85.673 1.00 86.06 374 THR A N 1
ATOM 2741 C CA . THR A 1 374 ? 89.798 11.725 -85.215 1.00 86.06 374 THR A CA 1
ATOM 2742 C C . THR A 1 374 ? 89.172 10.916 -86.349 1.00 86.06 374 THR A C 1
ATOM 2744 O O . THR A 1 374 ? 89.302 11.218 -87.530 1.00 86.06 374 THR A O 1
ATOM 2747 N N . LEU A 1 375 ? 88.574 9.784 -85.981 1.00 84.19 375 LEU A N 1
ATOM 2748 C CA . LEU A 1 375 ? 87.663 9.038 -86.833 1.00 84.19 375 LEU A CA 1
ATOM 2749 C C . LEU A 1 375 ? 86.260 9.526 -86.537 1.00 84.19 375 LEU A C 1
ATOM 2751 O O . LEU A 1 375 ? 85.736 9.311 -85.436 1.00 84.19 375 LEU A O 1
ATOM 2755 N N . ASP A 1 376 ? 85.678 10.120 -87.562 1.00 88.50 376 ASP A N 1
ATOM 2756 C CA . ASP A 1 376 ? 84.376 10.744 -87.492 1.00 88.50 376 ASP A CA 1
ATOM 2757 C C . ASP A 1 376 ? 83.337 9.722 -87.925 1.00 88.50 376 ASP A C 1
ATOM 2759 O O . ASP A 1 376 ? 83.297 9.255 -89.067 1.00 88.50 376 ASP A O 1
ATOM 2763 N N . ALA A 1 377 ? 82.501 9.327 -86.978 1.00 86.50 377 ALA A N 1
ATOM 2764 C CA . ALA A 1 377 ? 81.410 8.403 -87.210 1.00 86.50 377 ALA A CA 1
ATOM 2765 C C . ALA A 1 377 ? 80.138 8.988 -86.623 1.00 86.50 377 ALA A C 1
ATOM 2767 O O . ALA A 1 377 ? 80.175 9.765 -85.671 1.00 86.50 377 ALA A O 1
ATOM 2768 N N . CYS A 1 378 ? 78.997 8.584 -87.162 1.00 88.12 378 CYS A N 1
ATOM 2769 C CA . CYS A 1 378 ? 77.732 8.942 -86.559 1.00 88.12 378 CYS A CA 1
ATOM 2770 C C . CYS A 1 378 ? 77.092 7.734 -85.877 1.00 88.12 378 CYS A C 1
ATOM 2772 O O . CYS A 1 378 ? 76.842 6.714 -86.522 1.00 88.12 378 CYS A O 1
ATOM 2774 N N . ASP A 1 379 ? 76.827 7.862 -84.577 1.00 84.94 379 ASP A N 1
ATOM 2775 C CA . ASP A 1 379 ? 76.052 6.904 -83.796 1.00 84.94 379 ASP A CA 1
ATOM 2776 C C . ASP A 1 379 ? 74.579 7.315 -83.832 1.00 84.94 379 ASP A C 1
ATOM 2778 O O . ASP A 1 379 ? 74.209 8.419 -83.428 1.00 84.94 379 ASP A O 1
ATOM 2782 N N . THR A 1 380 ? 73.712 6.415 -84.292 1.00 83.81 380 THR A N 1
ATOM 2783 C CA . THR A 1 380 ? 72.294 6.728 -84.514 1.00 83.81 380 THR A CA 1
ATOM 2784 C C . THR A 1 380 ? 71.543 7.108 -83.236 1.00 83.81 380 THR A C 1
ATOM 2786 O O . THR A 1 380 ? 70.457 7.662 -83.318 1.00 83.81 380 THR A O 1
ATOM 2789 N N . ARG A 1 381 ? 72.082 6.840 -82.043 1.00 81.12 381 ARG A N 1
ATOM 2790 C CA . ARG A 1 381 ? 71.458 7.179 -80.758 1.00 81.12 381 ARG A CA 1
ATOM 2791 C C . ARG A 1 381 ? 72.058 8.434 -80.125 1.00 81.12 381 ARG A C 1
ATOM 2793 O O . ARG A 1 381 ? 71.330 9.161 -79.454 1.00 81.12 381 ARG A O 1
ATOM 2800 N N . THR A 1 382 ? 73.361 8.671 -80.279 1.00 81.06 382 THR A N 1
ATOM 2801 C CA . THR A 1 382 ? 74.062 9.782 -79.603 1.00 81.06 382 THR A CA 1
ATOM 2802 C C . THR A 1 382 ? 74.518 10.911 -80.525 1.00 81.06 382 THR A C 1
ATOM 2804 O O . THR A 1 382 ? 74.903 11.964 -80.024 1.00 81.06 382 THR A O 1
ATOM 2807 N N . GLY A 1 383 ? 74.441 10.731 -81.844 1.00 82.25 383 GLY A N 1
ATOM 2808 C CA . GLY A 1 383 ? 74.846 11.711 -82.852 1.00 82.25 383 GLY A CA 1
ATOM 2809 C C . GLY A 1 383 ? 76.302 11.534 -83.267 1.00 82.25 383 GLY A C 1
ATOM 2810 O O . GLY A 1 383 ? 76.853 10.436 -83.188 1.00 82.25 383 GLY A O 1
ATOM 2811 N N . CYS A 1 384 ? 76.933 12.612 -83.729 1.00 85.25 384 CYS A N 1
ATOM 2812 C CA . CYS A 1 384 ? 78.328 12.574 -84.153 1.00 85.25 384 CYS A CA 1
ATOM 2813 C C . CYS A 1 384 ? 79.262 12.151 -83.011 1.00 85.25 384 CYS A C 1
ATOM 2815 O O . CYS A 1 384 ? 79.200 12.674 -81.897 1.00 85.25 384 CYS A O 1
ATOM 2817 N N . THR A 1 385 ? 80.133 11.193 -83.308 1.00 86.94 385 THR A N 1
ATOM 2818 C CA . THR A 1 385 ? 81.138 10.636 -82.405 1.00 86.94 385 THR A CA 1
ATOM 2819 C C . THR A 1 385 ? 82.514 10.750 -83.039 1.00 86.94 385 THR A C 1
ATOM 2821 O O . THR A 1 385 ? 82.687 10.457 -84.220 1.00 86.94 385 THR A O 1
ATOM 2824 N N . TYR A 1 386 ? 83.489 11.127 -82.218 1.00 86.56 386 TYR A N 1
ATOM 2825 C CA . TYR A 1 386 ? 84.849 11.432 -82.645 1.00 86.56 386 TYR A CA 1
ATOM 2826 C C . TYR A 1 386 ? 85.806 10.550 -81.860 1.00 86.56 386 TYR A C 1
ATOM 2828 O O . TYR A 1 386 ? 85.982 10.727 -80.650 1.00 86.56 386 TYR A O 1
ATOM 2836 N N . THR A 1 387 ? 86.387 9.550 -82.519 1.00 85.38 387 THR A N 1
ATOM 2837 C CA . THR A 1 387 ? 87.298 8.610 -81.854 1.00 85.38 387 THR A CA 1
ATOM 2838 C C . THR A 1 387 ? 88.728 8.922 -82.238 1.00 85.38 387 THR A C 1
ATOM 2840 O O . THR A 1 387 ? 89.060 8.949 -83.415 1.00 85.38 387 THR A O 1
ATOM 2843 N N . LYS A 1 388 ? 89.602 9.133 -81.255 1.00 85.38 388 LYS A N 1
ATOM 2844 C CA . LYS A 1 388 ? 91.014 9.436 -81.516 1.00 85.38 388 LYS A CA 1
ATOM 2845 C C . LYS A 1 388 ? 91.669 8.310 -82.316 1.00 85.38 388 LYS A C 1
ATOM 2847 O O . LYS A 1 388 ? 91.557 7.142 -81.937 1.00 85.38 388 LYS A O 1
ATOM 2852 N N . VAL A 1 389 ? 92.368 8.668 -83.391 1.00 83.12 389 VAL A N 1
ATOM 2853 C CA . VAL A 1 389 ? 93.193 7.715 -84.140 1.00 83.12 389 VAL A CA 1
ATOM 2854 C C . VAL A 1 389 ? 94.424 7.324 -83.315 1.00 83.12 389 VAL A C 1
ATOM 2856 O O . VAL A 1 389 ? 94.807 8.019 -82.373 1.00 83.12 389 VAL A O 1
ATOM 2859 N N . GLN A 1 390 ? 95.043 6.195 -83.656 1.00 84.88 390 GLN A N 1
ATOM 2860 C CA . GLN A 1 390 ? 96.247 5.719 -82.977 1.00 84.88 390 GLN A CA 1
ATOM 2861 C C . GLN A 1 390 ? 97.418 6.702 -83.152 1.00 84.88 390 GLN A C 1
ATOM 2863 O O . GLN A 1 390 ? 97.649 7.214 -84.250 1.00 84.88 390 GLN A O 1
ATOM 2868 N N . ASP A 1 391 ? 98.173 6.923 -82.072 1.00 85.31 391 ASP A N 1
ATOM 2869 C CA . ASP A 1 391 ? 99.333 7.815 -82.081 1.00 85.31 391 ASP A CA 1
ATOM 2870 C C . ASP A 1 391 ? 100.362 7.396 -83.150 1.00 85.31 391 ASP A C 1
ATOM 2872 O O . ASP A 1 391 ? 100.640 6.209 -83.348 1.00 85.31 391 ASP A O 1
ATOM 2876 N N . GLY A 1 392 ? 100.936 8.385 -83.839 1.00 79.50 392 GLY A N 1
ATOM 2877 C CA . GLY A 1 392 ? 101.921 8.198 -84.910 1.00 79.50 392 GLY A CA 1
ATOM 2878 C C . GLY A 1 392 ? 101.343 8.095 -86.327 1.00 79.50 392 GLY A C 1
ATOM 2879 O O . GLY A 1 392 ? 102.116 8.028 -87.286 1.00 79.50 392 GLY A O 1
ATOM 2880 N N . LEU A 1 393 ? 100.016 8.118 -86.495 1.00 85.25 393 LEU A N 1
ATOM 2881 C CA . LEU A 1 393 ? 99.393 8.245 -87.817 1.00 85.25 393 LEU A CA 1
ATOM 2882 C C . LEU A 1 393 ? 99.610 9.656 -88.405 1.00 85.25 393 LEU A C 1
ATOM 2884 O O . LEU A 1 393 ? 99.643 10.632 -87.652 1.00 85.25 393 LEU A O 1
ATOM 2888 N N . PRO A 1 394 ? 99.797 9.786 -89.733 1.00 81.69 394 PRO A N 1
ATOM 2889 C CA . PRO A 1 394 ? 100.003 11.080 -90.376 1.00 81.69 394 PRO A CA 1
ATOM 2890 C C . PRO A 1 394 ? 98.714 11.913 -90.393 1.00 81.69 394 PRO A C 1
ATOM 2892 O O . PRO A 1 394 ? 97.638 11.385 -90.652 1.00 81.69 394 PRO A O 1
ATOM 2895 N N . CYS A 1 395 ? 98.854 13.221 -90.197 1.00 85.44 395 CYS A N 1
ATOM 2896 C CA . CYS A 1 395 ? 97.802 14.232 -90.355 1.00 85.44 395 CYS A CA 1
ATOM 2897 C C . CYS A 1 395 ? 98.332 15.410 -91.183 1.00 85.44 395 CYS A C 1
ATOM 2899 O O . CYS A 1 395 ? 99.543 15.497 -91.430 1.00 85.44 395 CYS A O 1
ATOM 2901 N N . GLN A 1 396 ? 97.466 16.323 -91.640 1.00 82.00 396 GLN A N 1
ATOM 2902 C CA . GLN A 1 396 ? 97.918 17.484 -92.410 1.00 82.00 396 GLN A CA 1
ATOM 2903 C C . GLN A 1 396 ? 98.893 18.357 -91.602 1.00 82.00 396 GLN A C 1
ATOM 2905 O O . GLN A 1 396 ? 98.508 19.132 -90.733 1.00 82.00 396 GLN A O 1
ATOM 2910 N N . GLY A 1 397 ? 100.185 18.243 -91.928 1.00 76.06 397 GLY A N 1
ATOM 2911 C CA . GLY A 1 397 ? 101.258 19.035 -91.323 1.00 76.06 397 GLY A CA 1
ATOM 2912 C C . GLY A 1 397 ? 101.981 18.384 -90.139 1.00 76.06 397 GLY A C 1
ATOM 2913 O O . GLY A 1 397 ? 102.807 19.060 -89.528 1.00 76.06 397 GLY A O 1
ATOM 2914 N N . GLY A 1 398 ? 101.735 17.103 -89.826 1.00 85.25 398 GLY A N 1
ATOM 2915 C CA . GLY A 1 398 ? 102.365 16.454 -88.673 1.00 85.25 398 GLY A CA 1
ATOM 2916 C C . GLY A 1 398 ? 101.990 14.986 -88.438 1.00 85.25 398 GLY A C 1
ATOM 2917 O O . GLY A 1 398 ? 101.645 14.253 -89.368 1.00 85.25 398 GLY A O 1
ATOM 2918 N N . GLN A 1 399 ? 102.062 14.557 -87.175 1.00 88.69 399 GLN A N 1
ATOM 2919 C CA . GLN A 1 399 ? 101.588 13.253 -86.701 1.00 88.69 399 GLN A CA 1
ATOM 2920 C C . GLN A 1 399 ? 100.588 13.407 -85.554 1.00 88.69 399 GLN A C 1
ATOM 2922 O O . GLN A 1 399 ? 100.706 14.296 -84.709 1.00 88.69 399 GLN A O 1
ATOM 2927 N N . CYS A 1 400 ? 99.616 12.503 -85.506 1.00 87.88 400 CYS A N 1
ATOM 2928 C CA . CYS A 1 400 ? 98.615 12.463 -84.455 1.00 87.88 400 CYS A CA 1
ATOM 2929 C C . CYS A 1 400 ? 99.220 11.987 -83.135 1.00 87.88 400 CYS A C 1
ATOM 2931 O O . CYS A 1 400 ? 99.822 10.915 -83.084 1.00 87.88 400 CYS A O 1
ATOM 2933 N N . TRP A 1 401 ? 99.020 12.769 -82.073 1.00 84.12 401 TRP A N 1
ATOM 2934 C CA . TRP A 1 401 ? 99.342 12.398 -80.695 1.00 84.12 401 TRP A CA 1
ATOM 2935 C C . TRP A 1 401 ? 98.241 12.866 -79.749 1.00 84.12 401 TRP A C 1
ATOM 2937 O O . TRP A 1 401 ? 97.836 14.029 -79.764 1.00 84.12 401 TRP A O 1
ATOM 2947 N N . PHE A 1 402 ? 97.730 11.954 -78.922 1.00 82.94 402 PHE A N 1
ATOM 2948 C CA . PHE A 1 402 ? 96.637 12.205 -77.977 1.00 82.94 402 PHE A CA 1
ATOM 2949 C C . PHE A 1 402 ? 95.369 12.814 -78.615 1.00 82.94 402 PHE A C 1
ATOM 2951 O O . PHE A 1 402 ? 94.572 13.454 -77.919 1.00 82.94 402 PHE A O 1
ATOM 2958 N N . GLY A 1 403 ? 95.132 12.570 -79.910 1.00 78.88 403 GLY A N 1
ATOM 2959 C CA . GLY A 1 403 ? 93.972 13.069 -80.664 1.00 78.88 403 GLY A CA 1
ATOM 2960 C C . GLY A 1 403 ? 94.119 14.476 -81.251 1.00 78.88 403 GLY A C 1
ATOM 2961 O O . GLY A 1 403 ? 93.115 15.071 -81.631 1.00 78.88 403 GLY A O 1
ATOM 2962 N N . VAL A 1 404 ? 95.339 15.017 -81.309 1.00 82.19 404 VAL A N 1
ATOM 2963 C CA . VAL A 1 404 ? 95.644 16.309 -81.942 1.00 82.19 404 VAL A CA 1
ATOM 2964 C C . VAL A 1 404 ? 96.788 16.121 -82.936 1.00 82.19 404 VAL A C 1
ATOM 2966 O O . VAL A 1 404 ? 97.725 15.366 -82.671 1.00 82.19 404 VAL A O 1
ATOM 2969 N N . CYS A 1 405 ? 96.720 16.811 -84.072 1.00 84.31 405 CYS A N 1
ATOM 2970 C CA . CYS A 1 405 ? 97.811 16.841 -85.038 1.00 84.31 405 CYS A CA 1
ATOM 2971 C C . CYS A 1 405 ? 98.953 17.719 -84.511 1.00 84.31 405 CYS A C 1
ATOM 2973 O O . CYS A 1 405 ? 98.781 18.930 -84.354 1.00 84.31 405 CYS A O 1
ATOM 2975 N N . LEU A 1 406 ? 100.111 17.122 -84.218 1.00 83.50 406 LEU A N 1
ATOM 2976 C CA . LEU A 1 406 ? 101.305 17.847 -83.786 1.00 83.50 406 LEU A CA 1
ATOM 2977 C C . LEU A 1 406 ? 102.332 17.895 -84.924 1.00 83.50 406 LEU A C 1
ATOM 2979 O O . LEU A 1 406 ? 102.595 16.856 -85.534 1.00 83.50 406 LEU A O 1
ATOM 2983 N N . PRO A 1 407 ? 102.926 19.066 -85.216 1.00 79.25 407 PRO A N 1
ATOM 2984 C CA . PRO A 1 407 ? 103.981 19.168 -86.214 1.00 79.25 407 PRO A CA 1
ATOM 2985 C C . PRO A 1 407 ? 105.187 18.313 -85.808 1.00 79.25 407 PRO A C 1
ATOM 2987 O O . PRO A 1 407 ? 105.502 18.205 -84.622 1.00 79.25 407 PRO A O 1
ATOM 2990 N N . LEU A 1 408 ? 105.811 17.696 -86.815 1.00 68.50 408 LEU A N 1
ATOM 2991 C CA . LEU A 1 408 ? 106.988 16.832 -86.669 1.00 68.50 408 LEU A CA 1
ATOM 2992 C C . LEU A 1 408 ? 108.195 17.552 -86.060 1.00 68.50 408 LEU A C 1
ATOM 2994 O O . LEU A 1 408 ? 108.439 18.723 -86.441 1.00 68.50 408 LEU A O 1
#